Protein AF-A0A259J9L3-F1 (afdb_monomer_lite)

Secondary structure (DSSP, 8-state):
--SS-B--SPSP-EEEEGGGTEEEE-----B--HHHHHHHHHT---SS--EEEE---TT-SSHHHHHHHHHHHHTTT-SEEEEE---TTSTTGGGGGSHHHHHHHHHHHHHHHHHH---GGGPPPEEEEE-TT--HHHHHHHHHHHHHHT-SEEEE---BS---TT--STTTT-SSEEEEGGGHHHHHHHHHHHHHHHTTSS-EEEES---SHHHHHHHHHHT-SEEE-SHHHHHHTTTHHHHHHHHHHHHHHHTT-SSHHHHTTHHHHTTTEEEETTEEEEHHHHHHHHHHHHHHHHHHHHHHHHHTTSTT---B-HHHHHHHHHHHH--TT-HHHHHHHTT-----TTTTSHHHHHHHHHHHHHTTTS---B-TTHHHHHHHTT--------

Radius of gyration: 25.67 Å; chains: 1; bounding box: 56×50×77 Å

Structure (mmCIF, N/CA/C/O backbone):
data_AF-A0A259J9L3-F1
#
_entry.id   AF-A0A259J9L3-F1
#
loop_
_atom_site.group_PDB
_atom_site.id
_atom_site.type_symbol
_atom_site.label_atom_id
_atom_site.label_alt_id
_atom_site.label_comp_id
_atom_site.label_asym_id
_atom_site.label_entity_id
_atom_site.label_seq_id
_atom_site.pdbx_PDB_ins_code
_atom_site.Cartn_x
_atom_site.Cartn_y
_atom_site.Cartn_z
_atom_site.occupancy
_atom_site.B_iso_or_equiv
_atom_site.auth_seq_id
_atom_site.auth_comp_id
_atom_site.auth_asym_id
_atom_site.auth_atom_id
_atom_site.pdbx_PDB_model_num
ATOM 1 N N . MET A 1 1 ? 6.778 6.872 -15.158 1.00 93.25 1 MET A N 1
ATOM 2 C CA . MET A 1 1 ? 7.493 7.637 -16.196 1.00 93.25 1 MET A CA 1
ATOM 3 C C . MET A 1 1 ? 8.899 7.905 -15.690 1.00 93.25 1 MET A C 1
ATOM 5 O O . MET A 1 1 ? 9.186 7.621 -14.535 1.00 93.25 1 MET A O 1
ATOM 9 N N . THR A 1 2 ? 9.748 8.413 -16.563 1.00 95.88 2 THR A N 1
ATOM 10 C CA . THR A 1 2 ? 11.101 8.884 -16.257 1.00 95.88 2 THR A CA 1
ATOM 11 C C . THR A 1 2 ? 11.212 10.332 -16.739 1.00 95.88 2 THR A C 1
ATOM 13 O O . THR A 1 2 ? 10.497 10.668 -17.697 1.00 95.88 2 THR A O 1
ATOM 16 N N . PRO A 1 3 ? 12.051 11.188 -16.130 1.00 95.69 3 PRO A N 1
ATOM 17 C CA . PRO A 1 3 ? 12.182 12.584 -16.549 1.00 95.69 3 PRO A CA 1
ATOM 18 C C . PRO A 1 3 ? 12.557 12.757 -18.022 1.00 95.69 3 PRO A C 1
ATOM 20 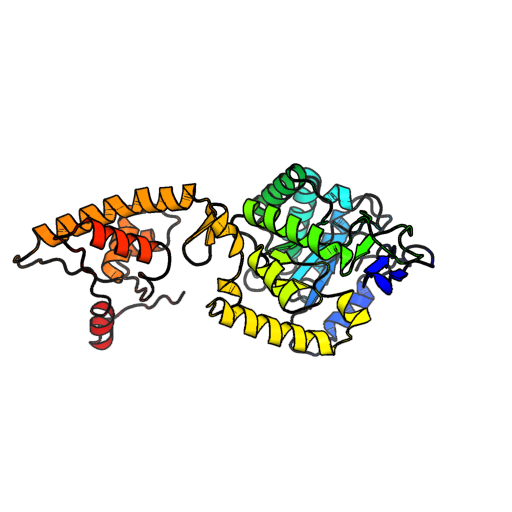O O . PRO A 1 3 ? 11.881 13.476 -18.761 1.00 95.69 3 PRO A O 1
ATOM 23 N N . LEU A 1 4 ? 13.588 12.042 -18.471 1.00 96.88 4 LEU A N 1
ATOM 24 C CA . LEU A 1 4 ? 14.033 12.027 -19.860 1.00 96.88 4 LEU A CA 1
ATOM 25 C C . LEU A 1 4 ? 13.328 10.914 -20.656 1.00 96.88 4 LEU A C 1
ATOM 27 O O . LEU A 1 4 ? 12.973 9.868 -20.086 1.00 96.88 4 LEU A O 1
ATOM 31 N N . PRO A 1 5 ? 13.119 11.100 -21.971 1.00 96.56 5 PRO A N 1
ATOM 32 C CA . PRO A 1 5 ? 12.625 10.039 -22.840 1.00 96.56 5 PRO A CA 1
ATOM 33 C C . PRO A 1 5 ? 13.621 8.876 -22.913 1.00 96.56 5 PRO A C 1
ATOM 35 O O . PRO A 1 5 ? 14.832 9.077 -22.924 1.00 96.56 5 PRO A O 1
ATOM 38 N N . GLN A 1 6 ? 13.111 7.647 -22.999 1.00 95.75 6 GLN A N 1
ATOM 39 C CA . GLN A 1 6 ? 13.936 6.468 -23.268 1.00 95.75 6 GLN A CA 1
ATOM 40 C C . GLN A 1 6 ? 13.134 5.366 -23.984 1.00 95.75 6 GLN A C 1
ATOM 42 O O . GLN A 1 6 ? 11.963 5.142 -23.661 1.00 95.75 6 GLN A O 1
ATOM 47 N N . PRO A 1 7 ? 13.743 4.624 -24.931 1.00 95.31 7 PRO A N 1
ATOM 48 C CA . PRO A 1 7 ? 13.038 3.622 -25.739 1.00 95.31 7 PRO A CA 1
ATOM 49 C C . PRO A 1 7 ? 12.697 2.334 -24.967 1.00 95.31 7 PRO A C 1
ATOM 51 O O . PRO A 1 7 ? 11.845 1.552 -25.408 1.00 95.31 7 PRO A O 1
ATOM 54 N N . GLY A 1 8 ? 13.330 2.117 -23.808 1.00 95.06 8 GLY A N 1
ATOM 55 C CA . GLY A 1 8 ? 13.323 0.863 -23.047 1.00 95.06 8 GLY A CA 1
ATOM 56 C C . GLY A 1 8 ? 14.299 -0.176 -23.606 1.00 95.06 8 GLY A C 1
ATOM 57 O O . GLY A 1 8 ? 15.123 0.134 -24.462 1.00 95.06 8 GLY A O 1
ATOM 58 N N . ASN A 1 9 ? 14.205 -1.419 -23.134 1.00 95.69 9 ASN A N 1
ATOM 59 C CA . ASN A 1 9 ? 15.061 -2.516 -23.605 1.00 95.69 9 ASN A CA 1
ATOM 60 C C . ASN A 1 9 ? 14.655 -2.997 -25.020 1.00 95.69 9 ASN A C 1
ATOM 62 O O . ASN A 1 9 ? 13.501 -2.781 -25.418 1.00 95.69 9 ASN A O 1
ATOM 66 N N . PRO A 1 10 ? 15.552 -3.669 -25.772 1.00 96.50 10 PRO A N 1
ATOM 67 C CA . PRO A 1 10 ? 15.251 -4.223 -27.098 1.00 96.50 10 PRO A CA 1
ATOM 68 C C . PRO A 1 10 ? 14.055 -5.187 -27.103 1.00 96.50 10 PRO A C 1
ATOM 70 O O . PRO A 1 10 ? 13.750 -5.819 -26.093 1.00 96.50 10 PRO A O 1
ATOM 73 N N . ARG A 1 11 ? 13.360 -5.291 -28.241 1.00 97.06 11 ARG A N 1
ATOM 74 C CA . ARG A 1 11 ? 12.259 -6.252 -28.450 1.00 97.06 11 ARG A CA 1
ATOM 75 C C . ARG A 1 11 ? 12.818 -7.608 -28.937 1.00 97.06 11 ARG A C 1
ATOM 77 O O . ARG A 1 11 ? 13.839 -7.580 -29.618 1.00 97.06 11 ARG A O 1
ATOM 84 N N . PRO A 1 12 ? 12.150 -8.751 -28.661 1.00 96.94 12 PRO A N 1
ATOM 85 C CA .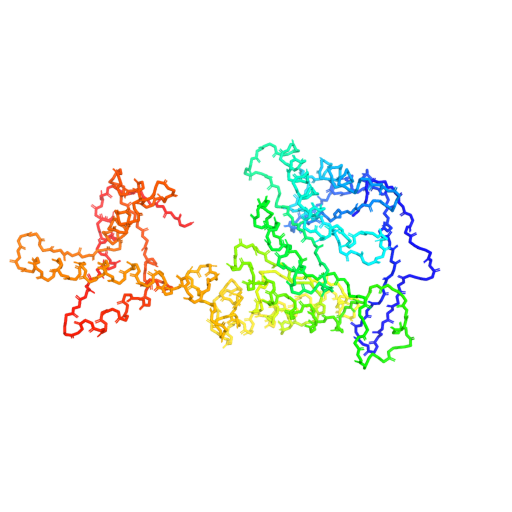 PRO A 1 12 ? 10.930 -8.915 -27.861 1.00 96.94 12 PRO A CA 1
ATOM 86 C C . PRO A 1 12 ? 11.181 -8.746 -26.351 1.00 96.94 12 PRO A C 1
ATOM 88 O O . PRO A 1 12 ? 12.221 -9.125 -25.815 1.00 96.94 12 PRO A O 1
ATOM 91 N N . ARG A 1 13 ? 10.212 -8.128 -25.660 1.00 97.56 13 ARG A N 1
ATOM 92 C CA . ARG A 1 13 ? 10.328 -7.726 -24.239 1.00 97.56 13 ARG A CA 1
ATOM 93 C C . ARG A 1 13 ? 9.060 -7.924 -23.410 1.00 97.56 13 ARG A C 1
ATOM 95 O O . ARG A 1 13 ? 8.984 -7.425 -22.288 1.00 97.56 13 ARG A O 1
ATOM 102 N N . LEU A 1 14 ? 8.070 -8.599 -23.982 1.00 97.88 14 LEU A N 1
ATOM 103 C CA . LEU A 1 14 ? 6.793 -8.933 -23.368 1.00 97.88 14 LEU A CA 1
ATOM 104 C C . LEU A 1 14 ? 6.391 -10.314 -23.874 1.00 97.88 14 LEU A C 1
ATOM 106 O O . LEU A 1 14 ? 6.315 -10.510 -25.084 1.00 97.88 14 LEU A O 1
ATOM 110 N N . PHE A 1 15 ? 6.109 -11.219 -22.948 1.00 98.06 15 PHE A N 1
ATOM 111 C CA . PHE A 1 15 ? 5.764 -12.606 -23.219 1.00 98.06 15 PHE A CA 1
ATOM 112 C C . PHE A 1 15 ? 4.535 -12.956 -22.390 1.00 98.06 15 PHE A C 1
ATOM 114 O O . PHE A 1 15 ? 4.525 -12.747 -21.173 1.00 98.06 15 PHE A O 1
ATOM 121 N N . ARG A 1 16 ? 3.481 -13.436 -23.051 1.00 97.31 16 ARG A N 1
ATOM 122 C CA . ARG A 1 16 ? 2.289 -13.956 -22.376 1.00 97.31 16 ARG A CA 1
ATOM 123 C C . ARG A 1 16 ? 2.519 -15.428 -22.069 1.00 97.31 16 ARG A C 1
ATOM 125 O O . ARG A 1 16 ? 3.038 -16.148 -22.912 1.00 97.31 16 ARG A O 1
ATOM 132 N N . LEU A 1 17 ? 2.152 -15.839 -20.866 1.00 97.62 17 LEU A N 1
ATOM 133 C CA . LEU A 1 17 ? 2.149 -17.227 -20.433 1.00 97.62 17 LEU A CA 1
ATOM 134 C C . LEU A 1 17 ? 0.674 -17.604 -20.292 1.00 97.62 17 LEU A C 1
ATOM 136 O O . LEU A 1 17 ? 0.099 -17.438 -19.216 1.00 97.62 17 LEU A O 1
ATOM 140 N N . GLU A 1 18 ? 0.039 -17.966 -21.408 1.00 96.19 18 GLU A N 1
ATOM 141 C CA . GLU A 1 18 ? -1.416 -18.165 -21.482 1.00 96.19 18 GLU A CA 1
ATOM 142 C C . GLU A 1 18 ? -1.874 -19.287 -20.555 1.00 96.19 18 GLU A C 1
ATOM 144 O O . GLU A 1 18 ? -2.832 -19.120 -19.805 1.00 96.19 18 GLU A O 1
ATOM 149 N N . GLU A 1 19 ? -1.121 -20.384 -20.522 1.00 96.50 19 GLU A N 1
ATOM 150 C CA . GLU A 1 19 ? -1.393 -21.539 -19.673 1.00 96.50 19 GLU A CA 1
ATOM 151 C C . GLU A 1 19 ? -1.263 -21.211 -18.182 1.00 96.50 19 GLU A C 1
ATOM 153 O O . GLU A 1 19 ? -1.841 -21.897 -17.344 1.00 96.50 19 GLU A O 1
ATOM 158 N N . ASP A 1 20 ? -0.504 -20.176 -17.835 1.00 97.12 20 ASP A N 1
ATOM 159 C CA . ASP A 1 20 ? -0.201 -19.824 -16.450 1.00 97.12 20 ASP A CA 1
ATOM 160 C C . ASP A 1 20 ? -0.943 -18.559 -15.987 1.00 97.12 20 ASP A C 1
ATOM 162 O O . ASP A 1 20 ? -0.708 -18.101 -14.870 1.00 97.12 20 ASP A O 1
ATOM 166 N N . GLU A 1 21 ? -1.788 -17.948 -16.832 1.00 96.12 21 GLU A N 1
ATOM 167 C CA . GLU A 1 21 ? -2.382 -16.614 -16.607 1.00 96.12 21 GLU A CA 1
ATOM 168 C C . GLU A 1 21 ? -1.321 -15.577 -16.173 1.00 96.12 21 GLU A C 1
ATOM 170 O O . GLU A 1 21 ? -1.517 -14.733 -15.281 1.00 96.12 21 GLU A O 1
ATOM 175 N N . GLY A 1 22 ? -0.138 -15.692 -16.778 1.00 97.38 22 GLY A N 1
ATOM 176 C CA . GLY A 1 22 ? 1.080 -15.000 -16.388 1.00 97.38 22 GLY A CA 1
ATOM 177 C C . GLY A 1 22 ? 1.630 -14.102 -17.487 1.00 97.38 22 GLY A C 1
ATOM 178 O O . GLY A 1 22 ? 1.329 -14.243 -18.670 1.00 97.38 22 GLY A O 1
ATOM 179 N N . VAL A 1 23 ? 2.479 -13.153 -17.101 1.00 98.06 23 VAL A N 1
ATOM 180 C CA . VAL A 1 23 ? 3.206 -12.310 -18.060 1.00 98.06 23 VAL A CA 1
ATOM 181 C C . VAL A 1 23 ? 4.633 -12.114 -17.579 1.00 98.06 23 VAL A C 1
ATOM 183 O O . VAL A 1 23 ? 4.835 -11.669 -16.446 1.00 98.06 23 VAL A O 1
ATOM 186 N N . ILE A 1 24 ? 5.602 -12.371 -18.458 1.00 98.56 24 ILE A N 1
ATOM 187 C CA . ILE A 1 24 ? 7.003 -11.988 -18.266 1.00 98.56 24 ILE A CA 1
ATOM 188 C C . ILE A 1 24 ? 7.288 -10.745 -19.104 1.00 98.56 24 ILE A C 1
ATOM 190 O O . ILE A 1 24 ? 6.953 -10.678 -20.287 1.00 98.56 24 ILE A O 1
ATOM 194 N N . ASN A 1 25 ? 7.908 -9.731 -18.499 1.00 98.19 25 ASN A N 1
ATOM 195 C CA . ASN A 1 25 ? 8.314 -8.533 -19.228 1.00 98.19 25 ASN A CA 1
ATOM 196 C C . ASN A 1 25 ? 9.689 -8.017 -18.811 1.00 98.19 25 ASN A C 1
ATOM 198 O O . ASN A 1 25 ? 10.087 -8.096 -17.647 1.00 98.19 25 ASN A O 1
ATOM 202 N N . ARG A 1 26 ? 10.356 -7.386 -19.777 1.00 97.62 26 ARG A N 1
ATOM 203 C CA . ARG A 1 26 ? 11.627 -6.683 -19.609 1.00 97.62 26 ARG A CA 1
ATOM 204 C C . ARG A 1 26 ? 11.613 -5.305 -20.253 1.00 97.62 26 ARG A C 1
ATOM 206 O O . ARG A 1 26 ? 12.531 -4.956 -20.977 1.00 97.62 26 ARG A O 1
ATOM 213 N N . PHE A 1 27 ? 10.572 -4.508 -20.010 1.00 96.69 27 PHE A N 1
ATOM 214 C CA . PHE A 1 27 ? 10.379 -3.212 -20.679 1.00 96.69 27 PHE A CA 1
ATOM 215 C C . PHE A 1 27 ? 11.505 -2.190 -20.452 1.00 96.69 27 PHE A C 1
ATOM 217 O O . PHE A 1 27 ? 11.917 -1.531 -21.405 1.00 96.69 27 PHE A O 1
ATOM 224 N N . GLY A 1 28 ? 11.995 -2.044 -19.215 1.00 94.94 28 GLY A N 1
ATOM 225 C CA . GLY A 1 28 ? 13.041 -1.067 -18.874 1.00 94.94 28 GLY A CA 1
ATOM 226 C C . GLY A 1 28 ? 12.575 0.394 -18.961 1.00 94.94 28 GLY A C 1
ATOM 227 O O . GLY A 1 28 ? 13.253 1.218 -19.564 1.00 94.94 28 GLY A O 1
ATOM 228 N N . PHE A 1 29 ? 11.395 0.709 -18.410 1.00 95.31 29 PHE A N 1
ATOM 229 C CA . PHE A 1 29 ? 10.814 2.063 -18.358 1.00 95.31 29 PHE A CA 1
ATOM 230 C C . PHE A 1 29 ? 10.784 2.818 -19.701 1.00 95.31 29 PHE A C 1
ATOM 232 O O . PHE A 1 29 ? 11.184 3.975 -19.776 1.00 95.31 29 PHE A O 1
ATOM 239 N N . ASN A 1 30 ? 10.283 2.200 -20.773 1.00 95.56 30 ASN A N 1
ATOM 240 C CA . ASN A 1 30 ? 10.038 2.932 -22.019 1.00 95.56 30 ASN A CA 1
ATOM 241 C C . ASN A 1 30 ? 9.062 4.106 -21.791 1.00 95.56 30 ASN A C 1
ATOM 243 O O . ASN A 1 30 ? 7.938 3.902 -21.331 1.00 95.56 30 ASN A O 1
ATOM 247 N N . SER A 1 31 ? 9.490 5.327 -22.111 1.00 94.56 31 SER A N 1
ATOM 248 C CA . SER A 1 31 ? 8.801 6.576 -21.763 1.00 94.56 31 SER A CA 1
ATOM 249 C C . SER A 1 31 ? 9.100 7.669 -22.791 1.00 94.56 31 SER A C 1
ATOM 251 O O . SER A 1 31 ? 10.206 7.736 -23.322 1.00 94.56 31 SER A O 1
ATOM 253 N N . GLN A 1 32 ? 8.133 8.559 -23.034 1.00 96.44 32 GLN A N 1
ATOM 254 C CA . GLN A 1 32 ? 8.308 9.773 -23.851 1.00 96.44 32 GLN A CA 1
ATOM 255 C C . GLN A 1 32 ? 8.873 10.960 -23.045 1.00 96.44 32 GLN A C 1
ATOM 257 O O . GLN A 1 32 ? 8.992 12.058 -23.575 1.00 96.44 32 GLN A O 1
ATOM 262 N N . GLY A 1 33 ? 9.220 10.744 -21.773 1.00 96.50 33 GLY A N 1
ATOM 263 C CA . GLY A 1 33 ? 9.722 11.783 -20.875 1.00 96.50 33 GLY A CA 1
ATOM 264 C C . GLY A 1 33 ? 8.612 12.548 -20.152 1.00 96.50 33 GLY A C 1
ATOM 265 O O . GLY A 1 33 ? 7.422 12.246 -20.291 1.00 96.50 33 GLY A O 1
ATOM 266 N N . LEU A 1 34 ? 9.026 13.527 -19.349 1.00 96.19 34 LEU A N 1
ATOM 267 C CA . LEU A 1 34 ? 8.160 14.254 -18.423 1.00 96.19 34 LEU A CA 1
ATOM 268 C C . LEU A 1 34 ? 7.196 15.209 -19.126 1.00 96.19 34 LEU A C 1
ATOM 270 O O . LEU A 1 34 ? 6.007 15.202 -18.820 1.00 96.19 34 LEU A O 1
ATOM 274 N N . GLN A 1 35 ? 7.683 15.978 -20.102 1.00 96.00 35 GLN A N 1
ATOM 275 C CA . GLN A 1 35 ? 6.888 17.025 -20.746 1.00 96.00 35 GLN A CA 1
ATOM 276 C C . GLN A 1 35 ? 5.612 16.470 -21.417 1.00 96.00 35 GLN A C 1
ATOM 278 O O . GLN A 1 35 ? 4.516 16.886 -21.032 1.00 96.00 35 GLN A O 1
ATOM 283 N N . PRO A 1 36 ? 5.671 15.442 -22.297 1.00 97.00 36 PRO A N 1
ATOM 284 C CA . PRO A 1 36 ? 4.454 14.879 -22.892 1.00 97.00 36 PRO A CA 1
ATOM 285 C C . PRO A 1 36 ? 3.563 14.147 -21.878 1.00 97.00 36 PRO A C 1
ATOM 287 O O . PRO A 1 36 ? 2.388 13.881 -22.141 1.00 97.00 36 PRO A O 1
ATOM 290 N N . PHE A 1 37 ? 4.116 13.728 -20.736 1.00 97.12 37 PHE A N 1
ATOM 291 C CA . PHE A 1 37 ? 3.345 13.110 -19.660 1.00 97.12 37 PHE A CA 1
ATOM 292 C C . PHE A 1 37 ? 2.511 14.159 -18.910 1.00 97.12 37 PHE A C 1
ATOM 294 O O . PHE A 1 37 ? 1.303 13.972 -18.765 1.00 97.12 37 PHE A O 1
ATOM 301 N N . VAL A 1 38 ? 3.129 15.273 -18.510 1.00 97.62 38 VAL A N 1
ATOM 302 C CA . VAL A 1 38 ? 2.478 16.389 -17.804 1.00 97.62 38 VAL A CA 1
ATOM 303 C C . VAL A 1 38 ? 1.372 17.008 -18.652 1.00 97.62 38 VAL A C 1
ATOM 305 O O . VAL A 1 38 ? 0.257 17.177 -18.167 1.00 97.62 38 VAL A O 1
ATOM 308 N N . GLU A 1 39 ? 1.627 17.263 -19.937 1.00 97.38 39 GLU A N 1
ATOM 309 C CA . GLU A 1 39 ? 0.621 17.832 -20.845 1.00 97.38 39 GLU A CA 1
ATOM 310 C C . GLU A 1 39 ? -0.624 16.946 -20.978 1.00 97.38 39 GLU A C 1
ATOM 312 O O . GLU A 1 39 ? -1.750 17.443 -21.018 1.00 97.38 39 GLU A O 1
ATOM 317 N N . ARG A 1 40 ? -0.444 15.619 -21.022 1.00 96.50 40 ARG A N 1
ATOM 318 C CA . ARG A 1 40 ? -1.568 14.674 -21.058 1.00 96.50 40 ARG A CA 1
ATOM 319 C C . ARG A 1 40 ? -2.316 14.630 -19.734 1.00 96.50 40 ARG A C 1
ATOM 321 O O . ARG A 1 40 ? -3.543 14.585 -19.746 1.00 96.50 40 ARG A O 1
ATOM 328 N N . LEU A 1 41 ? -1.591 14.653 -18.616 1.00 95.88 41 LEU A N 1
ATOM 329 C CA . LEU A 1 41 ? -2.190 14.640 -17.285 1.00 95.88 41 LEU A CA 1
ATOM 330 C C . LEU A 1 41 ? -3.021 15.908 -17.038 1.00 95.88 41 LEU A C 1
ATOM 332 O O . LEU A 1 41 ? -4.160 15.800 -16.599 1.00 95.88 41 LEU A O 1
ATOM 336 N N . ALA A 1 42 ? -2.512 17.081 -17.422 1.00 96.19 42 ALA A N 1
ATOM 337 C CA . ALA A 1 42 ? -3.211 18.360 -17.285 1.00 96.19 42 ALA A CA 1
ATOM 338 C C . ALA A 1 42 ? -4.491 18.458 -18.139 1.00 96.19 42 ALA A C 1
ATOM 340 O O . ALA A 1 42 ? -5.424 19.171 -17.782 1.00 96.19 42 ALA A O 1
ATOM 341 N N . ARG A 1 43 ? -4.562 17.736 -19.266 1.00 96.06 43 ARG A N 1
ATOM 342 C CA . ARG A 1 43 ? -5.746 17.698 -20.148 1.00 96.06 43 ARG A CA 1
ATOM 343 C C . ARG A 1 43 ? -6.785 16.656 -19.737 1.00 96.06 43 ARG A C 1
ATOM 345 O O . ARG A 1 43 ? -7.832 16.556 -20.383 1.00 96.06 43 ARG A O 1
ATOM 352 N N . ARG A 1 44 ? -6.496 15.838 -18.723 1.00 91.94 44 ARG A N 1
ATOM 353 C CA . ARG A 1 44 ? -7.371 14.744 -18.310 1.00 91.94 44 ARG A CA 1
ATOM 354 C C . ARG A 1 44 ? -8.740 15.280 -17.882 1.00 91.94 44 ARG A C 1
ATOM 356 O O . ARG A 1 44 ? -8.844 16.200 -17.082 1.00 91.94 44 ARG A O 1
ATOM 363 N N . ARG A 1 45 ? -9.796 14.626 -18.372 1.00 86.38 45 ARG A N 1
ATOM 364 C CA . ARG A 1 45 ? -11.185 14.824 -17.937 1.00 86.38 45 ARG A CA 1
ATOM 365 C C . ARG A 1 45 ? -11.670 13.530 -17.283 1.00 86.38 45 ARG A C 1
ATOM 367 O O . ARG A 1 45 ? -11.528 12.467 -17.882 1.00 86.38 45 ARG A O 1
ATOM 374 N N . GLY A 1 46 ? -12.193 13.591 -16.061 1.00 83.00 46 GLY A N 1
ATOM 375 C CA . GLY A 1 46 ? -12.744 12.423 -15.365 1.00 83.00 46 GLY A CA 1
ATOM 376 C C . GLY A 1 46 ? -12.684 12.531 -13.842 1.00 83.00 46 GLY A C 1
ATOM 377 O O . GLY A 1 46 ? -11.952 13.353 -13.306 1.00 83.00 46 GLY A O 1
ATOM 378 N N . THR A 1 47 ? -13.449 11.676 -13.161 1.00 84.38 47 THR A N 1
ATOM 379 C CA . THR A 1 47 ? -13.691 11.733 -11.704 1.00 84.38 47 THR A CA 1
ATOM 380 C C . THR A 1 47 ? -12.933 10.678 -10.889 1.00 84.38 47 THR A C 1
ATOM 382 O O . THR A 1 47 ? -13.075 10.622 -9.674 1.00 84.38 47 THR A O 1
ATOM 385 N N . GLY A 1 48 ? -12.143 9.809 -11.531 1.00 92.25 48 GLY A N 1
ATOM 386 C CA . GLY A 1 48 ? -11.362 8.780 -10.830 1.00 92.25 48 GLY A CA 1
ATOM 387 C C . GLY A 1 48 ? -10.070 9.313 -10.200 1.00 92.25 48 GLY A C 1
ATOM 388 O O . GLY A 1 48 ? -9.530 10.313 -10.667 1.00 92.25 48 GLY A O 1
ATOM 389 N N . ILE A 1 49 ? -9.538 8.588 -9.216 1.00 95.88 49 ILE A N 1
ATOM 390 C CA . ILE A 1 49 ? -8.218 8.845 -8.618 1.00 95.88 49 ILE A CA 1
ATOM 391 C C . ILE A 1 49 ? -7.113 8.415 -9.597 1.00 95.88 49 ILE A C 1
ATOM 393 O O . ILE A 1 49 ? -7.160 7.313 -10.151 1.00 95.88 49 ILE A O 1
ATOM 397 N N . VAL A 1 50 ? -6.104 9.260 -9.795 1.00 97.25 50 VAL A N 1
ATOM 398 C CA . VAL A 1 50 ? -4.935 9.018 -10.643 1.00 97.25 50 VAL A CA 1
ATOM 399 C C . VAL A 1 50 ? -3.645 9.165 -9.854 1.00 97.25 50 VAL A C 1
ATOM 401 O O . VAL A 1 50 ? -3.263 10.245 -9.409 1.00 97.25 50 VAL A O 1
ATOM 404 N N . GLY A 1 51 ? -2.927 8.048 -9.772 1.00 98.00 51 GLY A N 1
ATOM 405 C CA . GLY A 1 51 ? -1.570 7.998 -9.255 1.00 98.00 51 GLY A CA 1
ATOM 406 C C . GLY A 1 51 ? -0.523 8.222 -10.329 1.00 98.00 51 GLY A C 1
ATOM 407 O O . GLY A 1 51 ? -0.597 7.642 -11.416 1.00 98.00 51 GLY A O 1
ATOM 408 N N . VAL A 1 52 ? 0.511 8.983 -9.997 1.00 98.50 52 VAL A N 1
ATOM 409 C CA . VAL A 1 52 ? 1.658 9.213 -10.872 1.00 98.50 52 VAL A CA 1
ATOM 410 C C . VAL A 1 52 ? 2.849 8.380 -10.396 1.00 98.50 52 VAL A C 1
ATOM 412 O O . VAL A 1 52 ? 3.437 8.632 -9.351 1.00 98.50 52 VAL A O 1
ATOM 415 N N . ASN A 1 53 ? 3.202 7.351 -11.176 1.00 98.50 53 ASN A N 1
ATOM 416 C CA . ASN A 1 53 ? 4.302 6.434 -10.863 1.00 98.50 53 ASN A CA 1
ATOM 417 C C . ASN A 1 53 ? 5.616 6.882 -11.505 1.00 98.50 53 ASN A C 1
ATOM 419 O O . ASN A 1 53 ? 5.746 6.827 -12.730 1.00 98.50 53 ASN A O 1
ATOM 423 N N . LEU A 1 54 ? 6.569 7.302 -10.681 1.00 98.25 54 LEU A N 1
ATOM 424 C CA . LEU A 1 54 ? 7.870 7.852 -11.045 1.00 98.25 54 LEU A CA 1
ATOM 425 C C . LEU A 1 54 ? 8.958 6.779 -10.950 1.00 98.25 54 LEU A C 1
ATOM 427 O O . LEU A 1 54 ? 8.892 5.888 -10.102 1.00 98.25 54 LEU A O 1
ATOM 431 N N . GLY A 1 55 ? 9.969 6.872 -11.805 1.00 96.06 55 GLY A N 1
ATOM 432 C CA . GLY A 1 55 ? 11.159 6.030 -11.761 1.00 96.06 55 GLY A CA 1
ATOM 433 C C . GLY A 1 55 ? 12.358 6.750 -12.368 1.00 96.06 55 GLY A C 1
ATOM 434 O O . GLY A 1 55 ? 12.195 7.759 -13.054 1.00 96.06 55 GLY A O 1
ATOM 435 N N . LYS A 1 56 ? 13.554 6.200 -12.149 1.00 95.44 56 LYS A N 1
ATOM 436 C CA . LYS A 1 56 ? 14.797 6.772 -12.681 1.00 95.44 56 LYS A CA 1
ATOM 437 C C . LYS A 1 56 ? 15.031 6.429 -14.153 1.00 95.44 56 LYS A C 1
ATOM 439 O O . LYS A 1 56 ? 14.712 5.321 -14.607 1.00 95.44 56 LYS A O 1
ATOM 444 N N . ASN A 1 57 ? 15.664 7.338 -14.881 1.00 95.69 57 ASN A N 1
ATOM 445 C CA . ASN A 1 57 ? 16.251 7.053 -16.178 1.00 95.69 57 ASN A CA 1
ATOM 446 C C . ASN A 1 57 ? 17.418 6.058 -16.044 1.00 95.69 57 ASN A C 1
ATOM 448 O O . ASN A 1 57 ? 18.118 5.976 -15.030 1.00 95.69 57 ASN A O 1
ATOM 452 N N . LYS A 1 58 ? 17.634 5.247 -17.089 1.00 91.50 58 LYS A N 1
ATOM 453 C CA . LYS A 1 58 ? 18.645 4.172 -17.060 1.00 91.50 58 LYS A CA 1
ATOM 454 C C . LYS A 1 58 ? 20.060 4.702 -16.788 1.00 91.50 58 LYS A C 1
ATOM 456 O O . LYS A 1 58 ? 20.796 4.054 -16.053 1.00 91.50 58 LYS A O 1
ATOM 461 N N . GLN A 1 59 ? 20.391 5.853 -17.370 1.00 89.31 59 GLN A N 1
ATOM 462 C CA . GLN A 1 59 ? 21.722 6.468 -17.338 1.00 89.31 59 GLN A CA 1
ATOM 463 C C . GLN A 1 59 ? 21.945 7.409 -16.146 1.00 89.31 59 GLN A C 1
ATOM 465 O O . GLN A 1 59 ? 23.076 7.817 -15.930 1.00 89.31 59 GLN A O 1
ATOM 470 N N . THR A 1 60 ? 20.908 7.742 -15.374 1.00 92.25 60 THR A N 1
ATOM 471 C CA . THR A 1 60 ? 21.058 8.626 -14.212 1.00 92.25 60 THR A CA 1
ATOM 472 C C . THR A 1 60 ? 21.834 7.926 -13.104 1.00 92.25 60 THR A C 1
ATOM 474 O O . THR A 1 60 ? 21.454 6.817 -12.692 1.00 92.25 60 THR A O 1
ATOM 477 N N . GLU A 1 61 ? 22.886 8.593 -12.635 1.00 89.88 61 GLU A N 1
ATOM 478 C CA . GLU A 1 61 ? 23.713 8.177 -11.501 1.00 89.88 61 GLU A CA 1
ATOM 479 C C . GLU A 1 61 ? 22.992 8.460 -10.179 1.00 89.88 61 GLU A C 1
ATOM 481 O O . GLU A 1 61 ? 22.661 7.518 -9.456 1.00 89.88 61 GLU A O 1
ATOM 486 N N . ASP A 1 62 ? 22.644 9.727 -9.915 1.00 94.50 62 ASP A N 1
ATOM 487 C CA . ASP A 1 62 ? 21.808 10.105 -8.773 1.00 94.50 62 ASP A CA 1
ATOM 488 C C . ASP A 1 62 ? 20.332 9.813 -9.058 1.00 94.50 62 ASP A C 1
ATOM 490 O O . ASP A 1 62 ? 19.588 10.610 -9.630 1.00 94.50 62 ASP A O 1
ATOM 494 N N . ALA A 1 63 ? 19.890 8.628 -8.643 1.00 94.75 63 ALA A N 1
ATOM 495 C CA . ALA A 1 63 ? 18.517 8.202 -8.844 1.00 94.75 63 ALA A CA 1
ATOM 496 C C . ALA A 1 63 ? 17.491 9.169 -8.236 1.00 94.75 63 ALA A C 1
ATOM 498 O O . ALA A 1 63 ? 16.411 9.292 -8.810 1.00 94.75 63 ALA A O 1
ATOM 499 N N . ALA A 1 64 ? 17.790 9.807 -7.099 1.00 96.88 64 ALA A N 1
ATOM 500 C CA . ALA A 1 64 ? 16.833 10.631 -6.367 1.00 96.88 64 ALA A CA 1
ATOM 501 C C . ALA A 1 64 ? 16.481 11.927 -7.119 1.00 96.88 64 ALA A C 1
ATOM 503 O O . ALA A 1 64 ? 15.310 12.313 -7.107 1.00 96.88 64 ALA A O 1
ATOM 504 N N . GLU A 1 65 ? 17.420 12.501 -7.881 1.00 97.69 65 GLU A N 1
ATOM 505 C CA . GLU A 1 65 ? 17.177 13.676 -8.735 1.00 97.69 65 GLU A CA 1
ATOM 506 C C . GLU A 1 65 ? 16.019 13.435 -9.720 1.00 97.69 65 GLU A C 1
ATOM 508 O O . GLU A 1 65 ? 15.159 14.294 -9.941 1.00 97.69 65 GLU A O 1
ATOM 513 N N . ASP A 1 66 ? 15.927 12.225 -10.280 1.00 97.88 66 ASP A N 1
ATOM 514 C CA . ASP A 1 66 ? 14.854 11.903 -11.217 1.00 97.88 66 ASP A CA 1
ATOM 515 C C . ASP A 1 66 ? 13.470 11.871 -10.550 1.00 97.88 66 ASP A C 1
ATOM 517 O O . ASP A 1 66 ? 12.467 12.250 -11.171 1.00 97.88 66 ASP A O 1
ATOM 521 N N . TYR A 1 67 ? 13.398 11.435 -9.289 1.00 98.44 67 TYR A N 1
ATOM 522 C CA . TYR A 1 67 ? 12.151 11.469 -8.525 1.00 98.44 67 TYR A CA 1
ATOM 523 C C . TYR A 1 67 ? 11.787 12.904 -8.163 1.00 98.44 67 TYR A C 1
ATOM 525 O O . TYR A 1 67 ? 10.641 13.282 -8.382 1.00 98.44 67 TYR A O 1
ATOM 533 N N . GLU A 1 68 ? 12.735 13.723 -7.701 1.00 98.62 68 GLU A N 1
ATOM 534 C CA . GLU A 1 68 ? 12.506 15.140 -7.383 1.00 98.62 68 GLU A CA 1
ATOM 535 C C . GLU A 1 68 ? 11.937 15.897 -8.587 1.00 98.62 68 GLU A C 1
ATOM 537 O O . GLU A 1 68 ? 10.890 16.541 -8.483 1.00 98.62 68 GLU A O 1
ATOM 542 N N . ARG A 1 69 ? 12.560 15.743 -9.764 1.00 98.31 69 ARG A N 1
ATOM 543 C CA . ARG A 1 69 ? 12.095 16.357 -11.019 1.00 98.31 69 ARG A CA 1
ATOM 544 C C . ARG A 1 69 ? 10.692 15.891 -11.396 1.00 98.31 69 ARG A C 1
ATOM 546 O O . ARG A 1 69 ? 9.844 16.697 -11.780 1.00 98.31 69 ARG A O 1
ATOM 553 N N . GLY A 1 70 ? 10.438 14.587 -11.283 1.00 98.31 70 GLY A N 1
ATOM 554 C CA . GLY A 1 70 ? 9.126 14.007 -11.545 1.00 98.31 70 GLY A CA 1
ATOM 555 C C . GLY A 1 70 ? 8.046 14.541 -10.603 1.00 98.31 70 GLY A C 1
ATOM 556 O O . GLY A 1 70 ? 6.967 14.923 -11.061 1.00 98.31 70 GLY A O 1
ATOM 557 N N . ILE A 1 71 ? 8.337 14.597 -9.302 1.00 98.69 71 ILE A N 1
ATOM 558 C CA . ILE A 1 71 ? 7.438 15.104 -8.258 1.00 98.69 71 ILE A CA 1
ATOM 559 C C . ILE A 1 71 ? 7.146 16.582 -8.487 1.00 98.69 71 ILE A C 1
ATOM 561 O O . ILE A 1 71 ? 5.976 16.951 -8.578 1.00 98.69 71 ILE A O 1
ATOM 565 N N . ALA A 1 72 ? 8.177 17.409 -8.665 1.00 98.38 72 ALA A N 1
ATOM 566 C CA . ALA A 1 72 ? 8.028 18.846 -8.876 1.00 98.38 72 ALA A CA 1
ATOM 567 C C . ALA A 1 72 ? 7.077 19.167 -10.041 1.00 98.38 72 ALA A C 1
ATOM 569 O O . ALA A 1 72 ? 6.249 20.073 -9.947 1.00 98.38 72 ALA A O 1
ATOM 570 N N . ALA A 1 73 ? 7.141 18.381 -11.119 1.00 98.19 73 ALA A N 1
ATOM 571 C CA . ALA A 1 73 ? 6.308 18.584 -12.299 1.00 98.19 73 ALA A CA 1
ATOM 572 C C . ALA A 1 73 ? 4.885 18.005 -12.191 1.00 98.19 73 ALA A C 1
ATOM 574 O O . ALA A 1 73 ? 4.018 18.381 -12.980 1.00 98.19 73 ALA A O 1
ATOM 575 N N . THR A 1 74 ? 4.628 17.068 -11.273 1.00 98.19 74 THR A N 1
ATOM 576 C CA . THR A 1 74 ? 3.370 16.295 -11.259 1.00 98.19 74 THR A CA 1
ATOM 577 C C . THR A 1 74 ? 2.575 16.382 -9.961 1.00 98.19 74 THR A C 1
ATOM 579 O O . THR A 1 74 ? 1.385 16.077 -9.985 1.00 98.19 74 THR A O 1
ATOM 582 N N . ALA A 1 75 ? 3.160 16.857 -8.857 1.00 98.12 75 ALA A N 1
ATOM 583 C CA . ALA A 1 75 ? 2.511 16.888 -7.544 1.00 98.12 75 ALA A CA 1
ATOM 584 C C . ALA A 1 75 ? 1.192 17.681 -7.527 1.00 98.12 75 ALA A C 1
ATOM 586 O O . ALA A 1 75 ? 0.246 17.280 -6.866 1.00 98.12 75 ALA A O 1
ATOM 587 N N . LYS A 1 76 ? 1.086 18.767 -8.302 1.00 96.94 76 LYS A N 1
ATOM 588 C CA . LYS A 1 76 ? -0.153 19.567 -8.398 1.00 96.94 76 LYS A CA 1
ATOM 589 C C . LYS A 1 76 ? -1.245 18.936 -9.269 1.00 96.94 76 LYS A C 1
ATOM 591 O O . LYS A 1 76 ? -2.348 19.466 -9.331 1.00 96.94 76 LYS A O 1
ATOM 596 N N . LEU A 1 77 ? -0.923 17.870 -10.000 1.00 96.69 77 LEU A N 1
ATOM 597 C CA . LEU A 1 77 ? -1.798 17.254 -11.003 1.00 96.69 77 LEU A CA 1
ATOM 598 C C . LEU A 1 77 ? -2.208 15.820 -10.643 1.00 96.69 77 LEU A C 1
ATOM 600 O O . LEU A 1 77 ? -3.091 15.259 -11.290 1.00 96.69 77 LEU A O 1
ATOM 604 N N . ALA A 1 78 ? -1.524 15.204 -9.680 1.00 97.19 78 ALA A N 1
ATOM 605 C CA . ALA A 1 78 ? -1.728 13.824 -9.271 1.00 97.19 78 ALA A CA 1
ATOM 606 C C . ALA A 1 78 ? -2.569 13.757 -7.996 1.00 97.19 78 ALA A C 1
ATOM 608 O O . ALA A 1 78 ? -2.372 14.561 -7.091 1.00 97.19 78 ALA A O 1
ATOM 609 N N . ASP A 1 79 ? -3.425 12.744 -7.887 1.00 97.62 79 ASP A N 1
ATOM 610 C CA . ASP A 1 79 ? -4.134 12.463 -6.636 1.00 97.62 79 ASP A CA 1
ATOM 611 C C . ASP A 1 79 ? -3.224 11.744 -5.629 1.00 97.62 79 ASP A C 1
ATOM 613 O O . ASP A 1 79 ? -3.423 11.855 -4.427 1.00 97.62 79 ASP A O 1
ATOM 617 N N . TYR A 1 80 ? -2.217 11.007 -6.112 1.00 98.69 80 TYR A N 1
ATOM 618 C CA . TYR A 1 80 ? -1.117 10.476 -5.303 1.00 98.69 80 TYR A CA 1
ATOM 619 C C . TYR A 1 80 ? 0.139 10.249 -6.157 1.00 98.69 80 TYR A C 1
ATOM 621 O O . TYR A 1 80 ? 0.081 10.099 -7.381 1.00 98.69 80 TYR A O 1
ATOM 629 N N . LEU A 1 81 ? 1.297 10.198 -5.512 1.00 98.81 81 LEU A N 1
ATOM 630 C CA . LEU A 1 81 ? 2.603 9.998 -6.135 1.00 98.81 81 LEU A CA 1
ATOM 631 C C . LEU A 1 81 ? 3.159 8.625 -5.751 1.00 98.81 81 LEU A C 1
ATOM 633 O O . LEU A 1 81 ? 2.863 8.103 -4.680 1.00 98.81 81 LEU A O 1
ATOM 637 N N . VAL A 1 82 ? 3.972 8.022 -6.620 1.00 98.81 82 VAL A N 1
ATOM 638 C CA . VAL A 1 82 ? 4.653 6.755 -6.317 1.00 98.81 82 VAL A CA 1
ATOM 639 C C . VAL A 1 82 ? 6.119 6.809 -6.717 1.00 98.81 82 VAL A C 1
ATOM 641 O O . VAL A 1 82 ? 6.421 6.933 -7.903 1.00 98.81 82 VAL A O 1
ATOM 644 N N . CYS A 1 83 ? 7.018 6.577 -5.764 1.00 98.62 83 CYS A N 1
ATOM 645 C CA . CYS A 1 83 ? 8.425 6.280 -6.022 1.00 98.62 83 CYS A CA 1
ATOM 646 C C . CYS A 1 83 ? 8.595 4.777 -6.299 1.00 98.62 83 CYS A C 1
ATOM 648 O O . CYS A 1 83 ? 8.426 3.937 -5.411 1.00 98.62 83 CYS A O 1
ATOM 650 N N . ASN A 1 84 ? 8.881 4.400 -7.548 1.00 98.38 84 ASN A N 1
ATOM 651 C CA . ASN A 1 84 ? 9.034 3.002 -7.951 1.00 98.38 84 ASN A CA 1
ATOM 652 C C . ASN A 1 84 ? 10.480 2.508 -7.834 1.00 98.38 84 ASN A C 1
ATOM 654 O O . ASN A 1 84 ? 11.283 2.704 -8.742 1.00 98.38 84 ASN A O 1
ATOM 658 N N . LEU A 1 85 ? 10.770 1.772 -6.761 1.00 97.94 85 LEU A N 1
ATOM 659 C CA . LEU A 1 85 ? 12.115 1.271 -6.452 1.00 97.94 85 LEU A CA 1
ATOM 660 C C . LEU A 1 85 ? 12.323 -0.202 -6.845 1.00 97.94 85 LEU A C 1
ATOM 662 O O . LEU A 1 85 ? 13.317 -0.816 -6.476 1.00 97.94 85 LEU A O 1
ATOM 666 N N . SER A 1 86 ? 11.372 -0.815 -7.557 1.00 97.25 86 SER A N 1
ATOM 667 C CA . SER A 1 86 ? 11.228 -2.282 -7.552 1.00 97.25 86 SER A CA 1
ATOM 668 C C . SER A 1 86 ? 11.220 -2.972 -8.914 1.00 97.25 86 SER A C 1
ATOM 670 O O . SER A 1 86 ? 11.139 -4.204 -8.978 1.00 97.25 86 SER A O 1
ATOM 672 N N . SER A 1 87 ? 11.333 -2.221 -10.013 1.00 95.81 87 SER A N 1
ATOM 673 C CA . SER A 1 87 ? 11.473 -2.812 -11.352 1.00 95.81 87 SER A CA 1
ATOM 674 C C . SER A 1 87 ? 12.733 -3.693 -11.428 1.00 95.81 87 SER A C 1
ATOM 676 O O . SER A 1 87 ? 13.827 -3.189 -11.179 1.00 95.81 87 SER A O 1
ATOM 678 N N . PRO A 1 88 ? 12.625 -4.979 -11.822 1.00 94.81 88 PRO A N 1
ATOM 679 C CA . PRO A 1 88 ? 13.797 -5.823 -12.078 1.00 94.81 88 PRO A CA 1
ATOM 680 C C . PRO A 1 88 ? 14.500 -5.483 -13.400 1.00 94.81 88 PRO A C 1
ATOM 682 O O . PRO A 1 88 ? 15.564 -6.009 -13.694 1.00 94.81 88 PRO A O 1
ATOM 685 N N . ASN A 1 89 ? 13.894 -4.623 -14.222 1.00 94.00 89 ASN A N 1
ATOM 686 C CA . ASN A 1 89 ? 14.299 -4.399 -15.611 1.00 94.00 89 ASN A CA 1
ATOM 687 C C . ASN A 1 89 ? 15.186 -3.162 -15.798 1.00 94.00 89 ASN A C 1
ATOM 689 O O . ASN A 1 89 ? 15.548 -2.833 -16.930 1.00 94.00 89 ASN A O 1
ATOM 693 N N . THR A 1 90 ? 15.494 -2.468 -14.701 1.00 89.88 90 THR A N 1
ATOM 694 C CA . THR A 1 90 ? 16.379 -1.305 -14.652 1.00 89.88 90 THR A CA 1
ATOM 695 C C . THR A 1 90 ? 17.549 -1.663 -13.731 1.00 89.88 90 THR A C 1
ATOM 697 O O . THR A 1 90 ? 17.319 -1.828 -12.531 1.00 89.88 90 THR A O 1
ATOM 700 N N . PRO A 1 91 ? 18.780 -1.818 -14.256 1.00 86.88 91 PRO A N 1
ATOM 701 C CA . PRO A 1 91 ? 19.942 -2.190 -13.450 1.00 86.88 91 PRO A CA 1
ATOM 702 C C . PRO A 1 91 ? 20.127 -1.279 -12.232 1.00 86.88 91 PRO A C 1
ATOM 704 O O . PRO A 1 91 ? 19.906 -0.070 -12.318 1.00 86.88 91 PRO A O 1
ATOM 707 N N . GLY A 1 92 ? 20.485 -1.870 -11.091 1.00 88.38 92 GLY A N 1
ATOM 708 C CA . GLY A 1 92 ? 20.731 -1.156 -9.833 1.00 88.38 92 GLY A CA 1
ATOM 709 C C . GLY A 1 92 ? 19.488 -0.611 -9.120 1.00 88.38 92 GLY A C 1
ATOM 710 O O . GLY A 1 92 ? 19.574 -0.288 -7.943 1.00 88.38 92 GLY A O 1
ATOM 711 N N . LEU A 1 93 ? 18.311 -0.558 -9.759 1.00 93.44 93 LEU A N 1
ATOM 712 C CA . LEU A 1 93 ? 17.133 0.082 -9.159 1.00 93.44 93 LEU A CA 1
ATOM 713 C C . LEU A 1 93 ? 16.700 -0.584 -7.847 1.00 93.44 93 LEU A C 1
ATOM 715 O O . LEU A 1 93 ? 16.409 0.105 -6.878 1.00 93.44 93 LEU A O 1
ATOM 719 N N . ARG A 1 94 ? 16.697 -1.921 -7.795 1.00 95.81 94 ARG A N 1
ATOM 720 C CA . ARG A 1 94 ? 16.291 -2.661 -6.591 1.00 95.81 94 ARG A CA 1
ATOM 721 C C . ARG A 1 94 ? 17.237 -2.467 -5.407 1.00 95.81 94 ARG A C 1
ATOM 723 O O . ARG A 1 94 ? 16.789 -2.667 -4.283 1.00 95.81 94 ARG A O 1
ATOM 730 N N . ALA A 1 95 ? 18.485 -2.051 -5.643 1.00 94.62 95 ALA A N 1
ATOM 731 C CA . ALA A 1 95 ? 19.429 -1.718 -4.577 1.00 94.62 95 ALA A CA 1
ATOM 732 C C . ALA A 1 95 ? 19.008 -0.452 -3.808 1.00 94.62 95 ALA A C 1
ATOM 734 O O . ALA A 1 95 ? 19.347 -0.311 -2.637 1.00 94.62 95 ALA A O 1
ATOM 735 N N . LEU A 1 96 ? 18.179 0.415 -4.411 1.00 96.62 96 LEU A N 1
ATOM 736 C CA . LEU A 1 96 ? 17.594 1.584 -3.739 1.00 96.62 96 LEU A CA 1
ATOM 737 C C . LEU A 1 96 ? 16.606 1.215 -2.625 1.00 96.62 96 LEU A C 1
ATOM 739 O O . LEU A 1 96 ? 16.148 2.099 -1.915 1.00 96.62 96 LEU A O 1
ATOM 743 N N . GLN A 1 97 ? 16.251 -0.065 -2.477 1.00 97.62 97 GLN A N 1
ATOM 744 C CA . GLN A 1 97 ? 15.427 -0.556 -1.368 1.00 97.62 97 GLN A CA 1
ATOM 745 C C . GLN A 1 97 ? 16.259 -0.851 -0.107 1.00 97.62 97 GLN A C 1
ATOM 747 O O . GLN A 1 97 ? 15.686 -1.184 0.924 1.00 97.62 97 GLN A O 1
ATOM 752 N N . GLY A 1 98 ? 17.592 -0.737 -0.170 1.00 96.81 98 GLY A N 1
ATOM 753 C CA . GLY A 1 98 ? 18.446 -0.799 1.015 1.00 96.81 98 GLY A CA 1
ATOM 754 C C . GLY A 1 98 ? 18.239 0.419 1.920 1.00 96.81 98 GLY A C 1
ATOM 755 O O . GLY A 1 98 ? 17.998 1.525 1.434 1.00 96.81 98 GLY A O 1
ATOM 756 N N . ARG A 1 99 ? 18.366 0.228 3.239 1.00 96.62 99 ARG A N 1
ATOM 757 C CA . ARG A 1 99 ? 17.971 1.204 4.272 1.00 96.62 99 ARG A CA 1
ATOM 758 C C . ARG A 1 99 ? 18.452 2.638 4.026 1.00 96.62 99 ARG A C 1
ATOM 760 O O . ARG A 1 99 ? 17.660 3.573 4.105 1.00 96.62 99 ARG A O 1
ATOM 767 N N . SER A 1 100 ? 19.746 2.822 3.757 1.00 97.12 100 SER A N 1
ATOM 768 C CA . SER A 1 100 ? 20.341 4.155 3.572 1.00 97.12 100 SER A CA 1
ATOM 769 C C . SER A 1 100 ? 19.864 4.819 2.276 1.00 97.12 100 SER A C 1
ATOM 771 O O . SER A 1 100 ? 19.358 5.938 2.323 1.00 97.12 100 SER A O 1
ATOM 773 N N . ALA A 1 101 ? 19.938 4.106 1.149 1.00 97.06 101 ALA A N 1
ATOM 774 C CA . ALA A 1 101 ? 19.529 4.628 -0.154 1.00 97.06 101 ALA A CA 1
ATOM 775 C C . ALA A 1 101 ? 18.027 4.948 -0.207 1.00 97.06 101 ALA A C 1
ATOM 777 O O . ALA A 1 101 ? 17.631 5.983 -0.741 1.00 97.06 101 ALA A O 1
ATOM 778 N N . MET A 1 102 ? 17.187 4.091 0.385 1.00 98.19 102 MET A N 1
ATOM 779 C CA . MET A 1 102 ? 15.749 4.337 0.451 1.00 98.19 102 MET A CA 1
ATOM 780 C C . MET A 1 102 ? 15.439 5.564 1.309 1.00 98.19 102 MET A C 1
ATOM 782 O O . MET A 1 102 ? 14.593 6.367 0.924 1.00 98.19 102 MET A O 1
ATOM 786 N N . ARG A 1 103 ? 16.117 5.725 2.454 1.00 98.19 103 ARG A N 1
ATOM 787 C CA . ARG A 1 103 ? 15.914 6.878 3.341 1.00 98.19 103 ARG A CA 1
ATOM 788 C C . ARG A 1 103 ? 16.231 8.188 2.637 1.00 98.19 103 ARG A C 1
ATOM 790 O O . ARG A 1 103 ? 15.403 9.090 2.689 1.00 98.19 103 ARG A O 1
ATOM 797 N N . ASP A 1 104 ? 17.390 8.271 1.989 1.00 97.88 104 ASP A N 1
ATOM 798 C CA . ASP A 1 104 ? 17.801 9.468 1.251 1.00 97.88 104 ASP A CA 1
ATOM 799 C C . ASP A 1 104 ? 16.785 9.820 0.155 1.00 97.88 104 ASP A C 1
ATOM 801 O O . ASP A 1 104 ? 16.224 10.916 0.137 1.00 97.88 104 ASP A O 1
ATOM 805 N N . LEU A 1 105 ? 16.446 8.842 -0.690 1.00 98.38 105 LEU A N 1
ATOM 806 C CA . LEU A 1 105 ? 15.510 9.038 -1.792 1.00 98.38 105 LEU A CA 1
ATOM 807 C C . LEU A 1 105 ? 14.121 9.464 -1.308 1.00 98.38 105 LEU A C 1
ATOM 809 O O . LEU A 1 105 ? 13.528 10.376 -1.881 1.00 98.38 105 LEU A O 1
ATOM 813 N N . VAL A 1 106 ? 13.581 8.810 -0.275 1.00 98.38 106 VAL A N 1
ATOM 814 C CA . VAL A 1 106 ? 12.248 9.137 0.250 1.00 98.38 106 VAL A CA 1
ATOM 815 C C . VAL A 1 106 ? 12.248 10.510 0.918 1.00 98.38 106 VAL A C 1
ATOM 817 O O . VAL A 1 106 ? 11.319 11.277 0.678 1.00 98.38 106 VAL A O 1
ATOM 820 N N . ALA A 1 107 ? 13.285 10.862 1.684 1.00 98.31 107 ALA A N 1
ATOM 821 C CA . ALA A 1 107 ? 13.400 12.187 2.290 1.00 98.31 107 ALA A CA 1
ATOM 822 C C . ALA A 1 107 ? 13.411 13.290 1.219 1.00 98.31 107 ALA A C 1
ATOM 824 O O . ALA A 1 107 ? 12.598 14.212 1.271 1.00 98.31 107 ALA A O 1
ATOM 825 N N . ARG A 1 108 ? 14.248 13.135 0.188 1.00 98.50 108 ARG A N 1
ATOM 826 C CA . ARG A 1 108 ? 14.317 14.045 -0.965 1.00 98.50 108 ARG A CA 1
ATOM 827 C C . ARG A 1 108 ? 12.991 14.144 -1.717 1.00 98.50 108 ARG A C 1
ATOM 829 O O . ARG A 1 108 ? 12.531 15.237 -2.045 1.00 98.50 108 ARG A O 1
ATOM 836 N N . ALA A 1 109 ? 12.320 13.013 -1.924 1.00 98.56 109 ALA A N 1
ATOM 837 C CA . ALA A 1 109 ? 11.007 12.972 -2.555 1.00 98.56 109 ALA A CA 1
ATOM 838 C C . ALA A 1 109 ? 9.935 13.729 -1.747 1.00 98.56 109 ALA A C 1
ATOM 840 O O . ALA A 1 109 ? 9.148 14.478 -2.330 1.00 98.56 109 ALA A O 1
ATOM 841 N N . ILE A 1 110 ? 9.918 13.579 -0.418 1.00 98.44 110 ILE A N 1
ATOM 842 C CA . ILE A 1 110 ? 9.014 14.322 0.473 1.00 98.44 110 ILE A CA 1
ATOM 843 C C . ILE A 1 110 ? 9.322 15.819 0.411 1.00 98.44 110 ILE A C 1
ATOM 845 O O . ILE A 1 110 ? 8.404 16.612 0.211 1.00 98.44 110 ILE A O 1
ATOM 849 N N . THR A 1 111 ? 10.596 16.213 0.489 1.00 98.44 111 THR A N 1
ATOM 850 C CA . THR A 1 111 ? 11.007 17.619 0.360 1.00 98.44 111 THR A CA 1
ATOM 851 C C . THR A 1 111 ? 10.559 18.221 -0.972 1.00 98.44 111 THR A C 1
ATOM 853 O O . THR A 1 111 ? 9.983 19.309 -0.989 1.00 98.44 111 THR A O 1
ATOM 856 N N . ALA A 1 112 ? 10.738 17.508 -2.087 1.00 98.62 112 ALA A N 1
ATOM 857 C CA . ALA A 1 112 ? 10.272 17.963 -3.396 1.00 98.62 112 ALA A CA 1
ATOM 858 C C . ALA A 1 112 ? 8.739 18.092 -3.462 1.00 98.62 112 ALA A C 1
ATOM 860 O O . ALA A 1 112 ? 8.224 19.044 -4.053 1.00 98.62 112 ALA A O 1
ATOM 861 N N . ARG A 1 113 ? 7.997 17.164 -2.842 1.00 98.50 113 ARG A N 1
ATOM 862 C CA . ARG A 1 113 ? 6.524 17.189 -2.781 1.00 98.50 113 ARG A CA 1
ATOM 863 C C . ARG A 1 113 ? 6.037 18.392 -1.986 1.00 98.50 113 ARG A C 1
ATOM 865 O O . ARG A 1 113 ? 5.156 19.113 -2.452 1.00 98.50 113 ARG A O 1
ATOM 872 N N . ASP A 1 114 ? 6.634 18.622 -0.825 1.00 98.12 114 ASP A N 1
ATOM 873 C CA . ASP A 1 114 ? 6.304 19.724 0.074 1.00 98.12 114 ASP A CA 1
ATOM 874 C C . ASP A 1 114 ? 6.643 21.085 -0.553 1.00 98.12 114 ASP A C 1
ATOM 876 O O . ASP A 1 114 ? 5.850 22.019 -0.457 1.00 98.12 114 ASP A O 1
ATOM 880 N N . ALA A 1 115 ? 7.769 21.193 -1.264 1.00 98.44 115 ALA A N 1
ATOM 881 C CA . ALA A 1 115 ? 8.134 22.401 -2.001 1.00 98.44 115 ALA A CA 1
ATOM 882 C C . ALA A 1 115 ? 7.181 22.673 -3.179 1.00 98.44 115 ALA A C 1
ATOM 884 O O . ALA A 1 115 ? 6.788 23.816 -3.422 1.00 98.44 115 ALA A O 1
ATOM 885 N N . ALA A 1 116 ? 6.774 21.628 -3.908 1.00 98.31 116 ALA A N 1
ATOM 886 C CA . ALA A 1 116 ? 5.838 21.756 -5.021 1.00 98.31 116 ALA A CA 1
ATOM 887 C C . ALA A 1 116 ? 4.419 22.119 -4.552 1.00 98.31 116 ALA A C 1
ATOM 889 O O . ALA A 1 116 ? 3.705 22.842 -5.256 1.00 98.31 116 ALA A O 1
ATOM 890 N N . VAL A 1 117 ? 4.007 21.643 -3.373 1.00 98.25 117 VAL A N 1
ATOM 891 C CA . VAL A 1 117 ? 2.695 21.908 -2.768 1.00 98.25 117 VAL A CA 1
ATOM 892 C C . VAL A 1 117 ? 2.875 22.356 -1.306 1.00 98.25 117 VAL A C 1
ATOM 894 O O . VAL A 1 117 ? 2.746 21.545 -0.385 1.00 98.25 117 VAL A O 1
ATOM 897 N N . PRO A 1 118 ? 3.150 23.657 -1.067 1.00 97.38 118 PRO A N 1
ATOM 898 C CA . PRO A 1 118 ? 3.428 24.165 0.280 1.00 97.38 118 PRO A CA 1
ATOM 899 C C . PRO A 1 118 ? 2.268 23.974 1.261 1.00 97.38 118 PRO A C 1
ATOM 901 O O . PRO A 1 118 ? 2.498 23.698 2.437 1.00 97.38 118 PRO A O 1
ATOM 904 N N . ASP A 1 119 ? 1.029 24.068 0.771 1.00 97.06 119 ASP A N 1
ATOM 905 C CA . ASP A 1 119 ? -0.190 23.836 1.547 1.00 97.06 119 ASP A CA 1
ATOM 906 C C . ASP A 1 119 ? -0.318 22.355 1.933 1.00 97.06 119 ASP A C 1
ATOM 908 O O . ASP A 1 119 ? -0.649 21.511 1.097 1.00 97.06 119 ASP A O 1
ATOM 912 N N . ALA A 1 120 ? -0.070 22.053 3.211 1.00 94.19 120 ALA A N 1
ATOM 913 C CA . ALA A 1 120 ? -0.065 20.694 3.740 1.00 94.19 120 ALA A CA 1
ATOM 914 C C . ALA A 1 120 ? -1.384 19.942 3.512 1.00 94.19 120 ALA A C 1
ATOM 916 O O . ALA A 1 120 ? -1.349 18.749 3.222 1.00 94.19 120 ALA A O 1
ATOM 917 N N . GLY A 1 121 ? -2.529 20.633 3.551 1.00 94.44 121 GLY A N 1
ATOM 918 C CA . GLY A 1 121 ? -3.845 20.019 3.340 1.00 94.44 121 GLY A CA 1
ATOM 919 C C . GLY A 1 121 ? -4.131 19.632 1.886 1.00 94.44 121 GLY A C 1
ATOM 920 O O . GLY A 1 121 ? -5.106 18.935 1.620 1.00 94.44 121 GLY A O 1
ATOM 921 N N . LYS A 1 122 ? -3.297 20.076 0.937 1.00 96.19 122 LYS A N 1
ATOM 922 C CA . LYS A 1 122 ? -3.436 19.789 -0.502 1.00 96.19 122 LYS A CA 1
ATOM 923 C C . LYS A 1 122 ? -2.326 18.900 -1.052 1.00 96.19 122 LYS A C 1
ATOM 925 O O . LYS A 1 122 ? -2.299 18.630 -2.253 1.00 96.19 122 LYS A O 1
ATOM 930 N N . ARG A 1 123 ? -1.382 18.481 -0.209 1.00 97.62 123 ARG A N 1
ATOM 931 C CA . ARG A 1 123 ? -0.264 17.633 -0.620 1.00 97.62 123 ARG A CA 1
ATOM 932 C C . ARG A 1 123 ? -0.792 16.266 -1.063 1.00 97.62 123 ARG A C 1
ATOM 934 O O . ARG A 1 123 ? -1.489 15.620 -0.282 1.00 97.62 123 ARG A O 1
ATOM 941 N N . PRO A 1 124 ? -0.453 15.786 -2.273 1.00 98.25 124 PRO A N 1
ATOM 942 C CA . PRO A 1 124 ? -0.803 14.424 -2.650 1.00 98.25 124 PRO A CA 1
ATOM 943 C C . PRO A 1 124 ? -0.038 13.432 -1.758 1.00 98.25 124 PRO A C 1
ATOM 945 O O . PRO A 1 124 ? 1.148 13.672 -1.478 1.00 98.25 124 PRO A O 1
ATOM 948 N N . PRO A 1 125 ? -0.657 12.310 -1.350 1.00 98.44 125 PRO A N 1
ATOM 949 C CA . PRO A 1 125 ? 0.043 11.224 -0.681 1.00 98.44 125 PRO A CA 1
ATOM 950 C C . PRO A 1 125 ? 1.216 10.719 -1.525 1.00 98.44 125 PRO A C 1
ATOM 952 O O . PRO A 1 125 ? 1.078 10.518 -2.735 1.00 98.44 125 PRO A O 1
ATOM 955 N N . LEU A 1 126 ? 2.367 10.493 -0.899 1.00 98.62 126 LEU A N 1
ATOM 956 C CA . LEU A 1 126 ? 3.551 9.911 -1.515 1.00 98.62 126 LEU A CA 1
ATOM 957 C C . LEU A 1 126 ? 3.695 8.458 -1.069 1.00 98.62 126 LEU A C 1
ATOM 959 O O . LEU A 1 126 ? 3.868 8.172 0.111 1.00 98.62 126 LEU A O 1
ATOM 963 N N . LEU A 1 127 ? 3.651 7.537 -2.026 1.00 98.81 127 LEU A N 1
ATOM 964 C CA . LEU A 1 127 ? 3.801 6.107 -1.786 1.00 98.81 127 LEU A CA 1
ATOM 965 C C . LEU A 1 127 ? 5.142 5.598 -2.319 1.00 98.81 127 LEU A C 1
ATOM 967 O O . LEU A 1 127 ? 5.683 6.119 -3.294 1.00 98.81 127 LEU A O 1
ATOM 971 N N . VAL A 1 128 ? 5.641 4.497 -1.761 1.00 98.69 128 VAL A N 1
ATOM 972 C CA . VAL A 1 128 ? 6.791 3.768 -2.326 1.00 98.69 128 VAL A CA 1
ATOM 973 C C . VAL A 1 128 ? 6.346 2.398 -2.823 1.00 98.69 128 VAL A C 1
ATOM 975 O O . VAL A 1 128 ? 5.594 1.695 -2.152 1.00 98.69 128 VAL A O 1
ATOM 978 N N . LYS A 1 129 ? 6.800 1.996 -4.016 1.00 98.75 129 LYS A N 1
ATOM 979 C CA . LYS A 1 129 ? 6.528 0.662 -4.571 1.00 98.75 129 LYS A CA 1
ATOM 980 C C . LYS A 1 129 ? 7.748 -0.244 -4.460 1.00 98.75 129 LYS A C 1
ATOM 982 O O . LYS A 1 129 ? 8.738 -0.021 -5.163 1.00 98.75 129 LYS A O 1
ATOM 987 N N . ILE A 1 130 ? 7.628 -1.306 -3.666 1.00 98.62 130 ILE A N 1
ATOM 988 C CA . ILE A 1 130 ? 8.704 -2.263 -3.368 1.00 98.62 130 ILE A CA 1
ATOM 989 C C . ILE A 1 130 ? 8.476 -3.648 -3.998 1.00 98.62 130 ILE A C 1
ATOM 991 O O . ILE A 1 130 ? 7.369 -4.012 -4.415 1.00 98.62 130 ILE A O 1
ATOM 995 N N . ALA A 1 131 ? 9.567 -4.401 -4.145 1.00 97.88 131 ALA A N 1
ATOM 996 C CA . ALA A 1 131 ? 9.600 -5.702 -4.798 1.00 97.88 131 ALA A CA 1
ATOM 997 C C . ALA A 1 131 ? 9.032 -6.797 -3.878 1.00 97.88 131 ALA A C 1
ATOM 999 O O . ALA A 1 131 ? 9.161 -6.705 -2.661 1.00 97.88 131 ALA A O 1
ATOM 1000 N N . PRO A 1 132 ? 8.443 -7.867 -4.442 1.00 97.38 132 PRO A N 1
ATOM 1001 C CA . PRO A 1 132 ? 8.023 -9.027 -3.659 1.00 97.38 132 PRO A CA 1
ATOM 1002 C C . PRO A 1 132 ? 9.202 -9.954 -3.308 1.00 97.38 132 PRO A C 1
ATOM 1004 O O . PRO A 1 132 ? 9.015 -10.941 -2.616 1.00 97.38 132 PRO A O 1
ATOM 1007 N N . ASP A 1 133 ? 10.402 -9.671 -3.815 1.00 96.75 133 ASP A N 1
ATOM 1008 C CA . ASP A 1 133 ? 11.584 -10.531 -3.685 1.00 96.75 133 ASP A CA 1
ATOM 1009 C C . ASP A 1 133 ? 12.492 -10.096 -2.515 1.00 96.75 133 ASP A C 1
ATOM 1011 O O . ASP A 1 133 ? 13.699 -10.308 -2.564 1.00 96.75 133 ASP A O 1
ATOM 1015 N N . LEU A 1 134 ? 11.932 -9.413 -1.511 1.00 96.56 134 LEU A N 1
ATOM 1016 C CA . LEU A 1 134 ? 12.648 -8.996 -0.305 1.00 96.56 134 LEU A CA 1
ATOM 1017 C C . LEU A 1 134 ? 12.513 -10.071 0.781 1.00 96.56 134 LEU A C 1
ATOM 1019 O O . LEU A 1 134 ? 11.415 -10.593 1.018 1.00 96.56 134 LEU A O 1
ATOM 1023 N N . ASP A 1 135 ? 13.630 -10.389 1.432 1.00 96.06 135 ASP A N 1
ATOM 1024 C CA . ASP A 1 135 ? 13.640 -11.217 2.635 1.00 96.06 135 ASP A CA 1
ATOM 1025 C C . ASP A 1 135 ? 13.142 -10.431 3.860 1.00 96.06 135 ASP A C 1
ATOM 1027 O O . ASP A 1 135 ? 12.844 -9.235 3.790 1.00 96.06 135 ASP A O 1
ATOM 1031 N N . ASP A 1 136 ? 12.996 -11.123 4.988 1.00 96.31 136 ASP A N 1
ATOM 1032 C CA . ASP A 1 136 ? 12.427 -10.539 6.203 1.00 96.31 136 ASP A CA 1
ATOM 1033 C C . ASP A 1 136 ? 13.313 -9.415 6.777 1.00 96.31 136 ASP A C 1
ATOM 1035 O O . ASP A 1 136 ? 12.783 -8.435 7.295 1.00 96.31 136 ASP A O 1
ATOM 1039 N N . ALA A 1 137 ? 14.641 -9.505 6.637 1.00 96.38 137 ALA A N 1
ATOM 1040 C CA . ALA A 1 137 ? 15.564 -8.472 7.109 1.00 96.38 137 ALA A CA 1
ATOM 1041 C C . ALA A 1 137 ? 15.459 -7.195 6.261 1.00 96.38 137 ALA A C 1
ATOM 1043 O O . ALA A 1 137 ? 15.343 -6.094 6.798 1.00 96.38 137 ALA A O 1
ATOM 1044 N N . ALA A 1 138 ? 15.415 -7.335 4.935 1.00 97.25 138 ALA A N 1
ATOM 1045 C CA . ALA A 1 138 ? 15.210 -6.216 4.027 1.00 97.25 138 ALA A CA 1
ATOM 1046 C C . ALA A 1 138 ? 13.822 -5.580 4.208 1.00 97.25 138 ALA A C 1
ATOM 1048 O O . ALA A 1 138 ? 13.685 -4.360 4.117 1.00 97.25 138 ALA A O 1
ATOM 1049 N N . LEU A 1 139 ? 12.784 -6.376 4.487 1.00 97.81 139 LEU A N 1
ATOM 1050 C CA . LEU A 1 139 ? 11.463 -5.846 4.831 1.00 97.81 139 LEU A CA 1
ATOM 1051 C C . LEU A 1 139 ? 11.478 -5.068 6.155 1.00 97.81 139 LEU A C 1
ATOM 1053 O O . LEU A 1 139 ? 10.811 -4.037 6.234 1.00 97.81 139 LEU A O 1
ATOM 1057 N N . GLU A 1 140 ? 12.245 -5.497 7.159 1.00 96.88 140 GLU A N 1
ATOM 1058 C CA . GLU A 1 140 ? 12.408 -4.744 8.411 1.00 96.88 140 GLU A CA 1
ATOM 1059 C C . GLU A 1 140 ? 13.123 -3.404 8.177 1.00 96.88 140 GLU A C 1
ATOM 1061 O O . GLU A 1 140 ? 12.686 -2.364 8.670 1.00 96.88 140 GLU A O 1
ATOM 1066 N N . ASP A 1 141 ? 14.167 -3.389 7.348 1.00 97.44 141 ASP A N 1
ATOM 1067 C CA . ASP A 1 141 ? 14.844 -2.149 6.959 1.00 97.44 141 ASP A CA 1
ATOM 1068 C C . ASP A 1 141 ? 13.890 -1.178 6.251 1.00 97.44 141 ASP A C 1
ATOM 1070 O O . ASP A 1 141 ? 13.848 0.015 6.573 1.00 97.44 141 ASP A O 1
ATOM 1074 N N . VAL A 1 142 ? 13.083 -1.682 5.312 1.00 97.94 142 VAL A N 1
ATOM 1075 C CA . VAL A 1 142 ? 12.075 -0.874 4.617 1.00 97.94 142 VAL A CA 1
ATOM 1076 C C . VAL A 1 142 ? 10.993 -0.385 5.583 1.00 97.94 142 VAL A C 1
ATOM 1078 O O . VAL A 1 142 ? 10.572 0.768 5.480 1.00 97.94 142 VAL A O 1
ATOM 1081 N N . SER A 1 143 ? 10.550 -1.215 6.533 1.00 96.44 143 SER A N 1
ATOM 1082 C CA . SER A 1 143 ? 9.537 -0.831 7.524 1.00 96.44 143 SER A CA 1
ATOM 1083 C C . SER A 1 143 ? 10.055 0.291 8.430 1.00 96.44 143 SER A C 1
ATOM 1085 O O . SER A 1 143 ? 9.338 1.258 8.689 1.00 96.44 143 SER A O 1
ATOM 1087 N N . ALA A 1 144 ? 11.319 0.219 8.859 1.00 95.38 144 ALA A N 1
ATOM 1088 C CA . ALA A 1 144 ? 11.977 1.263 9.636 1.00 95.38 144 ALA A CA 1
ATOM 1089 C C . ALA A 1 144 ? 12.072 2.577 8.846 1.00 95.38 144 ALA A C 1
ATOM 1091 O O . ALA A 1 144 ? 11.691 3.626 9.355 1.00 95.38 144 ALA A O 1
ATOM 1092 N N . VAL A 1 145 ? 12.504 2.533 7.580 1.00 97.38 145 VAL A N 1
ATOM 1093 C CA . VAL A 1 145 ? 12.563 3.740 6.737 1.00 97.38 145 VAL A CA 1
ATOM 1094 C C . VAL A 1 145 ? 11.178 4.341 6.521 1.00 97.38 145 VAL A C 1
ATOM 1096 O O . VAL A 1 145 ? 11.023 5.555 6.637 1.00 97.38 145 VAL A O 1
ATOM 1099 N N . ALA A 1 146 ? 10.168 3.520 6.231 1.00 95.56 146 ALA A N 1
ATOM 1100 C CA . ALA A 1 146 ? 8.804 3.991 6.019 1.00 95.56 146 ALA A CA 1
ATOM 1101 C C . ALA A 1 146 ? 8.245 4.700 7.267 1.00 95.56 146 ALA A C 1
ATOM 1103 O O . ALA A 1 146 ? 7.662 5.776 7.144 1.00 95.56 146 ALA A O 1
ATOM 1104 N N . ARG A 1 147 ? 8.486 4.137 8.461 1.00 91.81 147 ARG A N 1
ATOM 1105 C CA . ARG A 1 147 ? 8.100 4.737 9.750 1.00 91.81 147 ARG A CA 1
ATOM 1106 C C . ARG A 1 147 ? 8.829 6.055 10.015 1.00 91.81 147 ARG A C 1
ATOM 1108 O O . ARG A 1 147 ? 8.182 7.034 10.365 1.00 91.81 147 ARG A O 1
ATOM 1115 N N . ASP A 1 148 ? 10.143 6.090 9.810 1.00 93.75 148 ASP A N 1
ATOM 1116 C CA . ASP A 1 148 ? 10.967 7.261 10.135 1.00 93.75 148 ASP A CA 1
ATOM 1117 C C . ASP A 1 148 ? 10.739 8.443 9.186 1.00 93.75 148 ASP A C 1
ATOM 1119 O O . ASP A 1 148 ? 10.859 9.596 9.587 1.00 93.75 148 ASP A O 1
ATOM 1123 N N . THR A 1 149 ? 10.466 8.161 7.911 1.00 94.12 149 THR A N 1
ATOM 1124 C CA . THR A 1 149 ? 10.289 9.203 6.887 1.00 94.12 149 THR A CA 1
ATOM 1125 C C . THR A 1 149 ? 8.862 9.734 6.813 1.00 94.12 149 THR A C 1
ATOM 1127 O O . THR A 1 149 ? 8.658 10.810 6.262 1.00 94.12 149 THR A O 1
ATOM 1130 N N . GLY A 1 150 ? 7.879 9.009 7.356 1.00 90.75 150 GLY A N 1
ATOM 1131 C CA . GLY A 1 150 ? 6.472 9.400 7.278 1.00 90.75 150 GLY A CA 1
ATOM 1132 C C . GLY A 1 150 ? 5.884 9.258 5.872 1.00 90.75 150 GLY A C 1
ATOM 1133 O O . GLY A 1 150 ? 5.071 10.080 5.462 1.00 90.75 150 GLY A O 1
ATOM 1134 N N . VAL A 1 151 ? 6.307 8.241 5.112 1.00 95.81 151 VAL A N 1
ATOM 1135 C CA . VAL A 1 151 ? 5.699 7.930 3.808 1.00 95.81 151 VAL A CA 1
ATOM 1136 C C . VAL A 1 151 ? 4.215 7.585 3.976 1.00 95.81 151 VAL A C 1
ATOM 1138 O O . VAL A 1 151 ? 3.837 6.850 4.889 1.00 95.81 151 VAL A O 1
ATOM 1141 N N . ASP A 1 152 ? 3.371 8.062 3.063 1.00 97.62 152 ASP A N 1
ATOM 1142 C CA . ASP A 1 152 ? 1.912 7.977 3.208 1.00 97.62 152 ASP A CA 1
ATOM 1143 C C . ASP A 1 152 ? 1.347 6.577 2.886 1.00 97.62 152 ASP A C 1
ATOM 1145 O O . ASP A 1 152 ? 0.191 6.268 3.175 1.00 97.62 152 ASP A O 1
ATOM 1149 N N . GLY A 1 153 ? 2.146 5.703 2.268 1.00 98.19 153 GLY A N 1
ATOM 1150 C CA . GLY A 1 153 ? 1.751 4.323 2.000 1.00 98.19 153 GLY A CA 1
ATOM 1151 C C . GLY A 1 153 ? 2.795 3.513 1.239 1.00 98.19 153 GLY A C 1
ATOM 1152 O O . GLY A 1 153 ? 3.730 4.047 0.637 1.00 98.19 153 GLY A O 1
ATOM 1153 N N . ILE A 1 154 ? 2.612 2.194 1.209 1.00 98.62 154 ILE A N 1
ATOM 1154 C CA . ILE A 1 154 ? 3.485 1.285 0.459 1.00 98.62 154 ILE A CA 1
ATOM 1155 C C . ILE A 1 154 ? 2.666 0.442 -0.513 1.00 98.62 154 ILE A C 1
ATOM 1157 O O . ILE A 1 154 ? 1.658 -0.167 -0.161 1.00 98.62 154 ILE A O 1
ATOM 1161 N N . ILE A 1 155 ? 3.135 0.356 -1.754 1.00 98.81 155 ILE A N 1
ATOM 1162 C CA . ILE A 1 155 ? 2.651 -0.621 -2.725 1.00 98.81 155 ILE A CA 1
ATOM 1163 C C . ILE A 1 155 ? 3.582 -1.825 -2.660 1.00 98.81 155 ILE A C 1
ATOM 1165 O O . ILE A 1 155 ? 4.715 -1.765 -3.144 1.00 98.81 155 ILE A O 1
ATOM 1169 N N . LEU A 1 156 ? 3.104 -2.930 -2.093 1.00 98.06 156 LEU A N 1
ATOM 1170 C CA . LEU A 1 156 ? 3.881 -4.160 -2.045 1.00 98.06 156 LEU A CA 1
ATOM 1171 C C . LEU A 1 156 ? 3.476 -5.082 -3.189 1.00 98.06 156 LEU A C 1
ATOM 1173 O O . LEU A 1 156 ? 2.328 -5.522 -3.303 1.00 98.06 156 LEU A O 1
ATOM 1177 N N . GLY A 1 157 ? 4.473 -5.382 -4.016 1.00 90.31 157 GLY A N 1
ATOM 1178 C CA . GLY A 1 157 ? 4.333 -6.228 -5.184 1.00 90.31 157 GLY A CA 1
ATOM 1179 C C . GLY A 1 157 ? 4.607 -5.450 -6.461 1.00 90.31 157 GLY A C 1
ATOM 1180 O O . GLY A 1 157 ? 3.764 -4.750 -7.024 1.00 90.31 157 GLY A O 1
ATOM 1181 N N . ASN A 1 158 ? 5.822 -5.603 -6.956 1.00 96.50 158 ASN A N 1
ATOM 1182 C CA . ASN A 1 158 ? 6.121 -5.475 -8.373 1.00 96.50 158 ASN A CA 1
ATOM 1183 C C . ASN A 1 158 ? 6.162 -6.883 -8.989 1.00 96.50 158 ASN A C 1
ATOM 1185 O O . ASN A 1 158 ? 5.739 -7.853 -8.367 1.00 96.50 158 ASN A O 1
ATOM 1189 N N . THR A 1 159 ? 6.672 -7.025 -10.201 1.00 97.69 159 THR A N 1
ATOM 1190 C CA . THR A 1 159 ? 6.962 -8.344 -10.769 1.00 97.69 159 THR A CA 1
ATOM 1191 C C . THR A 1 159 ? 8.063 -9.066 -9.983 1.00 97.69 159 THR A C 1
ATOM 1193 O O . THR A 1 159 ? 8.972 -8.401 -9.481 1.00 97.69 159 THR A O 1
ATOM 1196 N N . THR A 1 160 ? 8.027 -10.398 -9.930 1.00 97.88 160 THR A N 1
ATOM 1197 C CA . THR A 1 160 ? 9.072 -11.233 -9.307 1.00 97.88 160 THR A CA 1
ATOM 1198 C C . THR A 1 160 ? 10.120 -11.676 -10.327 1.00 97.88 160 THR A C 1
ATOM 1200 O O . THR A 1 160 ? 9.806 -11.869 -11.502 1.00 97.88 160 THR A O 1
ATOM 1203 N N . ILE A 1 161 ? 11.372 -11.840 -9.901 1.00 95.69 161 ILE A N 1
ATOM 1204 C CA . ILE A 1 161 ? 12.394 -12.527 -10.715 1.00 95.69 161 ILE A CA 1
ATOM 1205 C C . ILE A 1 161 ? 12.330 -14.048 -10.563 1.00 95.69 161 ILE A C 1
ATOM 1207 O O . ILE A 1 161 ? 12.845 -14.766 -11.415 1.00 95.69 161 ILE A O 1
ATOM 1211 N N . SER A 1 162 ? 11.657 -14.536 -9.524 1.00 95.31 162 SER A N 1
ATOM 1212 C CA . SER A 1 162 ? 11.488 -15.958 -9.265 1.00 95.31 162 SER A CA 1
ATOM 1213 C C . SER A 1 162 ? 10.672 -16.629 -10.368 1.00 95.31 162 SER A C 1
ATOM 1215 O O . SER A 1 162 ? 9.820 -16.015 -11.025 1.00 95.31 162 SER A O 1
ATOM 1217 N N . ARG A 1 163 ? 10.936 -17.918 -10.570 1.00 96.38 163 ARG A N 1
ATOM 1218 C CA . ARG A 1 163 ? 10.162 -18.805 -11.439 1.00 96.38 163 ARG A CA 1
ATOM 1219 C C . ARG A 1 163 ? 9.646 -19.953 -10.576 1.00 96.38 163 ARG A C 1
ATOM 1221 O O . ARG A 1 163 ? 10.419 -20.865 -10.292 1.00 96.38 163 ARG A O 1
ATOM 1228 N N . PRO A 1 164 ? 8.402 -19.874 -10.065 1.00 91.44 164 PRO A N 1
ATOM 1229 C CA . PRO A 1 164 ? 7.860 -20.953 -9.253 1.00 91.44 164 PRO A CA 1
ATOM 1230 C C . PRO A 1 164 ? 7.799 -22.253 -10.072 1.00 91.44 164 PRO A C 1
ATOM 1232 O O . PRO A 1 164 ? 7.620 -22.198 -11.293 1.00 91.44 164 PRO A O 1
ATOM 1235 N N . PRO A 1 165 ? 7.945 -23.421 -9.425 1.00 89.94 165 PRO A N 1
ATOM 1236 C CA . PRO A 1 165 ? 7.795 -24.697 -10.109 1.00 89.94 165 PRO A CA 1
ATOM 1237 C C . PRO A 1 165 ? 6.376 -24.832 -10.679 1.00 89.94 165 PRO A C 1
ATOM 1239 O O . PRO A 1 165 ? 5.418 -24.295 -10.123 1.00 89.94 165 PRO A O 1
ATOM 1242 N N . GLY A 1 166 ? 6.241 -25.562 -11.787 1.00 91.75 166 GLY A N 1
ATOM 1243 C CA . GLY A 1 166 ? 4.942 -25.842 -12.407 1.00 91.75 166 GLY A CA 1
ATOM 1244 C C . GLY A 1 166 ? 4.464 -24.825 -13.449 1.00 91.75 166 GLY A C 1
ATOM 1245 O O . GLY A 1 166 ? 3.364 -24.998 -13.964 1.00 91.75 166 GLY A O 1
ATOM 1246 N N . LEU A 1 167 ? 5.268 -23.811 -13.801 1.00 97.00 167 LEU A N 1
ATOM 1247 C CA . LEU A 1 167 ? 4.998 -22.985 -14.987 1.00 97.00 167 LEU A CA 1
ATOM 1248 C C . LEU A 1 167 ? 5.015 -23.850 -16.252 1.00 97.00 167 LEU A C 1
ATOM 1250 O O . LEU A 1 167 ? 5.987 -24.570 -16.500 1.00 97.00 167 LEU A O 1
ATOM 1254 N N . ARG A 1 168 ? 3.958 -23.758 -17.057 1.00 97.69 168 ARG A N 1
ATOM 1255 C CA . ARG A 1 168 ? 3.743 -24.620 -18.228 1.00 97.69 168 ARG A CA 1
ATOM 1256 C C . ARG A 1 168 ? 4.185 -23.971 -19.528 1.00 97.69 168 ARG A C 1
ATOM 1258 O O . ARG A 1 168 ? 4.688 -24.666 -20.409 1.00 97.69 168 ARG A O 1
ATOM 1265 N N . SER A 1 169 ? 4.036 -22.654 -19.637 1.00 97.44 169 SER A N 1
ATOM 1266 C CA . SER A 1 169 ? 4.280 -21.936 -20.884 1.00 97.44 169 SER A CA 1
ATOM 1267 C C . SER A 1 169 ? 5.702 -22.144 -21.420 1.00 97.44 169 SER A C 1
ATOM 1269 O O . SER A 1 169 ? 6.676 -22.238 -20.663 1.00 97.44 169 SER A O 1
ATOM 1271 N N . ALA A 1 170 ? 5.847 -22.144 -22.747 1.00 97.06 170 ALA A N 1
ATOM 1272 C CA . ALA A 1 170 ? 7.150 -22.181 -23.413 1.00 97.06 170 ALA A CA 1
ATOM 1273 C C . ALA A 1 170 ? 8.025 -20.957 -23.077 1.00 97.06 170 ALA A C 1
ATOM 1275 O O . ALA A 1 170 ? 9.249 -21.043 -23.102 1.00 97.06 170 ALA A O 1
ATOM 1276 N N . HIS A 1 171 ? 7.413 -19.829 -22.699 1.00 97.38 171 HIS A N 1
ATOM 1277 C CA . HIS A 1 171 ? 8.121 -18.592 -22.354 1.00 97.38 171 HIS A CA 1
ATOM 1278 C C . HIS A 1 171 ? 8.580 -18.509 -20.891 1.00 97.38 171 HIS A C 1
ATOM 1280 O O . HIS A 1 171 ? 9.118 -17.482 -20.482 1.00 97.38 171 HIS A O 1
ATOM 1286 N N . ARG A 1 172 ? 8.380 -19.552 -20.075 1.00 97.12 172 ARG A N 1
ATOM 1287 C CA . ARG A 1 172 ? 8.667 -19.531 -18.625 1.00 97.12 172 ARG A CA 1
ATOM 1288 C C . ARG A 1 172 ? 10.118 -19.161 -18.267 1.00 97.12 172 ARG A C 1
ATOM 1290 O O . ARG A 1 172 ? 10.352 -18.599 -17.199 1.00 97.12 172 ARG A O 1
ATOM 1297 N N . GLU A 1 173 ? 11.070 -19.427 -19.161 1.00 95.94 173 GLU A N 1
ATOM 1298 C CA . GLU A 1 173 ? 12.507 -19.168 -18.964 1.00 95.94 173 GLU A CA 1
ATOM 1299 C C . GLU A 1 173 ? 12.947 -17.768 -19.428 1.00 95.94 173 GLU A C 1
ATOM 1301 O O . GLU A 1 173 ? 14.093 -17.374 -19.225 1.00 95.94 173 GLU A O 1
ATOM 1306 N N . GLU A 1 174 ? 12.042 -16.974 -20.007 1.00 98.00 174 GLU A N 1
ATOM 1307 C CA . GLU A 1 174 ? 12.360 -15.625 -20.469 1.00 98.00 174 GLU A CA 1
ATOM 1308 C C . GLU A 1 174 ? 12.861 -14.731 -19.328 1.00 98.00 174 GLU A C 1
ATOM 1310 O O . GLU A 1 174 ? 12.300 -14.698 -18.228 1.00 98.00 174 GLU A O 1
ATOM 1315 N N . ALA A 1 175 ? 13.892 -13.932 -19.605 1.00 96.81 175 ALA A N 1
ATOM 1316 C CA . ALA A 1 175 ? 14.425 -12.968 -18.649 1.00 96.81 175 ALA A CA 1
ATOM 1317 C C . ALA A 1 175 ? 13.434 -11.826 -18.355 1.00 96.81 175 ALA A C 1
ATOM 1319 O O . ALA A 1 175 ? 12.676 -11.383 -19.226 1.00 96.81 175 ALA A O 1
ATOM 1320 N N . GLY A 1 176 ? 13.517 -11.279 -17.142 1.00 96.88 176 GLY A N 1
ATOM 1321 C CA . GLY A 1 176 ? 12.701 -10.157 -16.682 1.00 96.88 176 GLY A CA 1
ATOM 1322 C C . GLY A 1 176 ? 11.734 -10.542 -15.569 1.00 96.88 176 GLY A C 1
ATOM 1323 O O . GLY A 1 176 ? 11.843 -11.598 -14.942 1.00 96.88 176 GLY A O 1
ATOM 1324 N N . GLY A 1 177 ? 10.784 -9.654 -15.307 1.00 98.12 177 GLY A N 1
ATOM 1325 C CA . GLY A 1 177 ? 9.828 -9.802 -14.221 1.00 98.12 177 GLY A CA 1
ATOM 1326 C C . GLY A 1 177 ? 8.598 -10.624 -14.603 1.00 98.12 177 GLY A C 1
ATOM 1327 O O . GLY A 1 177 ? 7.895 -10.254 -15.545 1.00 98.12 177 GLY A O 1
ATOM 1328 N N . LEU A 1 178 ? 8.303 -11.668 -13.827 1.00 98.56 178 LEU A N 1
ATOM 1329 C CA . LEU A 1 178 ? 7.074 -12.461 -13.869 1.00 98.56 178 LEU A CA 1
ATOM 1330 C C . LEU A 1 178 ? 5.953 -11.784 -13.064 1.00 98.56 178 LEU A C 1
ATOM 1332 O O . LEU A 1 178 ? 6.156 -11.248 -11.973 1.00 98.56 178 LEU A O 1
ATOM 1336 N N . SER A 1 179 ? 4.748 -11.816 -13.618 1.00 98.25 179 SER A N 1
ATOM 1337 C CA . SER A 1 179 ? 3.516 -11.265 -13.050 1.00 98.25 179 SER A CA 1
ATOM 1338 C C . SER A 1 179 ? 2.324 -12.174 -13.356 1.00 98.25 179 SER A C 1
ATOM 1340 O O . SER A 1 179 ? 2.472 -13.164 -14.068 1.00 98.25 179 SER A O 1
ATOM 1342 N N . GLY A 1 180 ? 1.139 -11.809 -12.864 1.00 97.56 180 GLY A N 1
ATOM 1343 C CA . GLY A 1 180 ? -0.088 -12.591 -13.042 1.00 97.56 180 GLY A CA 1
ATOM 1344 C C . GLY A 1 180 ? -0.280 -13.633 -11.951 1.00 97.56 180 GLY A C 1
ATOM 1345 O O . GLY A 1 180 ? 0.282 -13.485 -10.861 1.00 97.56 180 GLY A O 1
ATOM 1346 N N . ARG A 1 181 ? -1.101 -14.651 -12.225 1.00 97.38 181 ARG A N 1
ATOM 1347 C CA . ARG A 1 181 ? -1.471 -15.687 -11.248 1.00 97.38 181 ARG A CA 1
ATOM 1348 C C . ARG A 1 181 ? -0.275 -16.288 -10.496 1.00 97.38 181 ARG A C 1
ATOM 1350 O O . ARG A 1 181 ? -0.368 -16.369 -9.270 1.00 97.38 181 ARG A O 1
ATOM 1357 N N . PRO A 1 182 ? 0.870 -16.612 -11.136 1.00 97.56 182 PRO A N 1
ATOM 1358 C CA . PRO A 1 182 ? 1.985 -17.258 -10.439 1.00 97.56 182 PRO A CA 1
ATOM 1359 C C . PRO A 1 182 ? 2.610 -16.396 -9.330 1.00 97.56 182 PRO A C 1
ATOM 1361 O O . PRO A 1 182 ? 3.249 -16.912 -8.419 1.00 97.56 182 PRO A O 1
ATOM 1364 N N . LEU A 1 183 ? 2.413 -15.073 -9.377 1.00 97.94 183 LEU A N 1
ATOM 1365 C CA . LEU A 1 183 ? 2.907 -14.136 -8.365 1.00 97.94 183 LEU A CA 1
ATOM 1366 C C . LEU A 1 183 ? 1.985 -14.040 -7.134 1.00 97.94 183 LEU A C 1
ATOM 1368 O O . LEU A 1 183 ? 2.388 -13.482 -6.110 1.00 97.94 183 LEU A O 1
ATOM 1372 N N . PHE A 1 184 ? 0.746 -14.535 -7.209 1.00 98.00 184 PHE A N 1
ATOM 1373 C CA . PHE A 1 184 ? -0.257 -14.301 -6.168 1.00 98.00 184 PHE A CA 1
ATOM 1374 C C . PHE A 1 184 ? 0.205 -14.792 -4.792 1.00 98.00 184 PHE A C 1
ATOM 1376 O O . PHE A 1 184 ? 0.225 -14.007 -3.845 1.00 98.00 184 PHE A O 1
ATOM 1383 N N . ALA A 1 185 ? 0.642 -16.050 -4.694 1.00 96.38 185 ALA A N 1
ATOM 1384 C CA . ALA A 1 185 ? 1.053 -16.652 -3.427 1.00 96.38 185 ALA A CA 1
ATOM 1385 C C . ALA A 1 185 ? 2.224 -15.892 -2.782 1.00 96.38 185 ALA A C 1
ATOM 1387 O O . ALA A 1 185 ? 2.107 -15.438 -1.645 1.00 96.38 185 ALA A O 1
ATOM 1388 N N . LEU A 1 186 ? 3.308 -15.664 -3.537 1.00 96.81 186 LEU A N 1
ATOM 1389 C CA . LEU A 1 186 ? 4.485 -14.928 -3.061 1.00 96.81 186 LEU A CA 1
ATOM 1390 C C . LEU A 1 186 ? 4.116 -13.511 -2.605 1.00 96.81 186 LEU A C 1
ATOM 1392 O O . LEU A 1 186 ? 4.417 -13.114 -1.483 1.00 96.81 186 LEU A O 1
ATOM 1396 N N . SER A 1 187 ? 3.436 -12.744 -3.460 1.00 98.00 187 SER A N 1
ATOM 1397 C CA . SER A 1 187 ? 3.103 -11.351 -3.147 1.00 98.00 187 SER A CA 1
ATOM 1398 C C . SER A 1 187 ? 2.142 -11.225 -1.962 1.00 98.00 187 SER A C 1
ATOM 1400 O O . SER A 1 187 ? 2.236 -10.263 -1.208 1.00 98.00 187 SER A O 1
ATOM 1402 N N . THR A 1 188 ? 1.218 -12.171 -1.776 1.00 98.06 188 THR A N 1
ATOM 1403 C CA . THR A 1 188 ? 0.298 -12.186 -0.627 1.00 98.06 188 THR A CA 1
ATOM 1404 C C . THR A 1 188 ? 1.006 -12.616 0.660 1.00 98.06 188 THR A C 1
ATOM 1406 O O . THR A 1 188 ? 0.733 -12.048 1.715 1.00 98.06 188 THR A O 1
ATOM 1409 N N . GLU A 1 189 ? 1.955 -13.555 0.589 1.00 96.06 189 GLU A N 1
ATOM 1410 C CA . GLU A 1 189 ? 2.782 -13.932 1.740 1.00 96.06 189 GLU A CA 1
ATOM 1411 C C . GLU A 1 189 ? 3.611 -12.752 2.243 1.00 96.06 189 GLU A C 1
ATOM 1413 O O . GLU A 1 189 ? 3.532 -12.384 3.415 1.00 96.06 189 GLU A O 1
ATOM 1418 N N . ARG A 1 190 ? 4.361 -12.110 1.342 1.00 97.31 190 ARG A N 1
ATOM 1419 C CA . ARG A 1 190 ? 5.186 -10.948 1.691 1.00 97.31 190 ARG A CA 1
ATOM 1420 C C . ARG A 1 190 ? 4.344 -9.791 2.223 1.00 97.31 190 ARG A C 1
ATOM 1422 O O . ARG A 1 190 ? 4.767 -9.119 3.157 1.00 97.31 190 ARG A O 1
ATOM 1429 N N . LEU A 1 191 ? 3.134 -9.599 1.684 1.00 97.50 191 LEU A N 1
ATOM 1430 C CA . LEU A 1 191 ? 2.175 -8.598 2.171 1.00 97.50 191 LEU A CA 1
ATOM 1431 C C . LEU A 1 191 ? 1.819 -8.813 3.625 1.00 97.50 191 LEU A C 1
ATOM 1433 O O . LEU A 1 191 ? 1.852 -7.863 4.396 1.00 97.50 191 LEU A O 1
ATOM 1437 N N . ARG A 1 192 ? 1.550 -10.056 4.008 1.00 94.56 192 ARG A N 1
ATOM 1438 C CA . ARG A 1 192 ? 1.209 -10.391 5.386 1.00 94.56 192 ARG A CA 1
ATOM 1439 C C . ARG A 1 192 ? 2.371 -10.175 6.346 1.00 94.56 192 ARG A C 1
ATOM 1441 O O . ARG A 1 192 ? 2.169 -9.643 7.434 1.00 94.56 192 ARG A O 1
ATOM 1448 N N . VAL A 1 193 ? 3.576 -10.588 5.947 1.00 94.62 193 VAL A N 1
ATOM 1449 C CA . VAL A 1 193 ? 4.793 -10.389 6.751 1.00 94.62 193 VAL A CA 1
ATOM 1450 C C . VAL A 1 193 ? 5.036 -8.900 6.976 1.00 94.62 193 VAL A C 1
ATOM 1452 O O . VAL A 1 193 ? 5.208 -8.474 8.116 1.00 94.62 193 VAL A O 1
ATOM 1455 N N . PHE A 1 194 ? 4.964 -8.106 5.909 1.00 96.25 194 PHE A N 1
ATOM 1456 C CA . PHE A 1 194 ? 5.211 -6.673 5.976 1.00 96.25 194 PHE A CA 1
ATOM 1457 C C . PHE A 1 194 ? 4.102 -5.910 6.718 1.00 96.25 194 PHE A C 1
ATOM 1459 O O . PHE A 1 194 ? 4.390 -5.024 7.516 1.00 96.25 194 PHE A O 1
ATOM 1466 N N . ALA A 1 195 ? 2.834 -6.301 6.547 1.00 93.88 195 ALA A N 1
ATOM 1467 C CA . ALA A 1 195 ? 1.713 -5.736 7.300 1.00 93.88 195 ALA A CA 1
ATOM 1468 C C . ALA A 1 195 ? 1.875 -5.920 8.814 1.00 93.88 195 ALA A C 1
ATOM 1470 O O . ALA A 1 195 ? 1.564 -5.007 9.578 1.00 93.88 195 ALA A O 1
ATOM 1471 N N . ARG A 1 196 ? 2.406 -7.072 9.249 1.00 89.38 196 ARG A N 1
ATOM 1472 C CA . ARG A 1 196 ? 2.733 -7.314 10.659 1.00 89.38 196 ARG A CA 1
ATOM 1473 C C . ARG A 1 196 ? 3.818 -6.360 11.161 1.00 89.38 196 ARG A C 1
ATOM 1475 O O . ARG A 1 196 ? 3.651 -5.806 12.237 1.00 89.38 196 ARG A O 1
ATOM 1482 N N . MET A 1 197 ? 4.889 -6.160 10.391 1.00 91.38 197 MET A N 1
ATOM 1483 C CA . MET A 1 197 ? 5.994 -5.253 10.755 1.00 91.38 197 MET A CA 1
ATOM 1484 C C . MET A 1 197 ? 5.546 -3.788 10.857 1.00 91.38 197 MET A C 1
ATOM 1486 O O . MET A 1 197 ? 6.086 -3.018 11.646 1.00 91.38 197 MET A O 1
ATOM 1490 N N . LEU A 1 198 ? 4.554 -3.398 10.052 1.00 89.44 198 LEU A N 1
ATOM 1491 C CA . LEU A 1 198 ? 4.018 -2.038 10.030 1.00 89.44 198 LEU A CA 1
ATOM 1492 C C . LEU A 1 198 ? 2.942 -1.763 11.081 1.00 89.44 198 LEU A C 1
ATOM 1494 O O . LEU A 1 198 ? 2.592 -0.598 11.264 1.00 89.44 198 LEU A O 1
ATOM 1498 N N . GLU A 1 199 ? 2.400 -2.793 11.739 1.00 82.69 199 GLU A N 1
ATOM 1499 C CA . GLU A 1 199 ? 1.391 -2.647 12.802 1.00 82.69 199 GLU A CA 1
ATOM 1500 C C . GLU A 1 199 ? 0.211 -1.748 12.376 1.00 82.69 199 GLU A C 1
ATOM 1502 O O . GLU A 1 199 ? -0.233 -0.857 13.097 1.00 82.69 199 GLU A O 1
ATOM 1507 N N . GLY A 1 200 ? -0.239 -1.890 11.125 1.00 79.06 200 GLY A N 1
ATOM 1508 C CA . GLY A 1 200 ? -1.349 -1.104 10.574 1.00 79.06 200 GLY A CA 1
ATOM 1509 C C . GLY A 1 200 ? -1.135 0.418 10.511 1.00 79.06 200 GLY A C 1
ATOM 1510 O O . GLY A 1 200 ? -2.081 1.128 10.184 1.00 79.06 200 GLY A O 1
ATOM 1511 N N . ARG A 1 201 ? 0.071 0.934 10.793 1.00 83.50 201 ARG A N 1
ATOM 1512 C CA . ARG A 1 201 ? 0.350 2.383 10.834 1.00 83.50 201 ARG A CA 1
ATOM 1513 C C . ARG A 1 201 ? 0.469 3.015 9.451 1.00 83.50 201 ARG A C 1
ATOM 1515 O O . ARG A 1 201 ? 0.234 4.208 9.304 1.00 83.50 201 ARG A O 1
ATOM 1522 N N . ILE A 1 202 ? 0.857 2.223 8.452 1.00 93.12 202 ILE A N 1
ATOM 1523 C CA . ILE A 1 202 ? 1.073 2.674 7.075 1.00 93.12 202 ILE A CA 1
ATOM 1524 C C . ILE A 1 202 ? 0.162 1.861 6.146 1.00 93.12 202 ILE A C 1
ATOM 1526 O O . ILE A 1 202 ? 0.279 0.631 6.121 1.00 93.12 202 ILE A O 1
ATOM 1530 N N . PRO A 1 203 ? -0.731 2.508 5.371 1.00 95.38 203 PRO A N 1
ATOM 1531 C CA . PRO A 1 203 ? -1.599 1.821 4.423 1.00 95.38 203 PRO A CA 1
ATOM 1532 C C . PRO A 1 203 ? -0.816 1.019 3.380 1.00 95.38 203 PRO A C 1
ATOM 1534 O O . PRO A 1 203 ? 0.180 1.482 2.812 1.00 95.38 203 PRO A O 1
ATOM 1537 N N . LEU A 1 204 ? -1.315 -0.181 3.080 1.00 98.00 204 LEU A N 1
ATOM 1538 C CA . LEU A 1 204 ? -0.716 -1.081 2.100 1.00 98.00 204 LEU A CA 1
ATOM 1539 C C . LEU A 1 204 ? -1.600 -1.244 0.867 1.00 98.00 204 LEU A C 1
ATOM 1541 O O . LEU A 1 204 ? -2.791 -1.537 0.965 1.00 98.00 204 LEU A O 1
ATOM 1545 N N . ILE A 1 205 ? -0.996 -1.138 -0.315 1.00 98.69 205 ILE A N 1
ATOM 1546 C CA . ILE A 1 205 ? -1.623 -1.520 -1.580 1.00 98.69 205 ILE A CA 1
ATOM 1547 C C . ILE A 1 205 ? -1.051 -2.867 -2.024 1.00 98.69 205 ILE A C 1
ATOM 1549 O O . ILE A 1 205 ? 0.120 -2.971 -2.397 1.00 98.69 205 ILE A O 1
ATOM 1553 N N . GLY A 1 206 ? -1.890 -3.900 -2.020 1.00 98.38 206 GLY A N 1
ATOM 1554 C CA . GLY A 1 206 ? -1.534 -5.244 -2.456 1.00 98.38 206 GLY A CA 1
ATOM 1555 C C . GLY A 1 206 ? -1.529 -5.369 -3.980 1.00 98.38 206 GLY A C 1
ATOM 1556 O O . GLY A 1 206 ? -2.566 -5.244 -4.631 1.00 98.38 206 GLY A O 1
ATOM 1557 N N . CYS A 1 207 ? -0.375 -5.669 -4.571 1.00 98.19 207 CYS A N 1
ATOM 1558 C CA . CYS A 1 207 ? -0.219 -5.796 -6.019 1.00 98.19 207 CYS A CA 1
ATOM 1559 C C . CYS A 1 207 ? 0.379 -7.168 -6.378 1.00 98.19 207 CYS A C 1
ATOM 1561 O O . CYS A 1 207 ? 1.292 -7.650 -5.716 1.00 98.19 207 CYS A O 1
ATOM 1563 N N . GLY A 1 208 ? -0.143 -7.816 -7.422 1.00 97.56 208 GLY A N 1
ATOM 1564 C CA . GLY A 1 208 ? 0.374 -9.097 -7.922 1.00 97.56 208 GLY A CA 1
ATOM 1565 C C . GLY A 1 208 ? -0.630 -10.245 -7.828 1.00 97.56 208 GLY A C 1
ATOM 1566 O O . GLY A 1 208 ? -1.071 -10.617 -6.744 1.00 97.56 208 GLY A O 1
ATOM 1567 N N . GLY A 1 209 ? -0.989 -10.797 -8.989 1.00 97.38 209 GLY A N 1
ATOM 1568 C CA . GLY A 1 209 ? -1.792 -12.018 -9.109 1.00 97.38 209 GLY A CA 1
ATOM 1569 C C . GLY A 1 209 ? -3.239 -11.939 -8.625 1.00 97.38 209 GLY A C 1
ATOM 1570 O O . GLY A 1 209 ? -3.849 -12.977 -8.420 1.00 97.38 209 GLY A O 1
ATOM 1571 N N . VAL A 1 210 ? -3.799 -10.740 -8.442 1.00 98.12 210 VAL A N 1
ATOM 1572 C CA . VAL A 1 210 ? -5.223 -10.583 -8.116 1.00 98.12 210 VAL A CA 1
ATOM 1573 C C . VAL A 1 210 ? -6.039 -10.798 -9.385 1.00 98.12 210 VAL A C 1
ATOM 1575 O O . VAL A 1 210 ? -5.930 -10.004 -10.317 1.00 98.12 210 VAL A O 1
ATOM 1578 N N . THR A 1 211 ? -6.826 -11.868 -9.428 1.00 96.56 211 THR A N 1
ATOM 1579 C CA . THR A 1 211 ? -7.642 -12.237 -10.598 1.00 96.56 211 THR A CA 1
ATOM 1580 C C . THR A 1 211 ? -9.122 -12.410 -10.271 1.00 96.56 211 THR A C 1
ATOM 1582 O O . THR A 1 211 ? -9.932 -12.521 -11.177 1.00 96.56 211 THR A O 1
ATOM 1585 N N . SER A 1 212 ? -9.492 -12.410 -8.991 1.00 97.94 212 SER A N 1
ATOM 1586 C CA . SER A 1 212 ? -10.858 -12.649 -8.520 1.00 97.94 212 SER A CA 1
ATOM 1587 C C . SER A 1 212 ? -11.179 -11.819 -7.271 1.00 97.94 212 SER A C 1
ATOM 1589 O O . SER A 1 212 ? -10.285 -11.231 -6.651 1.00 97.94 212 SER A O 1
ATOM 1591 N N . GLY A 1 213 ? -12.459 -11.765 -6.881 1.00 98.06 213 GLY A N 1
ATOM 1592 C CA . GLY A 1 213 ? -12.863 -11.167 -5.604 1.00 98.06 213 GLY A CA 1
ATOM 1593 C C . GLY A 1 213 ? -12.288 -11.929 -4.411 1.00 98.06 213 GL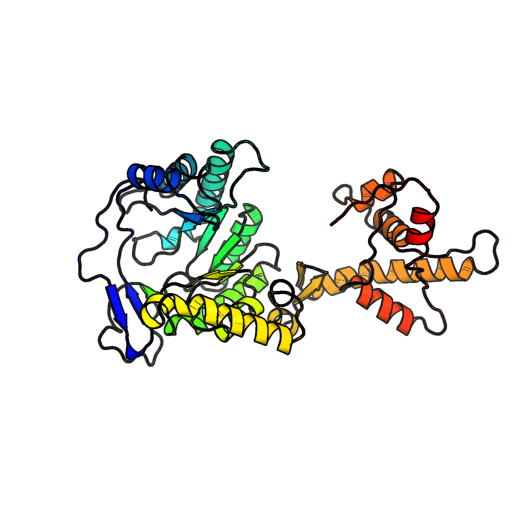Y A C 1
ATOM 1594 O O . GLY A 1 213 ? -11.884 -11.301 -3.435 1.00 98.06 213 GLY A O 1
ATOM 1595 N N . ALA A 1 214 ? -12.140 -13.252 -4.526 1.00 98.06 214 ALA A N 1
ATOM 1596 C CA . ALA A 1 214 ? -11.430 -14.096 -3.563 1.00 98.06 214 ALA A CA 1
ATOM 1597 C C . ALA A 1 214 ? -9.981 -13.641 -3.347 1.00 98.06 214 ALA A C 1
ATOM 1599 O O . ALA A 1 214 ? -9.542 -13.484 -2.209 1.00 98.06 214 ALA A O 1
ATOM 1600 N N . ASP A 1 215 ? -9.254 -13.378 -4.434 1.00 98.50 215 ASP A N 1
ATOM 1601 C CA . ASP A 1 215 ? -7.857 -12.942 -4.368 1.00 98.50 215 ASP A CA 1
ATOM 1602 C C . ASP A 1 215 ? -7.731 -11.546 -3.750 1.00 98.50 215 ASP A C 1
ATOM 1604 O O . ASP A 1 215 ? -6.843 -11.292 -2.932 1.00 98.50 215 ASP A O 1
ATOM 1608 N N . ALA A 1 216 ? -8.630 -10.632 -4.135 1.00 98.69 216 ALA A N 1
ATOM 1609 C CA . ALA A 1 216 ? -8.689 -9.293 -3.562 1.00 98.69 216 ALA A CA 1
ATOM 1610 C C . ALA A 1 216 ? -8.960 -9.368 -2.055 1.00 98.69 216 ALA A C 1
ATOM 1612 O O . ALA A 1 216 ? -8.252 -8.747 -1.261 1.00 98.69 216 ALA A O 1
ATOM 1613 N N . TYR A 1 217 ? -9.932 -10.193 -1.667 1.00 98.12 217 TYR A N 1
ATOM 1614 C CA . TYR A 1 217 ? -10.298 -10.426 -0.281 1.00 98.12 217 TYR A CA 1
ATOM 1615 C C . TYR A 1 217 ? -9.142 -11.014 0.534 1.00 98.12 217 TYR A C 1
ATOM 1617 O O . TYR A 1 217 ? -8.838 -10.523 1.618 1.00 98.12 217 TYR A O 1
ATOM 1625 N N . ALA A 1 218 ? -8.428 -11.996 -0.015 1.00 97.69 218 ALA A N 1
ATOM 1626 C CA . ALA A 1 218 ? -7.258 -12.587 0.624 1.00 97.69 218 ALA A CA 1
ATOM 1627 C C . ALA A 1 218 ? -6.126 -11.568 0.840 1.00 97.69 218 ALA A C 1
ATOM 1629 O O . ALA A 1 218 ? -5.512 -11.553 1.907 1.00 97.69 218 ALA A O 1
ATOM 1630 N N . LYS A 1 219 ? -5.859 -10.671 -0.124 1.00 98.31 219 LYS A N 1
ATOM 1631 C CA . LYS A 1 219 ? -4.885 -9.585 0.087 1.00 98.31 219 LYS A CA 1
ATOM 1632 C C . LYS A 1 219 ? -5.348 -8.594 1.155 1.00 98.31 219 LYS A C 1
ATOM 1634 O O . LYS A 1 219 ? -4.528 -8.165 1.964 1.00 98.31 219 LYS A O 1
ATOM 1639 N N . ILE A 1 220 ? -6.637 -8.261 1.188 1.00 97.31 220 ILE A N 1
ATOM 1640 C CA . ILE A 1 220 ? -7.201 -7.367 2.208 1.00 97.31 220 ILE A CA 1
ATOM 1641 C C . ILE A 1 220 ? -7.034 -7.972 3.605 1.00 97.31 220 ILE A C 1
ATOM 1643 O O . ILE A 1 220 ? -6.442 -7.349 4.488 1.00 97.31 220 ILE A O 1
ATOM 1647 N N . ARG A 1 221 ? -7.430 -9.236 3.786 1.00 94.44 221 ARG A N 1
ATOM 1648 C CA . ARG A 1 221 ? -7.255 -9.964 5.053 1.00 94.44 221 ARG A CA 1
ATOM 1649 C C . ARG A 1 221 ? -5.797 -10.131 5.467 1.00 94.44 221 ARG A C 1
ATOM 1651 O O . ARG A 1 221 ? -5.510 -10.165 6.662 1.00 94.44 221 ARG A O 1
ATOM 1658 N N . ALA A 1 222 ? -4.878 -10.182 4.502 1.00 94.19 222 ALA A N 1
ATOM 1659 C CA . ALA A 1 222 ? -3.440 -10.191 4.751 1.00 94.19 222 ALA A CA 1
ATOM 1660 C C . ALA A 1 222 ? -2.879 -8.823 5.188 1.00 94.19 222 ALA A C 1
ATOM 1662 O O . ALA A 1 222 ? -1.755 -8.780 5.677 1.00 94.19 222 ALA A O 1
ATOM 1663 N N . GLY A 1 223 ? -3.634 -7.728 5.043 1.00 93.88 223 GLY A N 1
ATOM 1664 C CA . GLY A 1 223 ? -3.256 -6.394 5.521 1.00 93.88 223 GLY A CA 1
ATOM 1665 C C . GLY A 1 223 ? -3.292 -5.284 4.471 1.00 93.88 223 GLY A C 1
ATOM 1666 O O . GLY A 1 223 ? -2.973 -4.147 4.802 1.00 93.88 223 GLY A O 1
ATOM 1667 N N . ALA A 1 224 ? -3.670 -5.565 3.218 1.00 97.31 224 ALA A N 1
ATOM 1668 C CA . ALA A 1 224 ? -3.853 -4.501 2.232 1.00 97.31 224 ALA A CA 1
ATOM 1669 C C . ALA A 1 224 ? -5.136 -3.696 2.480 1.00 97.31 224 ALA A C 1
ATOM 1671 O O . ALA A 1 224 ? -6.211 -4.247 2.692 1.00 97.31 224 ALA A O 1
ATOM 1672 N N . THR A 1 225 ? -5.036 -2.380 2.342 1.00 96.38 225 THR A N 1
ATOM 1673 C CA . THR A 1 225 ? -6.175 -1.455 2.305 1.00 96.38 225 THR A CA 1
ATOM 1674 C C . THR A 1 225 ? -6.766 -1.360 0.895 1.00 96.38 225 THR A C 1
ATOM 1676 O O . THR A 1 225 ? -7.969 -1.188 0.727 1.00 96.38 225 THR A O 1
ATOM 1679 N N . LEU A 1 226 ? -5.920 -1.487 -0.134 1.00 97.81 226 LEU A N 1
ATOM 1680 C CA . LEU A 1 226 ? -6.296 -1.418 -1.549 1.00 97.81 226 LEU A CA 1
ATOM 1681 C C . LEU A 1 226 ? -5.609 -2.536 -2.340 1.00 97.81 226 LEU A C 1
ATOM 1683 O O . LEU A 1 226 ? -4.567 -3.043 -1.931 1.00 97.81 226 LEU A O 1
ATOM 1687 N N . VAL A 1 227 ? -6.136 -2.887 -3.514 1.00 98.38 227 VAL A N 1
ATOM 1688 C CA . VAL A 1 227 ? -5.497 -3.851 -4.427 1.00 98.38 227 VAL A CA 1
ATOM 1689 C C . VAL A 1 227 ? -5.311 -3.278 -5.829 1.00 98.38 227 VAL A C 1
ATOM 1691 O O . VAL A 1 227 ? -6.094 -2.444 -6.278 1.00 98.38 227 VAL A O 1
ATOM 1694 N N . GLN A 1 228 ? -4.270 -3.729 -6.533 1.00 98.38 228 GLN A N 1
ATOM 1695 C CA . GLN A 1 228 ? -3.973 -3.329 -7.913 1.00 98.38 228 GLN A CA 1
ATOM 1696 C C . GLN A 1 228 ? -4.035 -4.512 -8.882 1.00 98.38 228 GLN A C 1
ATOM 1698 O O . GLN A 1 228 ? -3.541 -5.603 -8.594 1.00 98.38 228 GLN A O 1
ATOM 1703 N N . LEU A 1 229 ? -4.580 -4.247 -10.070 1.00 96.69 229 LEU A N 1
ATOM 1704 C CA . LEU A 1 229 ? -4.753 -5.197 -11.167 1.00 96.69 229 LEU A CA 1
ATOM 1705 C C . LEU A 1 229 ? -3.872 -4.779 -12.351 1.00 96.69 229 LEU A C 1
ATOM 1707 O O . LEU A 1 229 ? -3.747 -3.594 -12.650 1.00 96.69 229 LEU A O 1
ATOM 1711 N N . TYR A 1 230 ? -3.277 -5.756 -13.035 1.00 96.88 230 TYR A N 1
ATOM 1712 C CA . TYR A 1 230 ? -2.643 -5.542 -14.341 1.00 96.88 230 TYR A CA 1
ATOM 1713 C C . TYR A 1 230 ? -2.849 -6.775 -15.215 1.00 96.88 230 TYR A C 1
ATOM 1715 O O . TYR A 1 230 ? -3.696 -6.763 -16.099 1.00 96.88 230 TYR A O 1
ATOM 1723 N N . SER A 1 231 ? -2.106 -7.856 -14.955 1.00 96.56 231 SER A N 1
ATOM 1724 C CA . SER A 1 231 ? -2.085 -9.034 -15.833 1.00 96.56 231 SER A CA 1
ATOM 1725 C C . SER A 1 231 ? -3.467 -9.673 -15.972 1.00 96.56 231 SER A C 1
ATOM 1727 O O . SER A 1 231 ? -3.832 -10.077 -17.065 1.00 96.56 231 SER A O 1
ATOM 1729 N N . ALA A 1 232 ? -4.277 -9.662 -14.911 1.00 95.25 232 ALA A N 1
ATOM 1730 C CA . ALA A 1 232 ? -5.646 -10.173 -14.940 1.00 95.25 232 ALA A CA 1
ATOM 1731 C C . ALA A 1 232 ? -6.531 -9.497 -16.004 1.00 95.25 232 ALA A C 1
ATOM 1733 O O . ALA A 1 232 ? -7.348 -10.164 -16.625 1.00 95.25 232 ALA A O 1
ATOM 1734 N N . LEU A 1 233 ? -6.328 -8.203 -16.285 1.00 95.94 233 LEU A N 1
ATOM 1735 C CA . LEU A 1 233 ? -7.083 -7.481 -17.319 1.00 95.94 233 LEU A CA 1
ATOM 1736 C C . LEU A 1 233 ? -6.684 -7.896 -18.739 1.00 95.94 233 LEU A C 1
ATOM 1738 O O . LEU A 1 233 ? -7.472 -7.730 -19.664 1.00 95.94 233 LEU A O 1
ATOM 1742 N N . VAL A 1 234 ? -5.473 -8.433 -18.922 1.00 93.62 234 VAL A N 1
ATOM 1743 C CA . VAL A 1 234 ? -5.022 -8.962 -20.218 1.00 93.62 234 VAL A CA 1
ATOM 1744 C C . VAL A 1 234 ? -5.797 -10.232 -20.580 1.00 93.62 234 VAL A C 1
ATOM 1746 O O . VAL A 1 234 ? -6.066 -10.443 -21.758 1.00 93.62 234 VAL A O 1
ATOM 1749 N N . PHE A 1 235 ? -6.172 -11.040 -19.583 1.00 93.12 235 PHE A N 1
ATOM 1750 C CA . PHE A 1 235 ? -6.869 -12.317 -19.772 1.00 93.12 235 PHE A CA 1
ATOM 1751 C C . PHE A 1 235 ? -8.393 -12.199 -19.624 1.00 93.12 235 PHE A C 1
ATOM 1753 O O . PHE A 1 235 ? -9.129 -12.724 -20.450 1.00 93.12 235 PHE A O 1
ATOM 1760 N N . GLY A 1 236 ? -8.873 -11.485 -18.601 1.00 91.50 236 GLY A N 1
ATOM 1761 C CA . GLY A 1 236 ? -10.302 -11.345 -18.284 1.00 91.50 236 GLY A CA 1
ATOM 1762 C C . GLY A 1 236 ? -10.967 -10.074 -18.825 1.00 91.50 236 GLY A C 1
ATOM 1763 O O . GLY A 1 236 ? -12.168 -9.878 -18.650 1.00 91.50 236 GLY A O 1
ATOM 1764 N N . GLY A 1 237 ? -10.206 -9.179 -19.463 1.00 94.94 237 GLY A N 1
ATOM 1765 C CA . GLY A 1 237 ? -10.728 -7.915 -19.983 1.00 94.94 237 GLY A CA 1
ATOM 1766 C C . GLY A 1 237 ? -11.242 -6.950 -18.896 1.00 94.94 2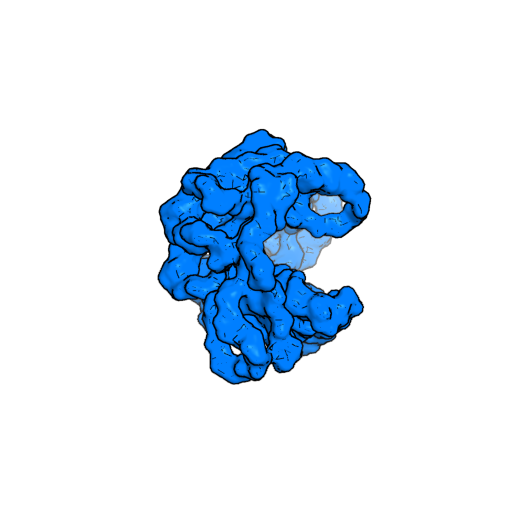37 GLY A C 1
ATOM 1767 O O . GLY A 1 237 ? -11.037 -7.159 -17.699 1.00 94.94 237 GLY A O 1
ATOM 1768 N N . PRO A 1 238 ? -11.905 -5.845 -19.289 1.00 93.69 238 PRO A N 1
ATOM 1769 C CA . PRO A 1 238 ? -12.348 -4.802 -18.357 1.00 93.69 238 PRO A CA 1
ATOM 1770 C C . PRO A 1 238 ? -13.548 -5.204 -17.482 1.00 93.69 238 PRO A C 1
ATOM 1772 O O . PRO A 1 238 ? -13.714 -4.650 -16.393 1.00 93.69 238 PRO A O 1
ATOM 1775 N N . VAL A 1 239 ? -14.371 -6.165 -17.922 1.00 96.06 239 VAL A N 1
ATOM 1776 C CA . VAL A 1 239 ? -15.560 -6.643 -17.182 1.00 96.06 239 VAL A CA 1
ATOM 1777 C C . VAL A 1 239 ? -15.174 -7.228 -15.820 1.00 96.06 239 VAL A C 1
ATOM 1779 O O . VAL A 1 239 ? -15.908 -7.052 -14.841 1.00 96.06 239 VAL A O 1
ATOM 1782 N N . LEU A 1 240 ? -13.970 -7.802 -15.737 1.00 96.38 240 LEU A N 1
ATOM 1783 C CA . LEU A 1 240 ? -13.405 -8.407 -14.538 1.00 96.38 240 LEU A CA 1
ATOM 1784 C C . LEU A 1 240 ? -13.462 -7.491 -13.307 1.00 96.38 240 LEU A C 1
ATOM 1786 O O . LEU A 1 240 ? -13.694 -7.948 -12.191 1.00 96.38 240 LEU A O 1
ATOM 1790 N N . VAL A 1 241 ? -13.296 -6.177 -13.482 1.00 96.75 241 VAL A N 1
ATOM 1791 C CA . VAL A 1 241 ? -13.334 -5.225 -12.359 1.00 96.75 241 VAL A CA 1
ATOM 1792 C C . VAL A 1 241 ? -14.698 -5.245 -11.660 1.00 96.75 241 VAL A C 1
ATOM 1794 O O . VAL A 1 241 ? -14.770 -5.204 -10.431 1.00 96.75 241 VAL A O 1
ATOM 1797 N N . GLY A 1 242 ? -15.790 -5.330 -12.427 1.00 97.81 242 GLY A N 1
ATOM 1798 C CA . GLY A 1 242 ? -17.144 -5.414 -11.879 1.00 97.81 242 GLY A CA 1
ATOM 1799 C C . GLY A 1 242 ? -17.401 -6.737 -11.156 1.00 97.81 242 GLY A C 1
ATOM 1800 O O . GLY A 1 242 ? -18.045 -6.749 -10.108 1.00 97.81 242 GLY A O 1
ATOM 1801 N N . GLU A 1 243 ? -16.863 -7.835 -11.684 1.00 97.88 243 GLU A N 1
ATOM 1802 C CA . GLU A 1 243 ? -16.968 -9.173 -11.092 1.00 97.88 243 GLU A CA 1
ATOM 1803 C C . GLU A 1 243 ? -16.217 -9.266 -9.764 1.00 97.88 243 GLU A C 1
ATOM 1805 O O . GLU A 1 243 ? -16.808 -9.662 -8.759 1.00 97.88 243 GLU A O 1
ATOM 1810 N N . ILE A 1 244 ? -14.965 -8.796 -9.728 1.00 98.25 244 ILE A N 1
ATOM 1811 C CA . ILE A 1 244 ? -14.144 -8.739 -8.512 1.00 98.25 244 ILE A CA 1
ATOM 1812 C C . ILE A 1 244 ? -14.861 -7.949 -7.418 1.00 98.25 244 ILE A C 1
ATOM 1814 O O . ILE A 1 244 ? -14.916 -8.397 -6.276 1.00 98.25 244 ILE A O 1
ATOM 1818 N N . LYS A 1 245 ? -15.439 -6.787 -7.753 1.00 98.19 245 LYS A N 1
ATOM 1819 C CA . LYS A 1 245 ? -16.158 -5.959 -6.776 1.00 98.19 245 LYS A CA 1
ATOM 1820 C C . LYS A 1 245 ? -17.369 -6.682 -6.182 1.00 98.19 245 LYS A C 1
ATOM 1822 O O . LYS A 1 245 ? -17.535 -6.658 -4.966 1.00 98.19 245 LYS A O 1
ATOM 1827 N N . ARG A 1 246 ? -18.198 -7.322 -7.017 1.00 98.38 246 ARG A N 1
ATOM 1828 C CA . ARG A 1 246 ? -19.388 -8.059 -6.554 1.00 98.38 246 ARG A CA 1
ATOM 1829 C C . ARG A 1 246 ? -19.011 -9.236 -5.656 1.00 98.38 246 ARG A C 1
ATOM 1831 O O . ARG A 1 246 ? -19.572 -9.364 -4.571 1.00 98.38 246 ARG A O 1
ATOM 1838 N N . ASP A 1 247 ? -18.042 -10.046 -6.081 1.00 98.31 247 ASP A N 1
ATOM 1839 C CA . ASP A 1 247 ? -17.565 -11.201 -5.311 1.00 98.31 247 ASP A CA 1
ATOM 1840 C C . ASP A 1 247 ? -16.905 -10.765 -3.988 1.00 98.31 247 ASP A C 1
ATOM 1842 O O . ASP A 1 247 ? -17.214 -11.311 -2.931 1.00 98.31 247 ASP A O 1
ATOM 1846 N N . LEU A 1 248 ? -16.093 -9.700 -3.995 1.00 98.00 248 LEU A N 1
ATOM 1847 C CA . LEU A 1 248 ? -15.523 -9.123 -2.771 1.00 98.00 248 LEU A CA 1
ATOM 1848 C C . LEU A 1 248 ? -16.614 -8.679 -1.783 1.00 98.00 248 LEU A C 1
ATOM 1850 O O . LEU A 1 248 ? -16.526 -8.984 -0.596 1.00 98.00 248 LEU A O 1
ATOM 1854 N N . THR A 1 249 ? -17.659 -7.986 -2.251 1.00 97.50 249 THR A N 1
ATOM 1855 C CA . THR A 1 249 ? -18.785 -7.581 -1.392 1.00 97.50 249 THR A CA 1
ATOM 1856 C C . THR A 1 249 ? -19.518 -8.785 -0.800 1.00 97.50 249 THR A C 1
ATOM 1858 O O . THR A 1 249 ? -19.865 -8.756 0.380 1.00 97.50 249 THR A O 1
ATOM 1861 N N . ALA A 1 250 ? -19.747 -9.842 -1.584 1.00 95.50 250 ALA A N 1
ATOM 1862 C CA . ALA A 1 250 ? -20.394 -11.057 -1.091 1.00 95.50 250 ALA A CA 1
ATOM 1863 C C . ALA A 1 250 ? -19.570 -11.731 0.019 1.00 95.50 250 ALA A C 1
ATOM 1865 O O . ALA A 1 250 ? -20.121 -12.106 1.052 1.00 95.50 250 ALA A O 1
ATOM 1866 N N . ARG A 1 251 ? -18.246 -11.811 -0.153 1.00 95.56 251 ARG A N 1
ATOM 1867 C CA . ARG A 1 251 ? -17.320 -12.403 0.828 1.00 95.56 251 ARG A CA 1
ATOM 1868 C C . ARG A 1 251 ? -17.241 -11.619 2.129 1.00 95.56 251 ARG A C 1
ATOM 1870 O O . ARG A 1 251 ? -17.289 -12.220 3.194 1.00 95.56 251 ARG A O 1
ATOM 1877 N N . LEU A 1 252 ? -17.167 -10.290 2.043 1.00 90.19 252 LEU A N 1
ATOM 1878 C CA . LEU A 1 252 ? -17.178 -9.425 3.226 1.00 90.19 252 LEU A CA 1
ATOM 1879 C C . LEU A 1 252 ? -18.438 -9.660 4.063 1.00 90.19 252 LEU A C 1
ATOM 1881 O O . LEU A 1 252 ? -18.339 -9.869 5.267 1.00 90.19 252 LEU A O 1
ATOM 1885 N N . LYS A 1 253 ? -19.608 -9.703 3.411 1.00 89.50 253 LYS A N 1
ATOM 1886 C CA . LYS A 1 253 ? -20.886 -9.978 4.079 1.00 89.50 253 LYS A CA 1
ATOM 1887 C C . LYS A 1 253 ? -20.932 -11.374 4.698 1.00 89.50 253 LYS A C 1
ATOM 1889 O O . LYS A 1 253 ? -21.419 -11.509 5.815 1.00 89.50 253 LYS A O 1
ATOM 1894 N N . ALA A 1 254 ? -20.436 -12.390 3.990 1.00 87.19 254 ALA A N 1
ATOM 1895 C CA . ALA A 1 254 ? -20.423 -13.769 4.477 1.00 87.19 254 ALA A CA 1
ATOM 1896 C C . ALA A 1 254 ? -19.592 -13.931 5.763 1.00 87.19 254 ALA A C 1
ATOM 1898 O O . ALA A 1 254 ? -20.001 -14.664 6.657 1.00 87.19 254 ALA A O 1
ATOM 1899 N N . ASP A 1 255 ? -18.485 -13.194 5.884 1.00 84.25 255 ASP A N 1
ATOM 1900 C CA . ASP A 1 255 ? -17.624 -13.204 7.074 1.00 84.25 255 ASP A CA 1
ATOM 1901 C C . ASP A 1 255 ? -18.032 -12.150 8.130 1.00 84.25 255 ASP A C 1
ATOM 1903 O O . ASP A 1 255 ? -17.312 -11.935 9.104 1.00 84.25 255 ASP A O 1
ATOM 1907 N N . GLY A 1 256 ? -19.184 -11.488 7.960 1.00 82.38 256 GLY A N 1
ATOM 1908 C CA . GLY A 1 256 ? -19.740 -10.543 8.936 1.00 82.38 256 GLY A CA 1
ATOM 1909 C C . GLY A 1 256 ? -19.097 -9.150 8.948 1.00 82.38 256 GLY A C 1
ATOM 1910 O O . GLY A 1 256 ? -19.353 -8.365 9.861 1.00 82.38 256 GLY A O 1
ATOM 1911 N N . PHE A 1 257 ? -18.284 -8.805 7.949 1.00 85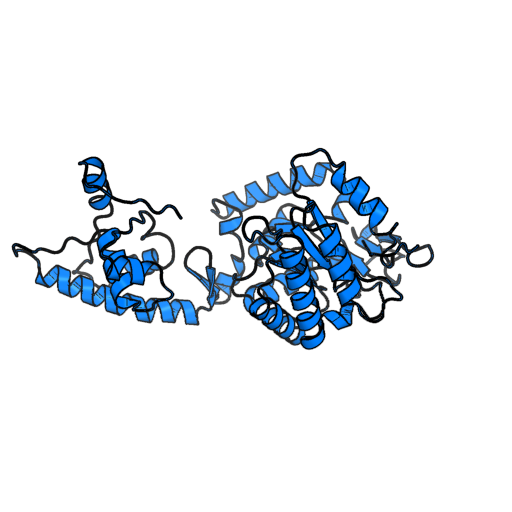.06 257 PHE A N 1
ATOM 1912 C CA . PHE A 1 257 ? -17.675 -7.479 7.837 1.00 85.06 257 PHE A CA 1
ATOM 1913 C C . PHE A 1 257 ? -18.656 -6.455 7.252 1.00 85.06 257 PHE A C 1
ATOM 1915 O O . PHE A 1 257 ? -19.322 -6.712 6.245 1.00 85.06 257 PHE A O 1
ATOM 1922 N N . ARG A 1 258 ? -18.713 -5.253 7.847 1.00 82.25 258 ARG A N 1
ATOM 1923 C CA . ARG A 1 258 ? -19.576 -4.153 7.371 1.00 82.25 258 ARG A CA 1
ATOM 1924 C C . ARG A 1 258 ? -18.914 -3.366 6.243 1.00 82.25 258 ARG A C 1
ATOM 1926 O O . ARG A 1 258 ? -19.596 -2.819 5.380 1.00 82.25 258 ARG A O 1
ATOM 1933 N N . SER A 1 259 ? -17.585 -3.312 6.246 1.00 87.06 259 SER A N 1
ATOM 1934 C CA . SER A 1 259 ? -16.781 -2.576 5.276 1.00 87.06 259 SER A CA 1
ATOM 1935 C C . SER A 1 259 ? -15.487 -3.313 4.913 1.00 87.06 259 SER A C 1
ATOM 1937 O O . SER A 1 259 ? -15.066 -4.246 5.595 1.00 87.06 259 SER A O 1
ATOM 1939 N N . VAL A 1 260 ? -14.815 -2.864 3.845 1.00 91.75 260 VAL A N 1
ATOM 1940 C CA . VAL A 1 260 ? -13.459 -3.337 3.501 1.00 91.75 260 VAL A CA 1
ATOM 1941 C C . VAL A 1 260 ? -12.486 -3.078 4.655 1.00 91.75 260 VAL A C 1
ATOM 1943 O O . VAL A 1 260 ? -11.679 -3.948 4.970 1.00 91.75 260 VAL A O 1
ATOM 1946 N N . SER A 1 261 ? -12.589 -1.915 5.306 1.00 88.38 261 SER A N 1
ATOM 1947 C CA . SER A 1 261 ? -11.718 -1.493 6.410 1.00 88.38 261 SER A CA 1
ATOM 1948 C C . SER A 1 261 ? -11.759 -2.448 7.606 1.00 88.38 261 SER A C 1
ATOM 1950 O O . SER A 1 261 ? -10.739 -2.645 8.273 1.00 88.38 261 SER A O 1
ATOM 1952 N N . ASP A 1 262 ? -12.906 -3.083 7.855 1.00 81.94 262 ASP A N 1
ATOM 1953 C CA . ASP A 1 262 ? -13.068 -4.053 8.945 1.00 81.94 262 ASP A CA 1
ATOM 1954 C C . ASP A 1 262 ? -12.306 -5.357 8.665 1.00 81.94 262 ASP A C 1
ATOM 1956 O O . ASP A 1 262 ? -11.804 -6.000 9.586 1.00 81.94 262 ASP A O 1
ATOM 1960 N N . ALA A 1 263 ? -12.174 -5.721 7.386 1.00 88.31 263 ALA A N 1
ATOM 1961 C CA . ALA A 1 263 ? -11.487 -6.933 6.954 1.00 88.31 263 ALA A CA 1
ATOM 1962 C C . ALA A 1 263 ? -9.967 -6.759 6.809 1.00 88.31 263 ALA A C 1
ATOM 1964 O O . ALA A 1 263 ? -9.250 -7.758 6.699 1.00 88.31 263 ALA A O 1
ATOM 1965 N N . VAL A 1 264 ? -9.453 -5.520 6.805 1.00 91.38 264 VAL A N 1
ATOM 1966 C CA . VAL A 1 264 ? -8.011 -5.255 6.680 1.00 91.38 264 VAL A CA 1
ATOM 1967 C C . VAL A 1 264 ? -7.260 -5.930 7.826 1.00 91.38 264 VAL A C 1
ATOM 1969 O O . VAL A 1 264 ? -7.496 -5.643 9.002 1.00 91.38 264 VAL A O 1
ATOM 1972 N N . GLY A 1 265 ? -6.350 -6.837 7.467 1.00 86.81 265 GLY A N 1
ATOM 1973 C CA . GLY A 1 265 ? -5.503 -7.547 8.424 1.00 86.81 265 GLY A CA 1
ATOM 1974 C C . GLY A 1 265 ? -6.244 -8.555 9.309 1.00 86.81 265 GLY A C 1
ATOM 1975 O O . GLY A 1 265 ? -5.700 -8.962 10.334 1.00 86.81 265 GLY A O 1
ATOM 1976 N N . ALA A 1 266 ? -7.461 -8.981 8.948 1.00 85.19 266 ALA A N 1
ATOM 1977 C CA . ALA A 1 266 ? -8.249 -9.923 9.750 1.00 85.19 266 ALA A CA 1
ATOM 1978 C C . ALA A 1 266 ? -7.501 -11.232 10.088 1.00 85.19 266 ALA A C 1
ATOM 1980 O O . ALA A 1 266 ? -7.711 -11.805 11.157 1.00 85.19 266 ALA A O 1
ATOM 1981 N N . ASP A 1 267 ? -6.583 -11.687 9.228 1.00 83.19 267 ASP A N 1
ATOM 1982 C CA . ASP A 1 267 ? -5.797 -12.905 9.474 1.00 83.19 267 ASP A CA 1
ATOM 1983 C C . ASP A 1 267 ? -4.620 -12.690 10.432 1.00 83.19 267 ASP A C 1
ATOM 1985 O O . ASP A 1 267 ? -4.084 -13.655 10.981 1.00 83.19 267 ASP A O 1
ATOM 1989 N N . LEU A 1 268 ? -4.222 -11.436 10.660 1.00 78.00 268 LEU A N 1
ATOM 1990 C CA . LEU A 1 268 ? -3.159 -11.092 11.600 1.00 78.00 268 LEU A CA 1
ATOM 1991 C C . LEU A 1 268 ? -3.612 -11.298 13.055 1.00 78.00 268 LEU A C 1
ATOM 1993 O O . LEU A 1 268 ? -2.796 -11.689 13.890 1.00 78.00 268 LEU A O 1
ATOM 1997 N N . ARG A 1 269 ? -4.921 -11.172 13.335 1.00 65.75 269 ARG A N 1
ATOM 1998 C CA . ARG A 1 269 ? -5.523 -11.458 14.653 1.00 65.75 269 ARG A CA 1
ATOM 1999 C C . ARG A 1 269 ? -5.229 -12.858 15.161 1.00 65.75 269 ARG A C 1
ATOM 2001 O O . ARG A 1 269 ? -4.784 -13.025 16.291 1.00 65.75 269 ARG A O 1
ATOM 2008 N N . LYS A 1 270 ? -5.352 -13.863 14.293 1.00 63.81 270 LYS A N 1
ATOM 2009 C CA . LYS A 1 270 ? -5.054 -15.266 14.632 1.00 63.81 270 LYS A CA 1
ATOM 2010 C C . LYS A 1 270 ? -3.584 -15.516 14.993 1.00 63.81 270 LYS A C 1
ATOM 2012 O O . LYS A 1 270 ? -3.260 -16.596 15.470 1.00 63.81 270 LYS A O 1
ATOM 2017 N N . LYS A 1 271 ? -2.691 -14.555 14.738 1.00 64.25 271 LYS A N 1
ATOM 2018 C CA . LYS A 1 271 ? -1.248 -14.646 14.999 1.00 64.25 271 LYS A CA 1
ATOM 2019 C C . LYS A 1 271 ? -0.777 -13.681 16.093 1.00 64.25 271 LYS A C 1
ATOM 2021 O O . LYS A 1 271 ? 0.406 -13.357 16.137 1.00 64.25 271 LYS A O 1
ATOM 2026 N N . GLY A 1 272 ? -1.687 -13.222 16.954 1.00 64.19 272 GLY A N 1
ATOM 2027 C CA . GLY A 1 272 ? -1.350 -12.363 18.090 1.00 64.19 272 GLY A CA 1
ATOM 2028 C C . GLY A 1 272 ? -1.185 -10.883 17.737 1.00 64.19 272 GLY A C 1
ATOM 2029 O O . GLY A 1 272 ? -0.439 -10.187 18.419 1.00 64.19 272 GLY A O 1
ATOM 2030 N N . LEU A 1 273 ? -1.843 -10.393 16.679 1.00 68.94 273 LEU A N 1
ATOM 2031 C CA . LEU A 1 273 ? -2.014 -8.954 16.437 1.00 68.94 273 LEU A CA 1
ATOM 2032 C C . LEU A 1 273 ? -3.478 -8.545 16.660 1.00 68.94 273 LEU A C 1
ATOM 2034 O O . LEU A 1 273 ? -4.337 -8.858 15.844 1.00 68.94 273 LEU A O 1
ATOM 2038 N N . ASN A 1 274 ? -3.784 -7.822 17.729 1.00 72.12 274 ASN A N 1
ATOM 2039 C CA . ASN A 1 274 ? -5.146 -7.376 18.031 1.00 72.12 274 ASN A CA 1
ATOM 2040 C C . ASN A 1 274 ? -5.509 -6.083 17.287 1.00 72.12 274 ASN A C 1
ATOM 2042 O O . ASN A 1 274 ? -4.672 -5.474 16.623 1.00 72.12 274 ASN A O 1
ATOM 2046 N N . ARG A 1 275 ? -6.772 -5.646 17.385 1.00 71.81 275 ARG A N 1
ATOM 2047 C CA . ARG A 1 275 ? -7.183 -4.302 16.946 1.00 71.81 275 ARG A CA 1
ATOM 2048 C C . ARG A 1 275 ? -7.654 -3.466 18.120 1.00 71.81 275 ARG A C 1
ATOM 2050 O O . ARG A 1 275 ? -8.448 -3.936 18.926 1.00 71.81 275 ARG A O 1
ATOM 2057 N N . ILE A 1 276 ? -7.213 -2.215 18.129 1.00 72.81 276 ILE A N 1
ATOM 2058 C CA . ILE A 1 276 ? -7.730 -1.135 18.969 1.00 72.81 276 ILE A CA 1
ATOM 2059 C C . ILE A 1 276 ? -8.360 -0.139 17.989 1.00 72.81 276 ILE A C 1
ATOM 2061 O O . ILE A 1 276 ? -7.671 0.664 17.356 1.00 72.81 276 ILE A O 1
ATOM 2065 N N . GLY A 1 277 ? -9.662 -0.296 17.736 1.00 73.38 277 GLY A N 1
ATOM 2066 C CA . GLY A 1 277 ? -10.372 0.415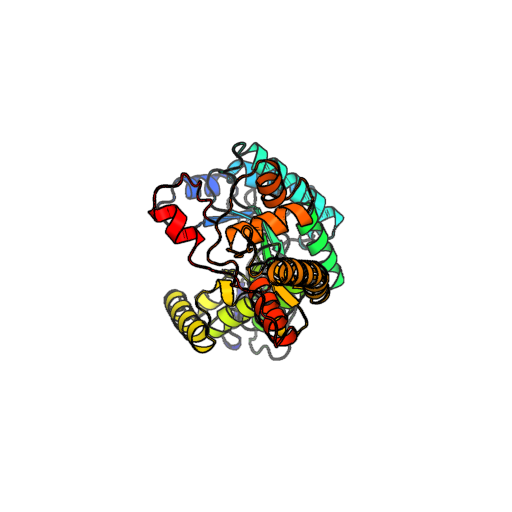 16.667 1.00 73.38 277 GLY A CA 1
ATOM 2067 C C . GLY A 1 277 ? -9.811 0.105 15.269 1.00 73.38 277 GLY A C 1
ATOM 2068 O O . GLY A 1 277 ? -9.859 -1.036 14.790 1.00 73.38 277 GLY A O 1
ATOM 2069 N N . ASN A 1 278 ? -9.270 1.128 14.602 1.00 66.88 278 ASN A N 1
ATOM 2070 C CA . ASN A 1 278 ? -8.684 1.017 13.258 1.00 66.88 278 ASN A CA 1
ATOM 2071 C C . ASN A 1 278 ? -7.195 0.646 13.242 1.00 66.88 278 ASN A C 1
ATOM 2073 O O . ASN A 1 278 ? -6.656 0.375 12.171 1.00 66.88 278 ASN A O 1
ATOM 2077 N N . LEU A 1 279 ? -6.542 0.595 14.404 1.00 67.44 279 LEU A N 1
ATOM 2078 C CA . LEU A 1 279 ? -5.127 0.250 14.523 1.00 67.44 279 LEU A CA 1
ATOM 2079 C C . LEU A 1 279 ? -4.956 -1.250 14.759 1.00 67.44 279 LEU A C 1
ATOM 2081 O O . LEU A 1 279 ? -5.661 -1.825 15.588 1.00 67.44 279 LEU A O 1
ATOM 2085 N N . ILE A 1 280 ? -4.001 -1.871 14.064 1.00 70.81 280 ILE A N 1
ATOM 2086 C CA . ILE A 1 280 ? -3.583 -3.258 14.305 1.00 70.81 280 ILE A CA 1
ATOM 2087 C C . ILE A 1 280 ? -2.359 -3.220 15.214 1.00 70.81 280 ILE A C 1
ATOM 2089 O O . ILE A 1 280 ? -1.318 -2.724 14.812 1.00 70.81 280 ILE A O 1
ATOM 2093 N N . VAL A 1 281 ? -2.453 -3.762 16.420 1.00 75.00 281 VAL A N 1
ATOM 2094 C CA . VAL A 1 281 ? -1.380 -3.690 17.416 1.00 75.00 281 VAL A CA 1
ATOM 2095 C C . VAL A 1 281 ? -0.895 -5.084 17.813 1.00 75.00 281 VAL A C 1
ATOM 2097 O O . VAL A 1 281 ? -1.695 -6.022 17.828 1.00 75.00 281 VAL A O 1
ATOM 2100 N N . PRO A 1 282 ? 0.387 -5.267 18.167 1.00 79.12 282 PRO A N 1
ATOM 2101 C CA . PRO A 1 282 ? 0.850 -6.498 18.800 1.00 79.12 282 PRO A CA 1
ATOM 2102 C C . PRO A 1 282 ? 0.033 -6.856 20.045 1.00 79.12 282 PRO A C 1
ATOM 2104 O O . PRO A 1 282 ? -0.420 -5.964 20.762 1.00 79.12 282 PRO A O 1
ATOM 2107 N N . ASN A 1 283 ? -0.127 -8.150 20.343 1.00 76.31 283 ASN A N 1
ATOM 2108 C CA . ASN A 1 283 ? -0.839 -8.596 21.546 1.00 76.31 283 ASN A CA 1
ATOM 2109 C C . ASN A 1 283 ? -0.248 -7.975 22.815 1.00 76.31 283 ASN A C 1
ATOM 2111 O O . ASN A 1 283 ? -0.999 -7.572 23.686 1.00 76.31 283 ASN A O 1
ATOM 2115 N N . ALA A 1 284 ? 1.077 -7.813 22.875 1.00 79.50 284 ALA A N 1
ATOM 2116 C CA . ALA A 1 284 ? 1.743 -7.131 23.981 1.00 79.50 284 ALA A CA 1
ATOM 2117 C C . ALA A 1 284 ? 1.233 -5.693 24.186 1.00 79.50 284 ALA A C 1
ATOM 2119 O O . ALA A 1 284 ? 1.028 -5.285 25.320 1.00 79.50 284 ALA A O 1
ATOM 2120 N N . ASN A 1 285 ? 0.959 -4.946 23.112 1.00 82.00 285 ASN A N 1
ATOM 2121 C CA . ASN A 1 285 ? 0.416 -3.588 23.206 1.00 82.00 285 ASN A CA 1
ATOM 2122 C C . ASN A 1 285 ? -1.059 -3.597 23.619 1.00 82.00 285 ASN A C 1
ATOM 2124 O O . ASN A 1 285 ? -1.505 -2.684 24.303 1.00 82.00 285 ASN A O 1
ATOM 2128 N N . TYR A 1 286 ? -1.817 -4.612 23.198 1.00 81.00 286 TYR A N 1
ATOM 2129 C CA . TYR A 1 286 ? -3.190 -4.801 23.661 1.00 81.00 286 TYR A CA 1
ATOM 2130 C C . TYR A 1 286 ? -3.228 -5.118 25.158 1.00 81.00 286 TYR A C 1
ATOM 2132 O O . TYR A 1 286 ? -3.984 -4.482 25.880 1.00 81.00 286 TYR A O 1
ATOM 2140 N N . CYS A 1 287 ? -2.376 -6.036 25.624 1.00 79.75 287 CYS A N 1
ATOM 2141 C CA . CYS A 1 287 ? -2.211 -6.336 27.045 1.00 79.75 287 CYS A CA 1
ATOM 2142 C C . CYS A 1 287 ? -1.742 -5.099 27.812 1.00 79.75 287 CYS A C 1
ATOM 2144 O O . CYS A 1 287 ? -2.343 -4.770 28.813 1.00 79.75 287 CYS A O 1
ATOM 2146 N N . ALA A 1 288 ? -0.766 -4.342 27.300 1.00 86.44 288 ALA A N 1
ATOM 2147 C CA . ALA A 1 288 ? -0.329 -3.100 27.939 1.00 86.44 288 ALA A CA 1
ATOM 2148 C C . ALA A 1 288 ? -1.453 -2.052 28.027 1.00 86.44 288 ALA A C 1
ATOM 2150 O O . ALA A 1 288 ? -1.528 -1.305 28.999 1.00 86.44 288 ALA A O 1
ATOM 2151 N N . PHE A 1 289 ? -2.332 -1.988 27.020 1.00 89.62 289 PHE A N 1
ATOM 2152 C CA . PHE A 1 289 ? -3.524 -1.146 27.076 1.00 89.62 289 PHE A CA 1
ATOM 2153 C C . PHE A 1 289 ? -4.515 -1.655 28.133 1.00 89.62 289 PHE A C 1
ATOM 2155 O O . PHE A 1 289 ? -5.015 -0.853 28.913 1.00 89.62 289 PHE A O 1
ATOM 2162 N N . GLU A 1 290 ? -4.753 -2.967 28.209 1.00 87.25 290 GLU A N 1
ATOM 2163 C CA . GLU A 1 290 ? -5.595 -3.592 29.239 1.00 87.25 290 GLU A CA 1
ATOM 2164 C C . GLU A 1 290 ? -5.044 -3.348 30.651 1.00 87.25 290 GLU A C 1
ATOM 2166 O O . GLU A 1 290 ? -5.769 -2.854 31.509 1.00 87.25 290 GLU A O 1
ATOM 2171 N N . ASP A 1 291 ? -3.750 -3.591 30.863 1.00 90.69 291 ASP A N 1
ATOM 2172 C CA . ASP A 1 291 ? -3.032 -3.393 32.127 1.00 90.69 291 ASP A CA 1
ATOM 2173 C C . ASP A 1 291 ? -3.091 -1.933 32.601 1.00 90.69 291 ASP A C 1
ATOM 2175 O O . ASP A 1 291 ? -3.058 -1.664 33.801 1.00 90.69 291 ASP A O 1
ATOM 2179 N N . TRP A 1 292 ? -3.190 -0.980 31.669 1.00 93.88 292 TRP A N 1
ATOM 2180 C CA . TRP A 1 292 ? -3.365 0.436 31.984 1.00 93.88 292 TRP A CA 1
ATOM 2181 C C . TRP A 1 292 ? -4.829 0.808 32.262 1.00 93.88 292 TRP A C 1
ATOM 2183 O O . TRP A 1 292 ? -5.100 1.567 33.192 1.00 93.88 292 TRP A O 1
ATOM 2193 N N . VAL A 1 293 ? -5.782 0.284 31.484 1.00 94.06 293 VAL A N 1
ATOM 2194 C CA . VAL A 1 293 ? -7.211 0.622 31.609 1.00 94.06 293 VAL A CA 1
ATOM 2195 C C . VAL A 1 293 ? -7.855 -0.037 32.826 1.00 94.06 293 VAL A C 1
ATOM 2197 O O . VAL A 1 293 ? -8.622 0.619 33.527 1.00 94.06 293 VAL A O 1
ATOM 2200 N N . VAL A 1 294 ? -7.576 -1.314 33.093 1.00 93.81 294 VAL A N 1
ATOM 2201 C CA . VAL A 1 294 ? -8.274 -2.090 34.132 1.00 93.81 294 VAL A CA 1
ATOM 2202 C C . VAL A 1 294 ? -8.165 -1.449 35.525 1.00 93.81 294 VAL A C 1
ATOM 2204 O O . VAL A 1 294 ? -9.215 -1.249 36.133 1.00 93.81 294 VAL A O 1
ATOM 2207 N N . PRO A 1 295 ? -6.988 -0.992 36.004 1.00 95.56 295 PRO A N 1
ATOM 2208 C CA . PRO A 1 295 ? -6.893 -0.301 37.294 1.00 95.56 295 PRO A CA 1
ATOM 2209 C C . PRO A 1 295 ? -7.708 0.999 37.365 1.00 95.56 295 PRO A C 1
ATOM 2211 O O . PRO A 1 295 ? -8.167 1.400 38.435 1.00 95.56 295 PRO A O 1
ATOM 2214 N N . ILE A 1 296 ? -7.901 1.677 36.227 1.00 96.88 296 ILE A N 1
ATOM 2215 C CA . ILE A 1 296 ? -8.753 2.870 36.150 1.00 96.88 296 ILE A CA 1
ATOM 2216 C C . ILE A 1 296 ? -10.219 2.461 36.325 1.00 96.88 296 ILE A C 1
ATOM 2218 O O . ILE A 1 296 ? -10.936 3.112 37.082 1.00 96.88 296 ILE A O 1
ATOM 2222 N N . LEU A 1 297 ? -10.652 1.376 35.674 1.00 96.50 297 LEU A N 1
ATOM 2223 C CA . LEU A 1 297 ? -12.011 0.841 35.809 1.00 96.50 297 LEU A CA 1
ATOM 2224 C C . LEU A 1 297 ? -12.296 0.335 37.228 1.00 96.50 297 LEU A C 1
ATOM 2226 O O . LEU A 1 297 ? -13.379 0.595 37.749 1.00 96.50 297 LEU A O 1
ATOM 2230 N N . ASP A 1 298 ? -11.325 -0.323 37.868 1.00 96.38 298 ASP A N 1
ATOM 2231 C CA . ASP A 1 298 ? -11.415 -0.744 39.272 1.00 96.38 298 ASP A CA 1
ATOM 2232 C C . ASP A 1 298 ? -11.678 0.461 40.176 1.00 96.38 298 ASP A C 1
ATOM 2234 O O . ASP A 1 298 ? -12.659 0.490 40.917 1.00 96.38 298 ASP A O 1
ATOM 2238 N N . LYS A 1 299 ? -10.873 1.517 40.030 1.00 97.31 299 LYS A N 1
ATOM 2239 C CA . LYS A 1 299 ? -11.035 2.743 40.811 1.00 97.31 299 LYS A CA 1
ATOM 2240 C C . LYS A 1 299 ? -12.347 3.472 40.511 1.00 97.31 299 LYS A C 1
ATOM 2242 O O . LYS A 1 299 ? -12.968 4.013 41.419 1.00 97.31 299 LYS A O 1
ATOM 2247 N N . MET A 1 300 ? -12.794 3.485 39.257 1.00 97.38 300 MET A N 1
ATOM 2248 C CA . MET A 1 300 ? -14.098 4.049 38.892 1.00 97.38 300 MET A CA 1
ATOM 2249 C C . MET A 1 300 ? -15.256 3.285 39.540 1.00 97.38 300 MET A C 1
ATOM 2251 O O . MET A 1 300 ? -16.242 3.903 39.942 1.00 97.38 300 MET A O 1
ATOM 2255 N N . LEU A 1 301 ? -15.149 1.956 39.640 1.00 97.00 301 LEU A N 1
ATOM 2256 C CA . LEU A 1 301 ? -16.131 1.126 40.328 1.00 97.00 301 LEU A CA 1
ATOM 2257 C C . LEU A 1 301 ? -16.108 1.389 41.836 1.00 97.00 301 LEU A C 1
ATOM 2259 O O . LEU A 1 301 ? -17.165 1.586 42.422 1.00 97.00 301 LEU A O 1
ATOM 2263 N N . GLU A 1 302 ? -14.929 1.445 42.455 1.00 96.88 302 GLU A N 1
ATOM 2264 C CA . GLU A 1 302 ? -14.783 1.786 43.877 1.00 96.88 302 GLU A CA 1
ATOM 2265 C C . GLU A 1 302 ? -15.411 3.147 44.204 1.00 96.88 302 GLU A C 1
ATOM 2267 O O . GLU A 1 302 ? -16.196 3.254 45.144 1.00 96.88 302 GLU A O 1
ATOM 2272 N N . GLU A 1 303 ? -15.112 4.172 43.398 1.00 96.50 303 GLU A N 1
ATOM 2273 C CA . GLU A 1 303 ? -15.686 5.516 43.522 1.00 96.50 303 GLU A CA 1
ATOM 2274 C C . GLU A 1 303 ? -17.218 5.479 43.365 1.00 96.50 303 GLU A C 1
ATOM 2276 O O . GLU A 1 303 ? -17.939 6.059 44.179 1.00 96.50 303 GLU A O 1
ATOM 2281 N N . GLN A 1 304 ? -17.725 4.750 42.365 1.00 96.62 304 GLN A N 1
ATOM 2282 C CA . GLN A 1 304 ? -19.162 4.579 42.144 1.00 96.62 304 GLN A CA 1
ATOM 2283 C C . GLN A 1 304 ? -19.842 3.938 43.358 1.00 96.62 304 GLN A C 1
ATOM 2285 O O . GLN A 1 304 ? -20.827 4.471 43.863 1.00 96.62 304 GLN A O 1
ATOM 2290 N N . GLU A 1 305 ? -19.324 2.812 43.845 1.00 96.25 305 GLU A N 1
ATOM 2291 C CA . GLU A 1 305 ? -19.912 2.086 44.972 1.00 96.25 305 GLU A CA 1
ATOM 2292 C C . GLU A 1 305 ? -19.846 2.889 46.273 1.00 96.25 305 GLU A C 1
ATOM 2294 O O . GLU A 1 305 ? -20.823 2.910 47.018 1.00 96.25 305 GLU A O 1
ATOM 2299 N N . ALA A 1 306 ? -18.743 3.603 46.518 1.00 95.88 306 ALA A N 1
ATOM 2300 C CA . ALA A 1 306 ? -18.596 4.475 47.682 1.00 95.88 306 ALA A CA 1
ATOM 2301 C C . ALA A 1 306 ? -19.563 5.670 47.663 1.00 95.88 306 ALA A C 1
ATOM 2303 O O . ALA A 1 306 ? -19.927 6.179 48.721 1.00 95.88 306 ALA A O 1
ATOM 2304 N N . SER A 1 307 ? -19.982 6.116 46.476 1.00 95.94 307 SER A N 1
ATOM 2305 C CA . SER A 1 307 ? -20.887 7.259 46.313 1.00 95.94 307 SER A CA 1
ATOM 2306 C C . SER A 1 307 ? -22.378 6.911 46.441 1.00 95.94 307 SER A C 1
ATOM 2308 O O . SER A 1 307 ? -23.210 7.816 46.543 1.00 95.94 307 SER A O 1
ATOM 2310 N N . LYS A 1 308 ? -22.743 5.619 46.437 1.00 93.62 308 LYS A N 1
ATOM 2311 C CA . LYS A 1 308 ? -24.147 5.178 46.437 1.00 93.62 308 LYS A CA 1
ATOM 2312 C C . LYS A 1 308 ? -24.913 5.699 47.647 1.00 93.62 308 LYS A C 1
ATOM 2314 O O . LYS A 1 308 ? -24.504 5.487 48.787 1.00 93.62 308 LYS A O 1
ATOM 2319 N N . GLY A 1 309 ? -26.069 6.313 47.395 1.00 91.38 309 GLY A N 1
ATOM 2320 C CA . GLY A 1 309 ? -26.923 6.855 48.453 1.00 91.38 309 GLY A CA 1
ATOM 2321 C C . GLY A 1 309 ? -26.385 8.126 49.113 1.00 91.38 309 GLY A C 1
ATOM 2322 O O . GLY A 1 309 ? -26.885 8.508 50.170 1.00 91.38 309 GLY A O 1
ATOM 2323 N N . THR A 1 310 ? -25.385 8.773 48.510 1.00 94.38 310 THR A N 1
ATOM 2324 C CA . THR A 1 310 ? -24.942 10.122 48.888 1.00 94.38 310 THR A CA 1
ATOM 2325 C C . THR A 1 310 ? -25.529 11.165 47.929 1.00 94.38 310 THR A C 1
ATOM 2327 O O . THR A 1 310 ? -25.976 10.819 46.835 1.00 94.38 310 THR A O 1
ATOM 2330 N N . ASP A 1 311 ? -25.507 12.445 48.315 1.00 88.50 311 ASP A N 1
ATOM 2331 C CA . ASP A 1 311 ? -25.964 13.550 47.452 1.00 88.50 311 ASP A CA 1
ATOM 2332 C C . ASP A 1 311 ? -25.106 13.702 46.175 1.00 88.50 311 ASP A C 1
ATOM 2334 O O . ASP A 1 311 ? -25.560 14.280 45.189 1.00 88.50 311 ASP A O 1
ATOM 2338 N N . ASP A 1 312 ? -23.896 13.131 46.180 1.00 88.62 312 ASP A N 1
ATOM 2339 C CA . ASP A 1 312 ? -22.919 13.158 45.087 1.00 88.62 312 ASP A CA 1
ATOM 2340 C C . ASP A 1 312 ? -22.765 11.778 44.409 1.00 88.62 312 ASP A C 1
ATOM 2342 O O . ASP A 1 312 ? -21.677 11.419 43.950 1.00 88.62 312 ASP A O 1
ATOM 2346 N N . GLU A 1 313 ? -23.837 10.974 44.357 1.00 91.00 313 GLU A N 1
ATOM 2347 C CA . GLU A 1 313 ? -23.809 9.657 43.706 1.00 91.00 313 GLU A CA 1
ATOM 2348 C C . GLU A 1 313 ? -23.292 9.751 42.258 1.00 91.00 313 GLU A C 1
ATOM 2350 O O . GLU A 1 313 ? -23.803 10.489 41.408 1.00 91.00 313 GLU A O 1
ATOM 2355 N N . ILE A 1 314 ? -22.242 8.984 41.967 1.00 93.50 314 ILE A N 1
ATOM 2356 C CA . ILE A 1 314 ? -21.549 9.018 40.686 1.00 93.50 314 ILE A CA 1
ATOM 2357 C C . ILE A 1 314 ? -22.325 8.177 39.679 1.00 93.50 314 ILE A C 1
ATOM 2359 O O . ILE A 1 314 ? -22.336 6.948 39.744 1.00 93.50 314 ILE A O 1
ATOM 2363 N N . ASN A 1 315 ? -22.889 8.845 38.674 1.00 92.81 315 ASN A N 1
ATOM 2364 C CA . ASN A 1 315 ? -23.345 8.189 37.453 1.00 92.81 315 ASN A CA 1
ATOM 2365 C C . ASN A 1 315 ? -22.325 8.403 36.333 1.00 92.81 315 ASN A C 1
ATOM 2367 O O . ASN A 1 315 ? -22.163 9.531 35.850 1.00 92.81 315 ASN A O 1
ATOM 2371 N N . TRP A 1 316 ? -21.617 7.350 35.921 1.00 94.69 316 TRP A N 1
ATOM 2372 C CA . TRP A 1 316 ? -20.670 7.454 34.812 1.00 94.69 316 TRP A CA 1
ATOM 2373 C C . TRP A 1 316 ? -21.413 7.588 33.482 1.00 94.69 316 TRP A C 1
ATOM 2375 O O . TRP A 1 316 ? -22.360 6.863 33.206 1.00 94.69 316 TRP A O 1
ATOM 2385 N N . THR A 1 317 ? -20.939 8.486 32.625 1.00 92.62 317 THR A N 1
ATOM 2386 C CA . THR A 1 317 ? -21.402 8.661 31.241 1.00 92.62 317 THR A CA 1
ATOM 2387 C C . THR A 1 317 ? -20.198 8.591 30.305 1.00 92.62 317 THR A C 1
ATOM 2389 O O . THR A 1 317 ? -19.072 8.790 30.780 1.00 92.62 317 THR A O 1
ATOM 2392 N N . PRO A 1 318 ? -20.364 8.334 28.993 1.00 91.56 318 PRO A N 1
ATOM 2393 C CA . PRO A 1 318 ? -19.239 8.306 28.066 1.00 91.56 318 PRO A CA 1
ATOM 2394 C C . PRO A 1 318 ? -18.316 9.526 28.184 1.00 91.56 318 PRO A C 1
ATOM 2396 O O . PRO A 1 318 ? -17.096 9.370 28.217 1.00 91.56 318 PRO A O 1
ATOM 2399 N N . SER A 1 319 ? -18.879 10.727 28.335 1.00 91.19 319 SER A N 1
ATOM 2400 C CA . SER A 1 319 ? -18.113 11.960 28.507 1.00 91.19 319 SER A CA 1
ATOM 2401 C C . SER A 1 319 ? -17.345 12.018 29.829 1.00 91.19 319 SER A C 1
ATOM 2403 O O . SER A 1 319 ? -16.173 12.399 29.824 1.00 91.19 319 SER A O 1
ATOM 2405 N N . LYS A 1 320 ? -17.937 11.574 30.948 1.00 93.69 320 LYS A N 1
ATOM 2406 C CA . LYS A 1 320 ? -17.252 11.483 32.253 1.00 93.69 320 LYS A CA 1
ATOM 2407 C C . LYS A 1 320 ? -16.125 10.446 32.222 1.00 93.69 320 LYS A C 1
ATOM 2409 O O . LYS A 1 320 ? -15.054 10.701 32.770 1.00 93.69 320 LYS A O 1
ATOM 2414 N N . VAL A 1 321 ? -16.320 9.318 31.531 1.00 94.38 321 VAL A N 1
ATOM 2415 C CA . VAL A 1 321 ? -15.264 8.312 31.329 1.00 94.38 321 VAL A CA 1
ATOM 2416 C C . VAL A 1 321 ? -14.129 8.880 30.479 1.00 94.38 321 VAL A C 1
ATOM 2418 O O . VAL A 1 321 ? -12.970 8.770 30.866 1.00 94.38 321 VAL A O 1
ATOM 2421 N N . ILE A 1 322 ? -14.425 9.556 29.365 1.00 92.88 322 ILE A N 1
ATOM 2422 C CA . ILE A 1 322 ? -13.382 10.192 28.542 1.00 92.88 322 ILE A CA 1
ATOM 2423 C C . ILE A 1 322 ? -12.650 11.283 29.326 1.00 92.88 322 ILE A C 1
ATOM 2425 O O . ILE A 1 322 ? -11.428 11.389 29.234 1.00 92.88 322 ILE A O 1
ATOM 2429 N N . HIS A 1 323 ? -13.367 12.061 30.136 1.00 93.56 323 HIS A N 1
ATOM 2430 C CA . HIS A 1 323 ? -12.767 13.061 31.012 1.00 93.56 323 HIS A CA 1
ATOM 2431 C C . HIS A 1 323 ? -11.822 12.414 32.038 1.00 93.56 323 HIS A C 1
ATOM 2433 O O . HIS A 1 323 ? -10.709 12.905 32.243 1.00 93.56 323 HIS A O 1
ATOM 2439 N N . ARG A 1 324 ? -12.211 11.267 32.619 1.00 95.19 324 ARG A N 1
ATOM 2440 C CA . ARG A 1 324 ? -11.342 10.464 33.490 1.00 95.19 324 ARG A CA 1
ATOM 2441 C C . ARG A 1 324 ? -10.104 9.968 32.746 1.00 95.19 324 ARG A C 1
ATOM 2443 O O . ARG A 1 324 ? -8.997 10.172 33.230 1.00 95.19 324 ARG A O 1
ATOM 2450 N N . LEU A 1 325 ? -10.260 9.386 31.560 1.00 93.69 325 LEU A N 1
ATOM 2451 C CA . LEU A 1 325 ? -9.130 8.921 30.750 1.00 93.69 325 LEU A CA 1
ATOM 2452 C C . LEU A 1 325 ? -8.188 10.072 30.370 1.00 93.69 325 LEU A C 1
ATOM 2454 O O . LEU A 1 325 ? -6.974 9.911 30.427 1.00 93.69 325 LEU A O 1
ATOM 2458 N N . GLY A 1 326 ? -8.721 11.252 30.047 1.00 93.31 326 GLY A N 1
ATOM 2459 C CA . GLY A 1 326 ? -7.927 12.452 29.777 1.00 93.31 326 GLY A CA 1
ATOM 2460 C C . GLY A 1 326 ? -7.030 12.854 30.951 1.00 93.31 326 GLY A C 1
ATOM 2461 O O . GLY A 1 326 ? -5.864 13.196 30.745 1.00 93.31 326 GLY A O 1
ATOM 2462 N N . LYS A 1 327 ? -7.545 12.744 32.183 1.00 94.75 327 LYS A N 1
ATOM 2463 C CA . LYS A 1 327 ? -6.769 12.942 33.415 1.00 94.75 327 LYS A CA 1
ATOM 2464 C C . LYS A 1 327 ? -5.646 11.916 33.562 1.00 94.75 327 LYS A C 1
ATOM 2466 O O . LYS A 1 327 ? -4.522 12.308 33.859 1.00 94.75 327 LYS A O 1
ATOM 2471 N N . GLU A 1 328 ? -5.953 10.636 33.362 1.00 95.00 328 GLU A N 1
ATOM 2472 C CA . GLU A 1 328 ? -5.017 9.528 33.604 1.00 95.00 328 GLU A CA 1
ATOM 2473 C C . GLU A 1 328 ? -3.939 9.398 32.516 1.00 95.00 328 GLU A C 1
ATOM 2475 O O . GLU A 1 328 ? -2.825 8.979 32.812 1.00 95.00 328 GLU A O 1
ATOM 2480 N N . ILE A 1 329 ? -4.231 9.789 31.265 1.00 91.81 329 ILE A N 1
ATOM 2481 C CA . ILE A 1 329 ? -3.234 9.806 30.178 1.00 91.81 329 ILE A CA 1
ATOM 2482 C C . ILE A 1 329 ? -2.069 10.739 30.528 1.00 91.81 329 ILE A C 1
ATOM 2484 O O . ILE A 1 329 ? -0.921 10.401 30.258 1.00 91.81 329 ILE A O 1
ATOM 2488 N N . ASN A 1 330 ? -2.373 11.907 31.111 1.00 86.50 330 ASN A N 1
ATOM 2489 C CA . ASN A 1 330 ? -1.391 12.884 31.592 1.00 86.50 330 ASN A CA 1
ATOM 2490 C C . ASN A 1 330 ? -0.230 13.177 30.606 1.00 86.50 330 ASN A C 1
ATOM 2492 O O . ASN A 1 330 ? 0.922 13.320 31.012 1.00 86.50 330 ASN A O 1
ATOM 2496 N N . ASP A 1 331 ? -0.534 13.254 29.305 1.00 90.25 331 ASP A N 1
ATOM 2497 C CA . ASP A 1 331 ? 0.431 13.452 28.215 1.00 90.25 331 ASP A CA 1
ATOM 2498 C C . ASP A 1 331 ? -0.042 14.585 27.296 1.00 90.25 331 ASP A C 1
ATOM 2500 O O . ASP A 1 331 ? -1.119 14.505 26.699 1.00 90.25 331 ASP A O 1
ATOM 2504 N N . GLU A 1 332 ? 0.783 15.622 27.139 1.00 94.38 332 GLU A N 1
ATOM 2505 C CA . GLU A 1 332 ? 0.483 16.816 26.336 1.00 94.38 332 GLU A CA 1
ATOM 2506 C C . GLU A 1 332 ? 0.305 16.538 24.836 1.00 94.38 332 GLU A C 1
ATOM 2508 O O . GLU A 1 332 ? -0.210 17.379 24.102 1.00 94.38 332 GLU A O 1
ATOM 2513 N N . ARG A 1 333 ? 0.686 15.354 24.350 1.00 92.31 333 ARG A N 1
ATOM 2514 C CA . ARG A 1 333 ? 0.422 14.933 22.965 1.00 92.31 333 ARG A CA 1
ATOM 2515 C C . ARG A 1 333 ? -1.018 14.458 22.763 1.00 92.31 333 ARG A C 1
ATOM 2517 O O . ARG A 1 333 ? -1.464 14.337 21.624 1.00 92.31 333 ARG A O 1
ATOM 2524 N N . SER A 1 334 ? -1.743 14.161 23.842 1.00 89.88 334 SER A N 1
ATOM 2525 C CA . SER A 1 334 ? -3.110 13.647 23.786 1.00 89.88 334 SER A CA 1
ATOM 2526 C C . SER A 1 334 ? -4.140 14.770 23.709 1.00 89.88 334 SER A C 1
ATOM 2528 O O . SER A 1 334 ? -4.176 15.676 24.543 1.00 89.88 334 SER A O 1
ATOM 2530 N N . VAL A 1 335 ? -5.069 14.663 22.757 1.00 91.75 335 VAL A N 1
ATOM 2531 C CA . VAL A 1 335 ? -6.232 15.563 22.687 1.00 91.75 335 VAL A CA 1
ATOM 2532 C C . VAL A 1 335 ? -7.110 15.454 23.940 1.00 91.75 335 VAL A C 1
ATOM 2534 O O . VAL A 1 335 ? -7.628 16.461 24.419 1.00 91.75 335 VAL A O 1
ATOM 2537 N N . TYR A 1 336 ? -7.230 14.258 24.525 1.00 92.12 336 TYR A N 1
ATOM 2538 C CA . TYR A 1 336 ? -8.046 14.042 25.722 1.00 92.12 336 TYR A CA 1
ATOM 2539 C C . TYR A 1 336 ? -7.400 14.610 26.985 1.00 92.12 336 TYR A C 1
ATOM 2541 O O . TYR A 1 336 ? -8.119 15.058 27.876 1.00 92.12 336 TYR A O 1
ATOM 2549 N N . TYR A 1 337 ? -6.067 14.683 27.039 1.00 93.69 337 TYR A N 1
ATOM 2550 C CA . TYR A 1 337 ? -5.376 15.412 28.103 1.00 93.69 337 TYR A CA 1
ATOM 2551 C C . TYR A 1 337 ? -5.741 16.898 28.082 1.00 93.69 337 TYR A C 1
ATOM 2553 O O . TYR A 1 337 ? -6.139 17.459 29.104 1.00 93.69 337 TYR A O 1
ATOM 2561 N N . TRP A 1 338 ? -5.679 17.534 26.909 1.00 94.31 338 TRP A N 1
ATOM 2562 C CA . TRP A 1 338 ? -6.048 18.943 26.783 1.00 94.31 338 TRP A CA 1
ATOM 2563 C C . TRP A 1 338 ? -7.534 19.184 27.022 1.00 94.31 338 TRP A C 1
ATOM 2565 O O . TRP A 1 338 ? -7.887 20.200 27.622 1.00 94.31 338 TRP A O 1
ATOM 2575 N N . ALA A 1 339 ? -8.395 18.249 26.615 1.00 92.75 339 ALA A N 1
ATOM 2576 C CA . ALA A 1 339 ? -9.816 18.314 26.922 1.00 92.75 339 ALA A CA 1
ATOM 2577 C C . ALA A 1 339 ? -10.064 18.288 28.438 1.00 92.75 339 ALA A C 1
ATOM 2579 O O . ALA A 1 339 ? -10.775 19.148 28.952 1.00 92.75 339 ALA A O 1
ATOM 2580 N N . TYR A 1 340 ? -9.399 17.387 29.169 1.00 94.00 340 TYR A N 1
ATOM 2581 C CA . TYR A 1 340 ? -9.436 17.356 30.631 1.00 94.00 340 TYR A CA 1
ATOM 2582 C C . TYR A 1 340 ? -8.928 18.670 31.249 1.00 94.00 340 TYR A C 1
ATOM 2584 O O . TYR A 1 340 ? -9.645 19.306 32.021 1.00 94.00 340 TYR A O 1
ATOM 2592 N N . LYS A 1 341 ? -7.726 19.130 30.869 1.00 95.94 341 LYS A N 1
ATOM 2593 C CA . LYS A 1 341 ? -7.102 20.344 31.433 1.00 95.94 341 LYS A CA 1
ATOM 2594 C C . LYS A 1 341 ? -7.929 21.612 31.236 1.00 95.94 341 LYS A C 1
ATOM 2596 O O . LYS A 1 341 ? -7.891 22.489 32.091 1.00 95.94 341 LYS A O 1
ATOM 2601 N N . ASN A 1 342 ? -8.661 21.704 30.129 1.00 94.56 342 ASN A N 1
ATOM 2602 C CA . ASN A 1 342 ? -9.484 22.867 29.794 1.00 94.56 342 ASN A CA 1
ATOM 2603 C C . ASN A 1 342 ? -10.973 22.665 30.111 1.00 94.56 342 ASN A C 1
ATOM 2605 O O . ASN A 1 342 ? -11.794 23.481 29.698 1.00 94.56 342 ASN A O 1
ATOM 2609 N N . ASN A 1 343 ? -11.327 21.585 30.817 1.00 91.75 343 ASN A N 1
ATOM 2610 C CA . ASN A 1 343 ? -12.706 21.226 31.144 1.00 91.75 343 ASN A CA 1
ATOM 2611 C C . ASN A 1 343 ? -13.641 21.205 29.914 1.00 91.75 343 ASN A C 1
ATOM 2613 O O . ASN A 1 343 ? -14.776 21.682 29.950 1.00 91.75 343 ASN A O 1
ATOM 2617 N N . ILE A 1 344 ? -13.135 20.680 28.798 1.00 88.31 344 ILE A N 1
ATOM 2618 C CA . ILE A 1 344 ? -13.879 20.510 27.552 1.00 88.31 344 ILE A CA 1
ATOM 2619 C C . ILE A 1 344 ? -14.497 19.108 27.573 1.00 88.31 344 ILE A C 1
ATOM 2621 O O . ILE A 1 344 ? -13.755 18.121 27.577 1.00 88.31 344 ILE A O 1
ATOM 2625 N N . PRO A 1 345 ? -15.833 18.982 27.574 1.00 84.69 345 PRO A N 1
ATOM 2626 C CA . PRO A 1 345 ? -16.472 17.678 27.534 1.00 84.69 345 PRO A CA 1
ATOM 2627 C C . PRO A 1 345 ? -16.327 17.068 26.135 1.00 84.69 345 PRO A C 1
ATOM 2629 O O . PRO A 1 345 ? -16.508 17.746 25.122 1.00 84.69 345 PRO A O 1
ATOM 2632 N N . VAL A 1 346 ? -16.000 15.778 26.082 1.00 86.81 346 VAL A N 1
ATOM 2633 C CA . VAL A 1 346 ? -15.851 15.024 24.834 1.00 86.81 346 VAL A CA 1
ATOM 2634 C C . VAL A 1 346 ? -16.913 13.944 24.790 1.00 86.81 346 VAL A C 1
ATOM 2636 O O . VAL A 1 346 ? -17.002 13.120 25.692 1.00 86.81 346 VAL A O 1
ATOM 2639 N N . PHE A 1 347 ? -17.685 13.922 23.711 1.00 83.00 347 PHE A N 1
ATOM 2640 C CA . PHE A 1 347 ? -18.783 12.984 23.536 1.00 83.00 347 PHE A CA 1
ATOM 2641 C C . PHE A 1 347 ? -18.429 11.973 22.451 1.00 83.00 347 PHE A C 1
ATOM 2643 O O . PHE A 1 347 ? -18.328 12.330 21.280 1.00 83.00 347 PHE A O 1
ATOM 2650 N N . CYS A 1 348 ? -18.255 10.708 22.839 1.00 83.88 348 CYS A N 1
ATOM 2651 C CA . CYS A 1 348 ? -18.068 9.598 21.907 1.00 83.88 348 CYS A CA 1
ATOM 2652 C C . CYS A 1 348 ? -19.106 8.506 22.202 1.00 83.88 348 CYS A C 1
ATOM 2654 O O . CYS A 1 348 ? -18.910 7.714 23.125 1.00 83.88 348 CYS A O 1
ATOM 2656 N N . PRO A 1 349 ? -20.206 8.424 21.433 1.00 72.38 349 PRO A N 1
ATOM 2657 C CA . PRO A 1 349 ? -21.216 7.385 21.640 1.00 72.38 349 PRO A CA 1
ATOM 2658 C C . PRO A 1 349 ? -20.680 5.973 21.354 1.00 72.38 349 PRO A C 1
ATOM 2660 O O . PRO A 1 349 ? -21.237 4.996 21.838 1.00 72.38 349 PRO A O 1
ATOM 2663 N N . ALA A 1 350 ? -19.578 5.858 20.606 1.00 77.12 350 ALA A N 1
ATOM 2664 C CA . ALA A 1 350 ? -18.905 4.599 20.301 1.00 77.12 350 ALA A CA 1
ATOM 2665 C C . ALA A 1 350 ? -17.818 4.223 21.329 1.00 77.12 350 ALA A C 1
ATOM 2667 O O . ALA A 1 350 ? -16.936 3.431 21.012 1.00 77.12 350 ALA A O 1
ATOM 2668 N N . LEU A 1 351 ? -17.854 4.771 22.554 1.00 83.06 351 LEU A N 1
ATOM 2669 C CA . LEU A 1 351 ? -16.910 4.410 23.626 1.00 83.06 351 LEU A CA 1
ATOM 2670 C C . LEU A 1 351 ? -16.890 2.895 23.906 1.00 83.06 351 LEU A C 1
ATOM 2672 O O . LEU A 1 351 ? -15.861 2.343 24.284 1.00 83.06 351 LEU A O 1
ATOM 2676 N N . THR A 1 352 ? -18.031 2.236 23.705 1.00 81.06 352 THR A N 1
ATOM 2677 C CA . THR A 1 352 ? -18.214 0.792 23.875 1.00 81.06 352 THR A CA 1
ATOM 2678 C C . THR A 1 352 ? -17.860 -0.027 22.628 1.00 81.06 352 THR A C 1
ATOM 2680 O O . THR A 1 352 ? -18.021 -1.244 22.654 1.00 81.06 352 THR A O 1
ATOM 2683 N N . ASP A 1 353 ? -17.392 0.592 21.538 1.00 78.62 353 ASP A N 1
ATOM 2684 C CA . ASP A 1 353 ? -16.910 -0.129 20.354 1.00 78.62 353 ASP A CA 1
ATOM 2685 C C . ASP A 1 353 ? -15.424 -0.508 20.510 1.00 78.62 353 ASP A C 1
ATOM 2687 O O . ASP A 1 353 ? -14.620 0.196 21.129 1.00 78.62 353 ASP A O 1
ATOM 2691 N N . GLY A 1 354 ? -15.036 -1.630 19.914 1.00 81.38 354 GLY A N 1
ATOM 2692 C CA . GLY A 1 354 ? -13.664 -2.124 19.919 1.00 81.38 354 GLY A CA 1
ATOM 2693 C C . GLY A 1 354 ? -13.138 -2.549 21.296 1.00 81.38 354 GLY A C 1
ATOM 2694 O O . GLY A 1 354 ? -13.865 -3.042 22.152 1.00 81.38 354 GLY A O 1
ATOM 2695 N N . SER A 1 355 ? -11.827 -2.389 21.492 1.00 84.00 355 SER A N 1
ATOM 2696 C CA . SER A 1 355 ? -11.097 -2.984 22.618 1.00 84.00 355 SER A CA 1
ATOM 2697 C C . SER A 1 355 ? -11.507 -2.439 23.985 1.00 84.00 355 SER A C 1
ATOM 2699 O O . SER A 1 355 ? -11.526 -3.191 24.951 1.00 84.00 355 SER A O 1
ATOM 2701 N N . LEU A 1 356 ? -11.840 -1.147 24.084 1.00 88.62 356 LEU A N 1
ATOM 2702 C CA . LEU A 1 356 ? -12.293 -0.562 25.348 1.00 88.62 356 LEU A CA 1
ATOM 2703 C C . LEU A 1 356 ? -13.666 -1.118 25.754 1.00 88.62 356 LEU A C 1
ATOM 2705 O O . LEU A 1 356 ? -13.890 -1.385 26.931 1.00 88.62 356 LEU A O 1
ATOM 2709 N N . GLY A 1 357 ? -14.551 -1.356 24.782 1.00 89.19 357 GLY A N 1
ATOM 2710 C CA . GLY A 1 357 ? -15.822 -2.042 25.001 1.00 89.19 357 GLY A CA 1
ATOM 2711 C C . GLY A 1 357 ? -15.646 -3.460 25.539 1.00 89.19 357 GLY A C 1
ATOM 2712 O O . GLY A 1 357 ? -16.269 -3.812 26.539 1.00 89.19 357 GLY A O 1
ATOM 2713 N N . ASP A 1 358 ? -14.748 -4.243 24.931 1.00 87.00 358 ASP A N 1
ATOM 2714 C CA . ASP A 1 358 ? -14.419 -5.596 25.402 1.00 87.00 358 ASP A CA 1
ATOM 2715 C C . ASP A 1 358 ? -13.883 -5.571 26.845 1.00 87.00 358 ASP A C 1
ATOM 2717 O O . ASP A 1 358 ? -14.311 -6.362 27.687 1.00 87.00 358 ASP A O 1
ATOM 2721 N N . MET A 1 359 ? -12.984 -4.631 27.158 1.00 91.25 359 MET A N 1
ATOM 2722 C CA . MET A 1 359 ? -12.427 -4.469 28.507 1.00 91.25 359 MET A CA 1
ATOM 2723 C C . MET A 1 359 ? -13.505 -4.104 29.531 1.00 91.25 359 MET A C 1
ATOM 2725 O O . MET A 1 359 ? -13.563 -4.723 30.590 1.00 91.25 359 MET A O 1
ATOM 2729 N N . LEU A 1 360 ? -14.401 -3.166 29.205 1.00 91.88 360 LEU A N 1
ATOM 2730 C CA . LEU A 1 360 ? -15.546 -2.806 30.049 1.00 91.88 360 LEU A CA 1
ATOM 2731 C C . LEU A 1 360 ? -16.482 -4.000 30.288 1.00 91.88 360 LEU A C 1
ATOM 2733 O O . LEU A 1 360 ? -16.928 -4.223 31.416 1.00 91.88 360 LEU A O 1
ATOM 2737 N N . TYR A 1 361 ? -16.759 -4.785 29.243 1.00 90.00 361 TYR A N 1
ATOM 2738 C CA . TYR A 1 361 ? -17.596 -5.980 29.329 1.00 90.00 361 TYR A CA 1
ATOM 2739 C C . TYR A 1 361 ? -16.992 -7.022 30.277 1.00 90.00 361 TYR A C 1
ATOM 2741 O O . TYR A 1 361 ? -17.655 -7.473 31.215 1.00 90.00 361 TYR A O 1
ATOM 2749 N N . PHE A 1 362 ? -15.723 -7.390 30.069 1.00 88.06 362 PHE A N 1
ATOM 2750 C CA . PHE A 1 362 ? -15.063 -8.397 30.899 1.00 88.06 362 PHE A CA 1
ATOM 2751 C C . PHE A 1 362 ? -14.795 -7.910 32.321 1.00 88.06 362 PHE A C 1
ATOM 2753 O O . PHE A 1 362 ? -14.881 -8.717 33.245 1.00 88.06 362 PHE A O 1
ATOM 2760 N N . HIS A 1 363 ? -14.502 -6.622 32.511 1.00 94.12 363 HIS A N 1
ATOM 2761 C CA . HIS A 1 363 ? -14.392 -6.012 33.836 1.00 94.12 363 HIS A CA 1
ATOM 2762 C C . HIS A 1 363 ? -15.705 -6.161 34.605 1.00 94.12 363 HIS A C 1
ATOM 2764 O O . HIS A 1 363 ? -15.732 -6.820 35.639 1.00 94.12 363 HIS A O 1
ATOM 2770 N N . THR A 1 364 ? -16.816 -5.705 34.022 1.00 88.69 364 THR A N 1
ATOM 2771 C CA . THR A 1 364 ? -18.150 -5.800 34.640 1.00 88.69 364 THR A CA 1
ATOM 2772 C C . THR A 1 364 ? -18.540 -7.248 34.953 1.00 88.69 364 THR A C 1
ATOM 2774 O O . THR A 1 364 ? -19.103 -7.523 36.009 1.00 88.69 364 THR A O 1
ATOM 2777 N N . PHE A 1 365 ? -18.213 -8.194 34.065 1.00 87.62 365 PHE A N 1
ATOM 2778 C CA . PHE A 1 365 ? -18.430 -9.621 34.312 1.00 87.62 365 PHE A CA 1
ATOM 2779 C C . PHE A 1 365 ? -17.612 -10.140 35.509 1.00 87.62 365 PHE A C 1
ATOM 2781 O O . PHE A 1 365 ? -18.145 -10.862 36.351 1.00 87.62 365 PHE A O 1
ATOM 2788 N N . LYS A 1 366 ? -16.327 -9.770 35.601 1.00 87.75 366 LYS A N 1
ATOM 2789 C CA . LYS A 1 366 ? -15.416 -10.201 36.676 1.00 87.75 366 LYS A CA 1
ATOM 2790 C C . LYS A 1 366 ? -15.745 -9.563 38.027 1.00 87.75 366 LYS A C 1
ATOM 2792 O O . LYS A 1 366 ? -15.562 -10.217 39.048 1.00 87.75 366 LYS A O 1
ATOM 2797 N N . SER A 1 367 ? -16.234 -8.326 38.038 1.00 90.88 367 SER A N 1
ATOM 2798 C CA . SER A 1 367 ? -16.551 -7.578 39.262 1.00 90.88 367 SER A CA 1
ATOM 2799 C C . SER A 1 367 ? -17.867 -7.994 39.929 1.00 90.88 367 SER A C 1
ATOM 2801 O O . SER A 1 367 ? -18.194 -7.480 40.998 1.00 90.88 367 SER A O 1
ATOM 2803 N N . SER A 1 368 ? -18.613 -8.936 39.341 1.00 86.25 368 SER A N 1
ATOM 2804 C CA . SER A 1 368 ? -19.861 -9.463 39.903 1.00 86.25 368 SER A CA 1
ATOM 2805 C C . SER A 1 368 ? -19.693 -9.900 41.375 1.00 86.25 368 SER A C 1
ATOM 2807 O O . SER A 1 368 ? -18.763 -10.646 41.684 1.00 86.25 368 SER A O 1
ATOM 2809 N N . PRO A 1 369 ? -20.600 -9.501 42.296 1.00 91.00 369 PRO A N 1
ATOM 2810 C CA . PRO A 1 369 ? -21.924 -8.922 42.036 1.00 91.00 369 PRO A CA 1
ATOM 2811 C C . PRO A 1 369 ? -21.941 -7.403 41.803 1.00 91.00 369 PRO A C 1
ATOM 2813 O O . PRO A 1 369 ? -23.000 -6.857 41.492 1.00 91.00 369 PRO A O 1
ATOM 2816 N N . LEU A 1 370 ? -20.805 -6.716 41.952 1.00 93.50 370 LEU A N 1
ATOM 2817 C CA . LEU A 1 370 ? -20.688 -5.290 41.652 1.00 93.50 370 LEU A CA 1
ATOM 2818 C C . LEU A 1 370 ? -20.673 -5.065 40.136 1.00 93.50 370 LEU A C 1
ATOM 2820 O O . LEU A 1 370 ? -20.332 -5.954 39.357 1.00 93.50 370 LEU A O 1
ATOM 2824 N N . GLN A 1 371 ? -21.085 -3.873 39.709 1.00 92.44 371 GLN A N 1
ATOM 2825 C CA . GLN A 1 371 ? -21.219 -3.542 38.292 1.00 92.44 371 GLN A CA 1
ATOM 2826 C C . GLN A 1 371 ? -20.794 -2.103 38.060 1.00 92.44 371 GLN A C 1
ATOM 2828 O O . GLN A 1 371 ? -21.422 -1.187 38.595 1.00 92.44 371 GLN A O 1
ATOM 2833 N N . LEU A 1 372 ? -19.779 -1.894 37.223 1.00 94.31 372 LEU A N 1
ATOM 2834 C CA . LEU A 1 372 ? -19.474 -0.560 36.727 1.00 94.31 372 LEU A CA 1
ATOM 2835 C C . LEU A 1 372 ? -20.573 -0.170 35.736 1.00 94.31 372 LEU A C 1
ATOM 2837 O O . LEU A 1 372 ? -20.735 -0.805 34.694 1.00 94.31 372 LEU A O 1
ATOM 2841 N N . LYS A 1 373 ? -21.368 0.843 36.077 1.00 93.50 373 LYS A N 1
ATOM 2842 C CA . LYS A 1 373 ? -22.496 1.285 35.257 1.00 93.50 373 LYS A CA 1
ATOM 2843 C C . LYS A 1 373 ? -22.097 2.532 34.498 1.00 93.50 373 LYS A C 1
ATOM 2845 O O . LYS A 1 373 ? -21.673 3.508 35.100 1.00 93.50 373 LYS A O 1
ATOM 2850 N N . ILE A 1 374 ? -22.271 2.496 33.181 1.00 92.69 374 ILE A N 1
ATOM 2851 C CA . ILE A 1 374 ? -22.082 3.655 32.311 1.00 92.69 374 ILE A CA 1
ATOM 2852 C C . ILE A 1 374 ? -23.412 3.932 31.609 1.00 92.69 374 ILE A C 1
ATOM 2854 O O . ILE A 1 374 ? -23.859 3.134 30.781 1.00 92.69 374 ILE A O 1
ATOM 2858 N N . ASP A 1 375 ? -24.049 5.056 31.932 1.00 91.62 375 ASP A N 1
ATOM 2859 C CA . ASP A 1 375 ? -25.240 5.536 31.237 1.00 91.62 375 ASP A CA 1
ATOM 2860 C C . ASP A 1 375 ? -24.833 6.159 29.894 1.00 91.62 375 ASP A C 1
ATOM 2862 O O . ASP A 1 375 ? -24.370 7.298 29.801 1.00 91.62 375 ASP A O 1
ATOM 2866 N N . ILE A 1 376 ? -25.011 5.382 28.825 1.00 87.75 376 ILE A N 1
ATOM 2867 C CA . ILE A 1 376 ? -24.656 5.776 27.456 1.00 87.75 376 ILE A CA 1
ATOM 2868 C C . ILE A 1 376 ? -25.624 6.791 26.823 1.00 87.75 376 ILE A C 1
ATOM 2870 O O . ILE A 1 376 ? -25.373 7.243 25.706 1.00 87.75 376 ILE A O 1
ATOM 2874 N N . VAL A 1 377 ? -26.730 7.143 27.490 1.00 86.44 377 VAL A N 1
ATOM 2875 C CA . VAL A 1 377 ? -27.758 8.055 26.956 1.00 86.44 377 VAL A CA 1
ATOM 2876 C C . VAL A 1 377 ? -27.914 9.349 27.753 1.00 86.44 377 VAL A C 1
ATOM 2878 O O . VAL A 1 377 ? -28.428 10.318 27.194 1.00 86.44 377 VAL A O 1
ATOM 2881 N N . GLU A 1 378 ? -27.464 9.418 29.010 1.00 86.31 378 GLU A N 1
ATOM 2882 C CA . GLU A 1 378 ? -27.532 10.638 29.838 1.00 86.31 378 GLU A CA 1
ATOM 2883 C C . GLU A 1 378 ? -26.883 11.842 29.141 1.00 86.31 378 GLU A C 1
ATOM 2885 O O . GLU A 1 378 ? -27.487 12.912 29.062 1.00 86.31 378 GLU A O 1
ATOM 2890 N N . ASP A 1 379 ? -25.701 11.644 28.556 1.00 83.50 379 ASP A N 1
ATOM 2891 C CA . ASP A 1 379 ? -24.981 12.669 27.796 1.00 83.50 379 ASP A CA 1
ATOM 2892 C C . ASP A 1 379 ? -25.834 13.272 26.659 1.00 83.50 379 ASP A C 1
ATOM 2894 O O . ASP A 1 379 ? -25.825 14.483 26.432 1.00 83.50 379 ASP A O 1
ATOM 2898 N N . ILE A 1 380 ? -26.605 12.434 25.955 1.00 78.44 380 ILE A N 1
ATOM 2899 C CA . ILE A 1 380 ? -27.473 12.855 24.844 1.00 78.44 380 ILE A CA 1
ATOM 2900 C C . ILE A 1 380 ? -28.707 13.589 25.371 1.00 78.44 380 ILE A C 1
ATOM 2902 O O . ILE A 1 380 ? -29.123 14.587 24.784 1.00 78.44 380 ILE A O 1
ATOM 2906 N N . ARG A 1 381 ? -29.289 13.133 26.485 1.00 80.50 381 ARG A N 1
ATOM 2907 C CA . ARG A 1 381 ? -30.418 13.830 27.124 1.00 80.50 381 ARG A CA 1
ATOM 2908 C C . ARG A 1 381 ? -30.009 15.246 27.532 1.00 80.50 381 ARG A C 1
ATOM 2910 O O . ARG A 1 381 ? -30.676 16.204 27.160 1.00 80.50 381 ARG A O 1
ATOM 2917 N N . ALA A 1 382 ? -28.842 15.387 28.163 1.00 71.31 382 ALA A N 1
ATOM 2918 C CA . ALA A 1 382 ? -28.294 16.686 28.548 1.00 71.31 382 ALA A CA 1
ATOM 2919 C C . ALA A 1 382 ? -28.061 17.632 27.351 1.00 71.31 382 ALA A C 1
ATOM 2921 O O . ALA A 1 382 ? -28.201 18.848 27.498 1.00 71.31 382 ALA A O 1
ATOM 2922 N N . PHE A 1 383 ? -27.724 17.087 26.176 1.00 66.56 383 PHE A N 1
ATOM 2923 C CA . PHE A 1 383 ? -27.588 17.843 24.928 1.00 66.56 383 PHE A CA 1
ATOM 2924 C C . PHE A 1 383 ? -28.939 18.343 24.396 1.00 66.56 383 PHE A C 1
ATOM 2926 O O . PHE A 1 383 ? -29.068 19.512 24.031 1.00 66.56 383 PHE A O 1
ATOM 2933 N N . LEU A 1 384 ? -29.947 17.467 24.362 1.00 66.38 384 LEU A N 1
ATOM 2934 C CA . LEU A 1 384 ? -31.287 17.795 23.864 1.00 66.38 384 LEU A CA 1
ATOM 2935 C C . LEU A 1 384 ? -32.006 18.822 24.750 1.00 66.38 384 LEU A C 1
ATOM 2937 O O . LEU A 1 384 ? -32.779 19.627 24.236 1.00 66.38 384 LEU A O 1
ATOM 2941 N N . ASP A 1 385 ? -31.673 18.862 26.039 1.00 68.56 385 ASP A N 1
ATOM 2942 C CA . ASP A 1 385 ? -32.213 19.822 27.006 1.00 68.56 385 ASP A CA 1
ATOM 2943 C C . ASP A 1 385 ? -31.507 21.201 26.977 1.00 68.56 385 ASP A C 1
ATOM 2945 O O . ASP A 1 385 ? -31.726 22.042 27.850 1.00 68.56 385 ASP A O 1
ATOM 2949 N N . GLY A 1 386 ? -30.667 21.474 25.968 1.00 56.41 386 GLY A N 1
ATOM 2950 C CA . GLY A 1 386 ? -30.164 22.823 25.674 1.00 56.41 386 GLY A CA 1
ATOM 2951 C C . GLY A 1 386 ? -28.877 23.239 26.394 1.00 56.41 386 GLY A C 1
ATOM 2952 O O . GLY A 1 386 ? -28.556 24.430 26.424 1.00 56.41 386 GLY A O 1
ATOM 2953 N N . LYS A 1 387 ? -28.100 22.299 26.952 1.00 55.22 387 LYS A N 1
ATOM 2954 C CA . LYS A 1 387 ? -26.769 22.619 27.497 1.00 55.22 387 LYS A CA 1
ATOM 2955 C C . LYS A 1 387 ? -25.747 22.790 26.358 1.00 55.22 387 LYS A C 1
ATOM 2957 O O . LYS A 1 387 ? -25.667 21.934 25.478 1.00 55.22 387 LYS A O 1
ATOM 2962 N N . PRO A 1 388 ? -24.940 23.869 26.348 1.00 46.91 388 PRO A N 1
ATOM 2963 C CA . PRO A 1 388 ? -23.975 24.115 25.282 1.00 46.91 388 PRO A CA 1
ATOM 2964 C C . PRO A 1 388 ? -22.862 23.063 25.307 1.00 46.91 388 PRO A C 1
ATOM 2966 O O . PRO A 1 388 ? -22.094 22.970 26.262 1.00 46.91 388 PRO A O 1
ATOM 2969 N N . VAL A 1 389 ? -22.759 22.285 24.232 1.00 52.84 389 VAL A N 1
ATOM 2970 C CA . VAL A 1 389 ? -21.764 21.222 24.065 1.00 52.84 389 VAL A CA 1
ATOM 2971 C C . VAL A 1 389 ? -21.137 21.333 22.676 1.00 52.84 389 VAL A C 1
ATOM 2973 O O . VAL A 1 389 ? -21.839 21.448 21.672 1.00 52.84 389 VAL A O 1
ATOM 2976 N N . ARG A 1 390 ? -19.802 21.285 22.607 1.00 52.41 390 ARG A N 1
ATOM 2977 C CA . ARG A 1 390 ? -19.060 21.216 21.340 1.00 52.41 390 ARG A CA 1
ATOM 2978 C C . ARG A 1 390 ? -18.884 19.753 20.938 1.00 52.41 390 ARG A C 1
ATOM 2980 O O . ARG A 1 390 ? -18.215 18.997 21.632 1.00 52.41 390 ARG A O 1
ATOM 2987 N N . VAL A 1 391 ? -19.481 19.369 19.814 1.00 47.88 391 VAL A N 1
ATOM 2988 C CA . VAL A 1 391 ? -19.342 18.030 19.229 1.00 47.88 391 VAL A CA 1
ATOM 2989 C C . VAL A 1 391 ? -18.026 17.962 18.457 1.00 47.88 391 VAL A C 1
ATOM 2991 O O . VAL A 1 391 ? -17.809 18.756 17.543 1.00 47.88 391 VAL A O 1
ATOM 2994 N N . ILE A 1 392 ? -17.159 17.009 18.800 1.00 44.31 392 ILE A N 1
ATOM 2995 C CA . ILE A 1 392 ? -16.014 16.634 17.965 1.00 44.31 392 ILE A CA 1
ATOM 2996 C C . ILE A 1 392 ? -16.403 15.324 17.277 1.00 44.31 392 ILE A C 1
ATOM 2998 O O . ILE A 1 392 ? -16.515 14.289 17.927 1.00 44.31 392 ILE A O 1
ATOM 3002 N N . SER A 1 393 ? -16.695 15.400 15.978 1.00 32.84 393 SER A N 1
ATOM 3003 C CA . SER A 1 393 ? -16.884 14.218 15.129 1.00 32.84 393 SER A CA 1
ATOM 3004 C C . SER A 1 393 ? -15.525 13.550 14.881 1.00 32.84 393 SER A C 1
ATOM 3006 O O . SER A 1 393 ? -14.541 14.287 14.774 1.00 32.84 393 SER A O 1
ATOM 3008 N N . PRO A 1 394 ? -15.461 12.207 14.788 1.00 39.50 394 PRO A N 1
ATOM 3009 C CA . PRO A 1 394 ? -14.241 11.482 14.427 1.00 39.50 394 PRO A CA 1
ATOM 3010 C C . PRO A 1 394 ? -13.641 11.922 13.091 1.00 39.50 394 PRO A C 1
ATOM 3012 O O . PRO A 1 394 ? -14.415 12.381 12.212 1.00 39.50 394 PRO A O 1
#

pLDDT: mean 91.89, std 9.89, range [32.84, 98.81]

Foldseek 3Di:
DWQAADQFDDPPAWDQLPVQLKIFGQRHPHDNHQPVVLVVLVPDDDDDAFEAEFWYDLPDPLGLVRLLSNLLSPFQRHLAYEDEQAFPNRPPSLVCLALPNVLVSLLSNVVSQCVSPVPPVSGRQYEYEHALPDDLVSLLSNLVSCVVSVHQAYEQHDFDQDQDPPRDGPCSPPGTGMFAQVCLVSQLVSLLSSLVSNQLVHAYEREGHPQALVSQLSSQLSAHPHYDDDSNCVPVNPCSVVRSVVSVVVVCVVVPHPDSLSNGNNVVVVVQFFDDDSTTHGVVVLVVVLVLVLVLLVVLLVQQVVQPPHPCRDAAEPQNVLLSVLVSVCDPVDPSVVCNVVVATEQDLCCLPGSNVVSQVVSQVVPPVGGNHYDSCPVVVCVVVPDDHDYDDD

Sequence (394 aa):
MTPLPQPGNPRPRLFRLEEDEGVINRFGFNSQGLQPFVERLARRRGTGIVGVNLGKNKQTEDAAEDYERGIAATAKLADYLVCNLSSPNTPGLRALQGRSAMRDLVARAITARDAAVPDAGKRPPLLVKIAPDLDDAALEDVSAVARDTGVDGIILGNTTISRPPGLRSAHREEAGGLSGRPLFALSTERLRVFARMLEGRIPLIGCGGVTSGADAYAKIRAGATLVQLYSALVFGGPVLVGEIKRDLTARLKADGFRSVSDAVGADLRKKGLNRIGNLIVPNANYCAFEDWVVPILDKMLEEQEASKGTDDEINWTPSKVIHRLGKEINDERSVYYWAYKNNIPVFCPALTDGSLGDMLYFHTFKSSPLQLKIDIVEDIRAFLDGKPVRVISP